Protein AF-0000000080333296 (afdb_homodimer)

Organism: NCBI:txid40318

Solvent-accessible surface area (backbone atoms only — not comparable to full-atom values): 20976 Å² total; per-residue (Å²): 129,82,73,73,76,64,63,46,43,32,32,24,45,81,50,64,58,40,50,48,50,44,43,46,34,33,36,76,62,42,75,43,69,43,80,66,66,68,87,78,61,82,52,96,41,38,51,52,32,13,28,52,49,1,42,52,20,20,52,54,39,46,71,35,78,88,34,60,62,19,39,25,37,5,50,29,61,24,24,28,49,95,73,38,63,33,44,53,35,90,44,64,67,51,38,50,53,46,50,67,68,40,45,65,36,68,35,31,32,19,20,7,36,17,43,35,36,44,72,81,69,48,69,39,70,53,63,47,68,22,40,38,33,33,25,73,65,49,74,66,52,48,52,52,48,48,70,68,50,57,26,55,78,24,47,58,38,53,42,74,70,25,66,42,21,45,39,38,62,24,34,46,31,34,67,40,29,67,62,49,47,40,44,33,57,48,38,52,41,34,46,77,73,74,39,62,63,76,61,49,45,55,81,75,81,126,130,81,73,72,75,64,64,47,42,31,32,23,46,82,51,63,59,40,51,49,52,44,42,46,36,34,36,77,62,42,73,43,70,43,81,67,67,69,86,78,61,83,52,96,41,37,51,52,32,13,28,53,50,0,41,51,20,19,51,55,38,46,71,35,78,89,33,60,61,20,39,25,37,5,53,30,60,24,23,28,52,93,75,38,62,34,45,52,36,90,44,65,68,51,40,51,53,47,50,68,67,41,46,64,36,68,34,32,32,20,21,7,35,17,43,35,34,43,72,82,68,49,68,39,70,54,62,47,69,23,40,38,34,33,25,72,66,48,72,68,52,48,51,55,47,48,71,68,50,60,26,56,76,25,47,57,38,51,42,74,70,25,67,42,20,46,40,38,61,24,33,47,29,33,68,40,29,68,61,48,48,41,43,33,56,48,38,51,41,34,46,78,72,72,38,63,63,76,61,47,47,53,80,75,82,126

Secondary structure (DSSP, 8-state):
----PPPPEEE----HHHHHHHHHTT--PEE------GGG---SSHHHHHHHHHHHHHHHHHTSGGGTTSEEEEEEEEEEETTEEE-S-SSHHHHHHHHHHHTT-EEEEEEEEEEEETTT--EEEEEEEEEEEE----HHHHHHHHHTSGGGGSGGG--SSSTTGGGEEEEEE-HHHHHT--HHHHHHHHHHTT--GGGGPPP---/----PPPPEEE----HHHHHHHHHTT--PEE------GGG---SSHHHHHHHHHHHHHHHHHTSGGGTTSEEEEEEEEEEETTEEE-S-SSHHHHHHHHHHHTT-EEEEEEEEEEEETTT--EEEEEEEEEEEE----HHHHHHHHHTSGGGGSGGG--SSSTTGGGEEEEEE-HHHHHT--HHHHHHHHHHTT--GGGGPPP---

Radius of gyration: 21.69 Å; Cα contacts (8 Å, |Δi|>4): 982; chains: 2; bounding box: 53×62×49 Å

Foldseek 3Di:
DPLPPQAAEAEQDPDPLLVVVCVVVQFDHHYDHQPDPLVVQDDQFLQVSFQRQQCSSQVSVLPDPVCARHKYKGKGKFKQDVRDTFFADPALVRLLVLCVVQAQHKIKMKMKMKIARSHVRDIDIGIFIKMWGFHHDDSVLSNVLSVVVQLRVGHSRDACPDDCVVGTPDMGGANSSRSIDGPVVVQVRCVVVVHHPVSRGDDDDD/DPLPPQAAEAEQDPDPLLVVVQVVVQFDHHYDHQPDPLVVQDDQFQQVSFQRQQCSSQVSVLPDPVCARHKYKGKGKFKQDVRDTFFADPALVRLLVLCVVQAQHKIKMKMKMKIARSHVRDIDIGIFIKIWGFHHDDSVLSNVLSVVVQLRVGHSRDACPDDCVVGTPDMGGANSSRSIDGPVVVQVRCVVVVHHPVSRGDDDDD

InterPro domains:
  IPR003697 Nucleoside triphosphate pyrophosphatase Maf-like protein [MF_00528] (8-195)
  IPR003697 Nucleoside triphosphate pyrophosphatase Maf-like protein [PF02545] (8-192)
  IPR003697 Nucleoside triphosphate pyrophosphatase Maf-like protein [PIRSF006305] (7-194)
  IPR003697 Nucleoside triphosphate pyrophosphatase Maf-like protein [PTHR43213] (6-193)
  IPR003697 Nucleoside triphosphate pyrophosphatase Maf-like protein [TIGR00172] (8-190)
  IPR003697 Nucleoside triphosphate pyrophosphatase Maf-like protein [cd00555] (9-190)
  IPR029001 Inosine triphosphate pyrophosphatase-like [G3DSA:3.90.950.10] (5-193)
  IPR029001 Inosine triphosphate pyrophosphatase-like [SSF52972] (7-192)

Nearest PDB structures (foldseek):
  4heb-assembly1_B  TM=9.257E-01  e=1.050E-19  Bacillus subtilis
  4jhc-assembly1_A  TM=8.898E-01  e=1.812E-18  Escherichia coli K-12
  4lu1-assembly1_A  TM=8.878E-01  e=1.612E-17  Escherichia coli K-12
  4oo0-assembly1_B  TM=8.633E-01  e=1.723E-17  Burkholderia cenocepacia J2315
  2amh-assembly1_A  TM=9.149E-01  e=2.604E-16  Trypanosoma brucei

Structure (mmCIF, N/CA/C/O backbone):
data_AF-0000000080333296-model_v1
#
loop_
_entity.id
_entity.type
_entity.pdbx_description
1 polymer 'Nucleoside triphosphate pyrophosphatase'
#
loop_
_atom_site.group_PDB
_atom_site.id
_atom_site.type_symbol
_atom_site.label_atom_id
_atom_site.label_alt_id
_atom_site.label_comp_id
_atom_site.label_asym_id
_atom_site.label_entity_id
_atom_site.label_seq_id
_atom_site.pdbx_PDB_ins_code
_atom_site.Cartn_x
_atom_site.Cartn_y
_atom_site.Cartn_z
_atom_site.occupancy
_atom_site.B_iso_or_equiv
_atom_site.auth_seq_id
_atom_site.auth_comp_id
_atom_site.auth_asym_id
_atom_site.auth_atom_id
_atom_site.pdbx_PDB_model_num
ATOM 1 N N . MET A 1 1 ? -21.422 -32.344 4.43 1 35.16 1 MET A N 1
ATOM 2 C CA . MET A 1 1 ? -20.578 -31.891 3.326 1 35.16 1 MET A CA 1
ATOM 3 C C . MET A 1 1 ? -19.141 -31.688 3.781 1 35.16 1 MET A C 1
ATOM 5 O O . MET A 1 1 ? -18.875 -30.922 4.699 1 35.16 1 MET A O 1
ATOM 9 N N . THR A 1 2 ? -18.25 -32.625 3.68 1 41.69 2 THR A N 1
ATOM 10 C CA . THR A 1 2 ? -16.891 -32.688 4.199 1 41.69 2 THR A CA 1
ATOM 11 C C . THR A 1 2 ? -16.109 -31.406 3.818 1 41.69 2 THR A C 1
ATOM 13 O O . THR A 1 2 ? -16.016 -31.078 2.637 1 41.69 2 THR A O 1
ATOM 16 N N . GLU A 1 3 ? -16.094 -30.469 4.543 1 49 3 GLU A N 1
ATOM 17 C CA . GLU A 1 3 ? -15.375 -29.219 4.324 1 49 3 GLU A CA 1
ATOM 18 C C . GLU A 1 3 ? -13.984 -29.469 3.76 1 49 3 GLU A C 1
ATOM 20 O O . GLU A 1 3 ? -13.219 -30.266 4.312 1 49 3 GLU A O 1
ATOM 25 N N . LYS A 1 4 ? -13.867 -29.594 2.445 1 60.56 4 LYS A N 1
ATOM 26 C CA . LYS A 1 4 ? -12.547 -29.781 1.838 1 60.56 4 LYS A CA 1
ATOM 27 C C . LYS A 1 4 ? -11.492 -28.953 2.555 1 60.56 4 LYS A C 1
ATOM 29 O O . LYS A 1 4 ? -11.68 -27.75 2.783 1 60.56 4 LYS A O 1
ATOM 34 N N . PRO A 1 5 ? -10.562 -29.734 3.143 1 77.5 5 PRO A N 1
ATOM 35 C CA . PRO A 1 5 ? -9.508 -29.016 3.867 1 77.5 5 PRO A CA 1
ATOM 36 C C . PRO A 1 5 ? -8.867 -27.906 3.031 1 77.5 5 PRO A C 1
ATOM 38 O O . PRO A 1 5 ? -8.789 -28.031 1.806 1 77.5 5 PRO A O 1
ATOM 41 N N . ARG A 1 6 ? -8.727 -26.812 3.6 1 85.31 6 ARG A N 1
ATOM 42 C CA . ARG A 1 6 ? -8.039 -25.672 2.98 1 85.31 6 ARG A CA 1
ATOM 43 C C . ARG A 1 6 ? -6.664 -26.078 2.473 1 85.31 6 ARG A C 1
ATOM 45 O O . ARG A 1 6 ? -5.891 -26.719 3.193 1 85.31 6 ARG A O 1
ATOM 52 N N . ARG A 1 7 ? -6.406 -25.812 1.186 1 94.44 7 ARG A N 1
ATOM 53 C CA . ARG A 1 7 ? -5.09 -26.078 0.616 1 94.44 7 ARG A CA 1
ATOM 54 C C . ARG A 1 7 ? -4.004 -25.297 1.362 1 94.44 7 ARG A C 1
ATOM 56 O O . ARG A 1 7 ? -4.207 -24.141 1.738 1 94.44 7 ARG A O 1
ATOM 63 N N . ARG A 1 8 ? -2.889 -26.016 1.538 1 96.94 8 ARG A N 1
ATOM 64 C CA . ARG A 1 8 ? -1.727 -25.328 2.104 1 96.94 8 ARG A CA 1
ATOM 65 C C . ARG A 1 8 ? -1.124 -24.344 1.104 1 96.94 8 ARG A C 1
ATOM 67 O O . ARG A 1 8 ? -1.107 -24.609 -0.1 1 96.94 8 ARG A O 1
ATOM 74 N N . LEU A 1 9 ? -0.675 -23.234 1.605 1 98.44 9 LEU A N 1
ATOM 75 C CA . LEU A 1 9 ? -0.031 -22.203 0.8 1 98.44 9 LEU A CA 1
ATOM 76 C C . LEU A 1 9 ? 1.434 -22.047 1.193 1 98.44 9 LEU A C 1
ATOM 78 O O . LEU A 1 9 ? 1.754 -21.938 2.379 1 98.44 9 LEU A O 1
ATOM 82 N N . VAL A 1 10 ? 2.336 -22.125 0.221 1 98.81 10 VAL A N 1
ATOM 83 C CA . VAL A 1 10 ? 3.768 -21.953 0.447 1 98.81 10 VAL A CA 1
ATOM 84 C C . VAL A 1 10 ? 4.277 -20.75 -0.326 1 98.81 10 VAL A C 1
ATOM 86 O O . VAL A 1 10 ? 4.016 -20.609 -1.523 1 98.81 10 VAL A O 1
ATOM 89 N N . LEU A 1 11 ? 4.91 -19.844 0.318 1 98.81 11 LEU A N 1
ATOM 90 C CA . LEU A 1 11 ? 5.582 -18.703 -0.294 1 98.81 11 LEU A CA 1
ATOM 91 C C . LEU A 1 11 ? 7.066 -19 -0.503 1 98.81 11 LEU A C 1
ATOM 93 O O . LEU A 1 11 ? 7.82 -19.125 0.464 1 98.81 11 LEU A O 1
ATOM 97 N N . ALA A 1 12 ? 7.492 -19.109 -1.753 1 98.56 12 ALA A N 1
ATOM 98 C CA . ALA A 1 12 ? 8.883 -19.406 -2.109 1 98.56 12 ALA A CA 1
ATOM 99 C C . ALA A 1 12 ? 9.727 -18.125 -2.088 1 98.56 12 ALA A C 1
ATOM 101 O O . ALA A 1 12 ? 10.422 -17.828 -3.061 1 98.56 12 ALA A O 1
ATOM 102 N N . SER A 1 13 ? 9.727 -17.406 -1.039 1 96.62 13 SER A N 1
ATOM 103 C CA . SER A 1 13 ? 10.398 -16.125 -0.878 1 96.62 13 SER A CA 1
ATOM 104 C C . SER A 1 13 ? 10.727 -15.852 0.586 1 96.62 13 SER A C 1
ATOM 106 O O . SER A 1 13 ? 9.961 -16.219 1.478 1 96.62 13 SER A O 1
ATOM 108 N N . GLN A 1 14 ? 11.828 -15.227 0.858 1 94.06 14 GLN A N 1
ATOM 109 C CA . GLN A 1 14 ? 12.172 -14.781 2.205 1 94.06 14 GLN A CA 1
ATOM 110 C C . GLN A 1 14 ? 11.75 -13.336 2.434 1 94.06 14 GLN A C 1
ATOM 112 O O . GLN A 1 14 ? 12.039 -12.758 3.48 1 94.06 14 GLN A O 1
ATOM 117 N N . SER A 1 15 ? 11.141 -12.711 1.449 1 94.44 15 SER A N 1
ATOM 118 C CA . SER A 1 15 ? 10.773 -11.305 1.511 1 94.44 15 SER A CA 1
ATOM 119 C C . SER A 1 15 ? 9.734 -11.047 2.598 1 94.44 15 SER A C 1
ATOM 121 O O . SER A 1 15 ? 8.609 -11.562 2.525 1 94.44 15 SER A O 1
ATOM 123 N N . PRO A 1 16 ? 10.031 -10.219 3.586 1 95.44 16 PRO A N 1
ATOM 124 C CA . PRO A 1 16 ? 9.023 -9.883 4.594 1 95.44 16 PRO A CA 1
ATOM 125 C C . PRO A 1 16 ? 7.836 -9.117 4.008 1 95.44 16 PRO A C 1
ATOM 127 O O . PRO A 1 16 ? 6.703 -9.273 4.48 1 95.44 16 PRO A O 1
ATOM 130 N N . ALA A 1 17 ? 8.086 -8.312 3.025 1 95.44 17 ALA A N 1
ATOM 131 C CA . ALA A 1 17 ? 7.023 -7.539 2.393 1 95.44 17 ALA A CA 1
ATOM 132 C C . ALA A 1 17 ? 6 -8.453 1.724 1 95.44 17 ALA A C 1
ATOM 134 O O . ALA A 1 17 ? 4.793 -8.266 1.877 1 95.44 17 ALA A O 1
ATOM 135 N N . ARG A 1 18 ? 6.457 -9.445 0.952 1 97.81 18 ARG A N 1
ATOM 136 C CA . ARG A 1 18 ? 5.574 -10.406 0.299 1 97.81 18 ARG A CA 1
ATOM 137 C C . ARG A 1 18 ? 4.758 -11.188 1.326 1 97.81 18 ARG A C 1
ATOM 139 O O . ARG A 1 18 ? 3.545 -11.336 1.181 1 97.81 18 ARG A O 1
ATOM 146 N N . LEU A 1 19 ? 5.434 -11.633 2.352 1 98.19 19 LEU A N 1
ATOM 147 C CA . LEU A 1 19 ? 4.77 -12.359 3.426 1 98.19 19 LEU A CA 1
ATOM 148 C C . LEU A 1 19 ? 3.713 -11.492 4.098 1 98.19 19 LEU A C 1
ATOM 150 O O . LEU A 1 19 ? 2.588 -11.945 4.328 1 98.19 19 LEU A O 1
ATOM 154 N N . GLY A 1 20 ? 4.062 -10.273 4.441 1 97.31 20 GLY A N 1
ATOM 155 C CA . GLY A 1 20 ? 3.146 -9.344 5.09 1 97.31 20 GLY A CA 1
ATOM 156 C C . GLY A 1 20 ? 1.88 -9.102 4.289 1 97.31 20 GLY A C 1
ATOM 157 O O . GLY A 1 20 ? 0.778 -9.117 4.844 1 97.31 20 GLY A O 1
ATOM 158 N N . LEU A 1 21 ? 2.004 -8.922 2.98 1 97.62 21 LEU A N 1
ATOM 159 C CA . LEU A 1 21 ? 0.848 -8.68 2.123 1 97.62 21 LEU A CA 1
ATOM 160 C C . LEU A 1 21 ? -0.086 -9.883 2.121 1 97.62 21 LEU A C 1
ATOM 162 O O . LEU A 1 21 ? -1.307 -9.734 2.201 1 97.62 21 LEU A O 1
ATOM 166 N N . LEU A 1 22 ? 0.485 -11.078 2 1 98.62 22 LEU A N 1
ATOM 167 C CA . LEU A 1 22 ? -0.328 -12.289 1.999 1 98.62 22 LEU A CA 1
ATOM 168 C C . LEU A 1 22 ? -1.062 -12.453 3.326 1 98.62 22 LEU A C 1
ATOM 170 O O . LEU A 1 22 ? -2.258 -12.758 3.344 1 98.62 22 LEU A O 1
ATOM 174 N N . ARG A 1 23 ? -0.372 -12.18 4.414 1 98.06 23 ARG A N 1
ATOM 175 C CA . ARG A 1 23 ? -0.992 -12.32 5.73 1 98.06 23 ARG A CA 1
ATOM 176 C C . ARG A 1 23 ? -2.1 -11.289 5.926 1 98.06 23 ARG A C 1
ATOM 178 O O . ARG A 1 23 ? -3.176 -11.609 6.43 1 98.06 23 ARG A O 1
ATOM 185 N N . GLN A 1 24 ? -1.859 -10.086 5.52 1 96.75 24 GLN A N 1
ATOM 186 C CA . GLN A 1 24 ? -2.861 -9.031 5.625 1 96.75 24 GLN A CA 1
ATOM 187 C C . GLN A 1 24 ? -4.102 -9.367 4.801 1 96.75 24 GLN A C 1
ATOM 189 O O . GLN A 1 24 ? -5.215 -8.977 5.16 1 96.75 24 GLN A O 1
ATOM 194 N N . ALA A 1 25 ? -3.875 -10.125 3.779 1 97.62 25 ALA A N 1
ATOM 195 C CA . ALA A 1 25 ? -4.977 -10.492 2.891 1 97.62 25 ALA A CA 1
ATOM 196 C C . ALA A 1 25 ? -5.727 -11.711 3.418 1 97.62 25 ALA A C 1
ATOM 198 O O . ALA A 1 25 ? -6.668 -12.188 2.779 1 97.62 25 ALA A O 1
ATOM 199 N N . GLY A 1 26 ? -5.301 -12.266 4.543 1 97.62 26 GLY A N 1
ATOM 200 C CA . GLY A 1 26 ? -6.074 -13.312 5.188 1 97.62 26 GLY A CA 1
ATOM 201 C C . GLY A 1 26 ? -5.488 -14.703 4.984 1 97.62 26 GLY A C 1
ATOM 202 O O . GLY A 1 26 ? -6.16 -15.703 5.219 1 97.62 26 GLY A O 1
ATOM 203 N N . PHE A 1 27 ? -4.258 -14.766 4.504 1 98.06 27 PHE A N 1
ATOM 204 C CA . PHE A 1 27 ? -3.617 -16.047 4.262 1 98.06 27 PHE A CA 1
ATOM 205 C C . PHE A 1 27 ? -2.641 -16.391 5.383 1 98.06 27 PHE A C 1
ATOM 207 O O . PHE A 1 27 ? -2.334 -15.539 6.223 1 98.06 27 PHE A O 1
ATOM 214 N N . ALA A 1 28 ? -2.232 -17.609 5.461 1 97.69 28 ALA A N 1
ATOM 215 C CA . ALA A 1 28 ? -1.201 -18.078 6.383 1 97.69 28 ALA A CA 1
ATOM 216 C C . ALA A 1 28 ? -0.161 -18.922 5.656 1 97.69 28 ALA A C 1
ATOM 218 O O . ALA A 1 28 ? -0.043 -20.125 5.91 1 97.69 28 ALA A O 1
ATOM 219 N N . PRO A 1 29 ? 0.625 -18.297 4.793 1 98.25 29 PRO A N 1
ATOM 220 C CA . PRO A 1 29 ? 1.578 -19.078 3.994 1 98.25 29 PRO A CA 1
ATOM 221 C C . PRO A 1 29 ? 2.752 -19.594 4.82 1 98.25 29 PRO A C 1
ATOM 223 O O . PRO A 1 29 ? 3.182 -18.938 5.773 1 98.25 29 PRO A O 1
ATOM 226 N N . GLU A 1 30 ? 3.234 -20.719 4.523 1 98.19 30 GLU A N 1
ATOM 227 C CA . GLU A 1 30 ? 4.539 -21.203 4.957 1 98.19 30 GLU A CA 1
ATOM 228 C C . GLU A 1 30 ? 5.66 -20.625 4.094 1 98.19 30 GLU A C 1
ATOM 230 O O . GLU A 1 30 ? 5.527 -20.547 2.869 1 98.19 30 GLU A O 1
ATOM 235 N N . VAL A 1 31 ? 6.703 -20.188 4.723 1 98.38 31 VAL A N 1
ATOM 236 C CA . VAL A 1 31 ? 7.816 -19.625 3.971 1 98.38 31 VAL A CA 1
ATOM 237 C C . VAL A 1 31 ? 8.875 -20.688 3.727 1 98.38 31 VAL A C 1
ATOM 239 O O . VAL A 1 31 ? 9.336 -21.344 4.664 1 98.38 31 VAL A O 1
ATOM 242 N N . VAL A 1 32 ? 9.195 -20.906 2.547 1 98.12 32 VAL A N 1
ATOM 243 C CA . VAL A 1 32 ? 10.289 -21.781 2.15 1 98.12 32 VAL A CA 1
ATOM 244 C C . VAL A 1 32 ? 11.211 -21.047 1.18 1 98.12 32 VAL A C 1
ATOM 246 O O . VAL A 1 32 ? 10.797 -20.672 0.081 1 98.12 32 VAL A O 1
ATOM 249 N N . VAL A 1 33 ? 12.422 -20.875 1.526 1 96.56 33 VAL A N 1
ATOM 250 C CA . VAL A 1 33 ? 13.375 -20.156 0.7 1 96.56 33 VAL A CA 1
ATOM 251 C C . VAL A 1 33 ? 13.914 -21.078 -0.396 1 96.56 33 VAL A C 1
ATOM 253 O O . VAL A 1 33 ? 14.352 -22.188 -0.118 1 96.56 33 VAL A O 1
ATOM 256 N N . SER A 1 34 ? 13.891 -20.672 -1.589 1 94.5 34 SER A N 1
ATOM 257 C CA . SER A 1 34 ? 14.203 -21.516 -2.742 1 94.5 34 SER A CA 1
ATOM 258 C C . SER A 1 34 ? 15.703 -21.766 -2.842 1 94.5 34 SER A C 1
ATOM 260 O O . SER A 1 34 ? 16.125 -22.875 -3.176 1 94.5 34 SER A O 1
ATOM 262 N N . GLY A 1 35 ? 16.531 -20.734 -2.615 1 93 35 GLY A N 1
ATOM 263 C CA . GLY A 1 35 ? 17.984 -20.844 -2.76 1 93 35 GLY A CA 1
ATOM 264 C C . GLY A 1 35 ? 18.453 -20.734 -4.199 1 93 35 GLY A C 1
ATOM 265 O O . GLY A 1 35 ? 19.578 -21.109 -4.523 1 93 35 GLY A O 1
ATOM 266 N N . VAL A 1 36 ? 17.594 -20.312 -5.035 1 94.38 36 VAL A N 1
ATOM 267 C CA . VAL A 1 36 ? 17.922 -20.141 -6.449 1 94.38 36 VAL A CA 1
ATOM 268 C C . VAL A 1 36 ? 19.062 -19.141 -6.598 1 94.38 36 VAL A C 1
ATOM 270 O O . VAL A 1 36 ? 19.109 -18.125 -5.914 1 94.38 36 VAL A O 1
ATOM 273 N N . ASP A 1 37 ? 20.062 -19.453 -7.449 1 94.38 37 ASP A N 1
ATOM 274 C CA . ASP A 1 37 ? 21.109 -18.516 -7.84 1 94.38 37 ASP A CA 1
ATOM 275 C C . ASP A 1 37 ? 20.562 -17.5 -8.859 1 94.38 37 ASP A C 1
ATOM 277 O O . ASP A 1 37 ? 20.547 -17.781 -10.062 1 94.38 37 ASP A O 1
ATOM 281 N N . GLU A 1 38 ? 20.234 -16.391 -8.391 1 91.44 38 GLU A N 1
ATOM 282 C CA . GLU A 1 38 ? 19.578 -15.391 -9.219 1 91.44 38 GLU A CA 1
ATOM 283 C C . GLU A 1 38 ? 20.5 -14.883 -10.32 1 91.44 38 GLU A C 1
ATOM 285 O O . GLU A 1 38 ? 20.047 -14.469 -11.383 1 91.44 38 GLU A O 1
ATOM 290 N N . ASP A 1 39 ? 21.812 -14.961 -10.156 1 90.94 39 ASP A N 1
ATOM 291 C CA . ASP A 1 39 ? 22.781 -14.461 -11.125 1 90.94 39 ASP A CA 1
ATOM 292 C C . ASP A 1 39 ? 22.859 -15.367 -12.352 1 90.94 39 ASP A C 1
ATOM 294 O O . ASP A 1 39 ? 23.359 -14.961 -13.398 1 90.94 39 ASP A O 1
ATOM 298 N N . ALA A 1 40 ? 22.359 -16.531 -12.227 1 92.88 40 ALA A N 1
ATOM 299 C CA . ALA A 1 40 ? 22.438 -17.516 -13.305 1 92.88 40 ALA A CA 1
ATOM 300 C C . ALA A 1 40 ? 21.266 -17.375 -14.258 1 92.88 40 ALA A C 1
ATOM 302 O O . ALA A 1 40 ? 21.203 -18.047 -15.289 1 92.88 40 ALA A O 1
ATOM 303 N N . VAL A 1 41 ? 20.328 -16.562 -13.953 1 94.25 41 VAL A N 1
ATOM 304 C CA . VAL A 1 41 ? 19.141 -16.375 -14.766 1 94.25 41 VAL A CA 1
ATOM 305 C C . VAL A 1 41 ? 19.234 -15.078 -15.555 1 94.25 41 VAL A C 1
ATOM 307 O O . VAL A 1 41 ? 19.547 -14.023 -14.984 1 94.25 41 VAL A O 1
ATOM 310 N N . SER A 1 42 ? 19.094 -15.125 -16.828 1 94.94 42 SER A N 1
ATOM 311 C CA . SER A 1 42 ? 19.094 -13.938 -17.688 1 94.94 42 SER A CA 1
ATOM 312 C C . SER A 1 42 ? 17.875 -13.922 -18.609 1 94.94 42 SER A C 1
ATOM 314 O O . SER A 1 42 ? 17.266 -14.961 -18.859 1 94.94 42 SER A O 1
ATOM 316 N N . ALA A 1 43 ? 17.469 -12.797 -18.938 1 96.88 43 ALA A N 1
ATOM 317 C CA . ALA A 1 43 ? 16.359 -12.594 -19.875 1 96.88 43 ALA A CA 1
ATOM 318 C C . ALA A 1 43 ? 16.516 -11.281 -20.641 1 96.88 43 ALA A C 1
ATOM 320 O O . ALA A 1 43 ? 17.219 -10.375 -20.188 1 96.88 43 ALA A O 1
ATOM 321 N N . PRO A 1 44 ? 15.93 -11.117 -21.812 1 96.44 44 PRO A N 1
ATOM 322 C CA . PRO A 1 44 ? 16.141 -9.961 -22.688 1 96.44 44 PRO A CA 1
ATOM 323 C C . PRO A 1 44 ? 15.531 -8.68 -22.125 1 96.44 44 PRO A C 1
ATOM 325 O O . PRO A 1 44 ? 15.977 -7.578 -22.469 1 96.44 44 PRO A O 1
ATOM 328 N N . THR A 1 45 ? 14.461 -8.719 -21.359 1 98.06 45 THR A N 1
ATOM 329 C CA . THR A 1 45 ? 13.812 -7.547 -20.781 1 98.06 45 THR A CA 1
ATOM 330 C C . THR A 1 45 ? 13.656 -7.699 -19.281 1 98.06 45 THR A C 1
ATOM 332 O O . THR A 1 45 ? 13.641 -8.82 -18.75 1 98.06 45 THR A O 1
ATOM 335 N N . PRO A 1 46 ? 13.516 -6.574 -18.547 1 98.38 46 PRO A N 1
ATOM 336 C CA . PRO A 1 46 ? 13.289 -6.637 -17.094 1 98.38 46 PRO A CA 1
ATOM 337 C C . PRO A 1 46 ? 12.047 -7.449 -16.734 1 98.38 46 PRO A C 1
ATOM 339 O O . PRO A 1 46 ? 12.078 -8.219 -15.766 1 98.38 46 PRO A O 1
ATOM 342 N N . ALA A 1 47 ? 10.969 -7.32 -17.453 1 98.69 47 ALA A N 1
ATOM 343 C CA . ALA A 1 47 ? 9.742 -8.062 -17.203 1 98.69 47 ALA A CA 1
ATOM 344 C C . ALA A 1 47 ? 9.977 -9.57 -17.328 1 98.69 47 ALA A C 1
ATOM 346 O O . ALA A 1 47 ? 9.539 -10.352 -16.484 1 98.69 47 ALA A O 1
ATOM 347 N N . GLU A 1 48 ? 10.656 -9.953 -18.391 1 98.62 48 GLU A N 1
ATOM 348 C CA . GLU A 1 48 ? 10.953 -11.367 -18.625 1 98.62 48 GLU A CA 1
ATOM 349 C C . GLU A 1 48 ? 11.898 -11.906 -17.547 1 98.62 48 GLU A C 1
ATOM 351 O O . GLU A 1 48 ? 11.797 -13.07 -17.156 1 98.62 48 GLU A O 1
ATOM 356 N N . LEU A 1 49 ? 12.859 -11.055 -17.172 1 98.38 49 LEU A N 1
ATOM 357 C CA . LEU A 1 49 ? 13.781 -11.453 -16.109 1 98.38 49 LEU A CA 1
ATOM 358 C C . LEU A 1 49 ? 13.039 -11.734 -14.812 1 98.38 49 LEU A C 1
ATOM 360 O O . LEU A 1 49 ? 13.234 -12.781 -14.195 1 98.38 49 LEU A O 1
ATOM 364 N N . ALA A 1 50 ? 12.148 -10.836 -14.406 1 98.44 50 ALA A N 1
ATOM 365 C CA . ALA A 1 50 ? 11.352 -11.016 -13.195 1 98.44 50 ALA A CA 1
ATOM 366 C C . ALA A 1 50 ? 10.531 -12.305 -13.258 1 98.44 50 ALA A C 1
ATOM 368 O O . ALA A 1 50 ? 10.469 -13.055 -12.281 1 98.44 50 ALA A O 1
ATOM 369 N N . LEU A 1 51 ? 9.938 -12.531 -14.422 1 98.81 51 LEU A N 1
ATOM 370 C CA . LEU A 1 51 ? 9.109 -13.719 -14.602 1 98.81 51 LEU A CA 1
ATOM 371 C C . LEU A 1 51 ? 9.945 -14.992 -14.508 1 98.81 51 LEU A C 1
ATOM 373 O O . LEU A 1 51 ? 9.57 -15.938 -13.82 1 98.81 51 LEU A O 1
ATOM 377 N N . ALA A 1 52 ? 11.086 -14.992 -15.219 1 98.69 52 ALA A N 1
ATOM 378 C CA . ALA A 1 52 ? 11.969 -16.172 -15.211 1 98.69 52 ALA A CA 1
ATOM 379 C C . ALA A 1 52 ? 12.422 -16.5 -13.797 1 98.69 52 ALA A C 1
ATOM 381 O O . ALA A 1 52 ? 12.453 -17.672 -13.406 1 98.69 52 ALA A O 1
ATOM 382 N N . LEU A 1 53 ? 12.773 -15.516 -13.062 1 98.31 53 LEU A N 1
ATOM 383 C CA . LEU A 1 53 ? 13.227 -15.711 -11.688 1 98.31 53 LEU A CA 1
ATOM 384 C C . LEU A 1 53 ? 12.094 -16.234 -10.812 1 98.31 53 LEU A C 1
ATOM 386 O O . LEU A 1 53 ? 12.305 -17.125 -9.984 1 98.31 53 LEU A O 1
ATOM 390 N N . ALA A 1 54 ? 10.883 -15.695 -10.922 1 98.62 54 ALA A N 1
ATOM 391 C CA . ALA A 1 54 ? 9.727 -16.156 -10.172 1 98.62 54 ALA A CA 1
ATOM 392 C C . ALA A 1 54 ? 9.453 -17.641 -10.445 1 98.62 54 ALA A C 1
ATOM 394 O O . ALA A 1 54 ? 9.219 -18.406 -9.508 1 98.62 54 ALA A O 1
ATOM 395 N N . GLU A 1 55 ? 9.477 -17.984 -11.711 1 98.69 55 GLU A N 1
ATOM 396 C CA . GLU A 1 55 ? 9.242 -19.359 -12.109 1 98.69 55 GLU A CA 1
ATOM 397 C C . GLU A 1 55 ? 10.32 -20.297 -11.555 1 98.69 55 GLU A C 1
ATOM 399 O O . GLU A 1 55 ? 10.023 -21.391 -11.078 1 98.69 55 GLU A O 1
ATOM 404 N N . ALA A 1 56 ? 11.578 -19.844 -11.641 1 98.38 56 ALA A N 1
ATOM 405 C CA . ALA A 1 56 ? 12.688 -20.641 -11.117 1 98.38 56 ALA A CA 1
ATOM 406 C C . ALA A 1 56 ? 12.516 -20.891 -9.617 1 98.38 56 ALA A C 1
ATOM 408 O O . ALA A 1 56 ? 12.641 -22.031 -9.156 1 98.38 56 ALA A O 1
ATOM 409 N N . LYS A 1 57 ? 12.188 -19.875 -8.898 1 98.44 57 LYS A N 1
ATOM 410 C CA . LYS A 1 57 ? 12.016 -19.984 -7.453 1 98.44 57 LYS A CA 1
ATOM 411 C C . LYS A 1 57 ? 10.852 -20.906 -7.117 1 98.44 57 LYS A C 1
ATOM 413 O O . LYS A 1 57 ? 10.977 -21.797 -6.258 1 98.44 57 LYS A O 1
ATOM 418 N N . ALA A 1 58 ? 9.734 -20.75 -7.75 1 98.62 58 ALA A N 1
ATOM 419 C CA . ALA A 1 58 ? 8.555 -21.578 -7.504 1 98.62 58 ALA A CA 1
ATOM 420 C C . ALA A 1 58 ? 8.836 -23.031 -7.832 1 98.62 58 ALA A C 1
ATOM 422 O O . ALA A 1 58 ? 8.453 -23.938 -7.078 1 98.62 58 ALA A O 1
ATOM 423 N N . SER A 1 59 ? 9.484 -23.25 -8.969 1 98.06 59 SER A N 1
ATOM 424 C CA . SER A 1 59 ? 9.727 -24.609 -9.438 1 98.06 59 SER A CA 1
ATOM 425 C C . SER A 1 59 ? 10.625 -25.375 -8.477 1 98.06 59 SER A C 1
ATOM 427 O O . SER A 1 59 ? 10.359 -26.547 -8.172 1 98.06 59 SER A O 1
ATOM 429 N N . VAL A 1 60 ? 11.68 -24.734 -7.984 1 98.19 60 VAL A N 1
ATOM 430 C CA . VAL A 1 60 ? 12.617 -25.359 -7.066 1 98.19 60 VAL A CA 1
ATOM 431 C C . VAL A 1 60 ? 11.898 -25.75 -5.777 1 98.19 60 VAL A C 1
ATOM 433 O O . VAL A 1 60 ? 12.039 -26.875 -5.297 1 98.19 60 VAL A O 1
ATOM 436 N N . VAL A 1 61 ? 11.117 -24.875 -5.219 1 98.62 61 VAL A N 1
ATOM 437 C CA . VAL A 1 61 ? 10.406 -25.125 -3.969 1 98.62 61 VAL A CA 1
ATOM 438 C C . VAL A 1 61 ? 9.328 -26.188 -4.191 1 98.62 61 VAL A C 1
ATOM 440 O O . VAL A 1 61 ? 9.141 -27.078 -3.365 1 98.62 61 VAL A O 1
ATOM 443 N N . ALA A 1 62 ? 8.594 -26.156 -5.316 1 98.44 62 ALA A N 1
ATOM 444 C CA . ALA A 1 62 ? 7.508 -27.078 -5.629 1 98.44 62 ALA A CA 1
ATOM 445 C C . ALA A 1 62 ? 8.023 -28.516 -5.73 1 98.44 62 ALA A C 1
ATOM 447 O O . ALA A 1 62 ? 7.285 -29.469 -5.477 1 98.44 62 ALA A O 1
ATOM 448 N N . ALA A 1 63 ? 9.289 -28.688 -6.094 1 97.88 63 ALA A N 1
ATOM 449 C CA . ALA A 1 63 ? 9.875 -30 -6.305 1 97.88 63 ALA A CA 1
ATOM 450 C C . ALA A 1 63 ? 10.258 -30.656 -4.98 1 97.88 63 ALA A C 1
ATOM 452 O O . ALA A 1 63 ? 10.562 -31.859 -4.93 1 97.88 63 ALA A O 1
ATOM 453 N N . ARG A 1 64 ? 10.234 -29.875 -3.916 1 97.5 64 ARG A N 1
ATOM 454 C CA . ARG A 1 64 ? 10.594 -30.406 -2.611 1 97.5 64 ARG A CA 1
ATOM 455 C C . ARG A 1 64 ? 9.469 -31.266 -2.045 1 97.5 64 ARG A C 1
ATOM 457 O O . ARG A 1 64 ? 8.297 -30.938 -2.186 1 97.5 64 ARG A O 1
ATOM 464 N N . PRO A 1 65 ? 9.844 -32.344 -1.277 1 96.25 65 PRO A N 1
ATOM 465 C CA . PRO A 1 65 ? 8.828 -33.219 -0.716 1 96.25 65 PRO A CA 1
ATOM 466 C C . PRO A 1 65 ? 7.906 -32.531 0.277 1 96.25 65 PRO A C 1
ATOM 468 O O . PRO A 1 65 ? 6.711 -32.812 0.335 1 96.25 65 PRO A O 1
ATOM 471 N N . GLU A 1 66 ? 8.406 -31.594 0.976 1 95.25 66 GLU A N 1
ATOM 472 C CA . GLU A 1 66 ? 7.621 -30.906 2 1 95.25 66 GLU A CA 1
ATOM 473 C C . GLU A 1 66 ? 6.562 -30 1.374 1 95.25 66 GLU A C 1
ATOM 475 O O . GLU A 1 66 ? 5.645 -29.547 2.059 1 95.25 66 GLU A O 1
ATOM 480 N N . SER A 1 67 ? 6.645 -29.703 0.052 1 96.94 67 SER A N 1
ATOM 481 C CA . SER A 1 67 ? 5.699 -28.828 -0.631 1 96.94 67 SER A CA 1
ATOM 482 C C . SER A 1 67 ? 4.562 -29.625 -1.262 1 96.94 67 SER A C 1
ATOM 484 O O . SER A 1 67 ? 3.611 -29.047 -1.793 1 96.94 67 SER A O 1
ATOM 486 N N . MET A 1 68 ? 4.633 -30.984 -1.203 1 95.75 68 MET A N 1
ATOM 487 C CA . MET A 1 68 ? 3.602 -31.812 -1.824 1 95.75 68 MET A CA 1
ATOM 488 C C . MET A 1 68 ? 2.227 -31.5 -1.241 1 95.75 68 MET A C 1
ATOM 490 O O . MET A 1 68 ? 2.07 -31.406 -0.022 1 95.75 68 MET A O 1
ATOM 494 N N . GLY A 1 69 ? 1.253 -31.266 -2.176 1 96.62 69 GLY A N 1
ATOM 495 C CA . GLY A 1 69 ? -0.112 -30.984 -1.765 1 96.62 69 GLY A CA 1
ATOM 496 C C . GLY A 1 69 ? -0.391 -29.5 -1.61 1 96.62 69 GLY A C 1
ATOM 497 O O . GLY A 1 69 ? -1.546 -29.094 -1.476 1 96.62 69 GLY A O 1
ATOM 498 N N . ALA A 1 70 ? 0.644 -28.703 -1.677 1 98.19 70 ALA A N 1
ATOM 499 C CA . ALA A 1 70 ? 0.501 -27.281 -1.425 1 98.19 70 ALA A CA 1
ATOM 500 C C . ALA A 1 70 ? 0.41 -26.5 -2.732 1 98.19 70 ALA A C 1
ATOM 502 O O . ALA A 1 70 ? 0.684 -27.047 -3.807 1 98.19 70 ALA A O 1
ATOM 503 N N . LEU A 1 71 ? -0.11 -25.328 -2.695 1 98.81 71 LEU A N 1
ATOM 504 C CA . LEU A 1 71 ? 0.1 -24.297 -3.697 1 98.81 71 LEU A CA 1
ATOM 505 C C . LEU A 1 71 ? 1.353 -23.484 -3.385 1 98.81 71 LEU A C 1
ATOM 507 O O . LEU A 1 71 ? 1.502 -22.969 -2.275 1 98.81 71 LEU A O 1
ATOM 511 N N . VAL A 1 72 ? 2.281 -23.406 -4.332 1 98.88 72 VAL A N 1
ATOM 512 C CA . VAL A 1 72 ? 3.543 -22.703 -4.137 1 98.88 72 VAL A CA 1
ATOM 513 C C . VAL A 1 72 ? 3.543 -21.406 -4.945 1 98.88 72 VAL A C 1
ATOM 515 O O . VAL A 1 72 ? 3.277 -21.422 -6.148 1 98.88 72 VAL A O 1
ATOM 518 N N . ILE A 1 73 ? 3.846 -20.312 -4.289 1 98.94 73 ILE A N 1
ATOM 519 C CA . ILE A 1 73 ? 3.92 -19.016 -4.949 1 98.94 73 ILE A CA 1
ATOM 520 C C . ILE A 1 73 ? 5.371 -18.547 -4.992 1 98.94 73 ILE A C 1
ATOM 522 O O . ILE A 1 73 ? 6.027 -18.438 -3.953 1 98.94 73 ILE A O 1
ATOM 526 N N . GLY A 1 74 ? 5.859 -18.312 -6.137 1 98.81 74 GLY A N 1
ATOM 527 C CA . GLY A 1 74 ? 7.137 -17.656 -6.348 1 98.81 74 GLY A CA 1
ATOM 528 C C . GLY A 1 74 ? 7 -16.297 -7.008 1 98.81 74 GLY A C 1
ATOM 529 O O . GLY A 1 74 ? 6.203 -16.125 -7.93 1 98.81 74 GLY A O 1
ATOM 530 N N . CYS A 1 75 ? 7.754 -15.328 -6.535 1 98.56 75 CYS A N 1
ATOM 531 C CA . CYS A 1 75 ? 7.762 -13.977 -7.086 1 98.56 75 CYS A CA 1
ATOM 532 C C . CYS A 1 75 ? 9.188 -13.438 -7.191 1 98.56 75 CYS A C 1
ATOM 534 O O . CYS A 1 75 ? 10.086 -13.914 -6.496 1 98.56 75 CYS A O 1
ATOM 536 N N . ASP A 1 76 ? 9.383 -12.477 -7.996 1 98.19 76 ASP A N 1
ATOM 537 C CA . ASP A 1 76 ? 10.609 -11.695 -8.094 1 98.19 76 ASP A CA 1
ATOM 538 C C . ASP A 1 76 ? 10.336 -10.32 -8.703 1 98.19 76 ASP A C 1
ATOM 540 O O . ASP A 1 76 ? 9.492 -10.188 -9.594 1 98.19 76 ASP A O 1
ATOM 544 N N . SER A 1 77 ? 11.055 -9.305 -8.219 1 98 77 SER A N 1
ATOM 545 C CA . SER A 1 77 ? 10.781 -7.938 -8.641 1 98 77 SER A CA 1
ATOM 546 C C . SER A 1 77 ? 12.055 -7.25 -9.133 1 98 77 SER A C 1
ATOM 548 O O . SER A 1 77 ? 13.141 -7.48 -8.586 1 98 77 SER A O 1
ATOM 550 N N . VAL A 1 78 ? 11.906 -6.41 -10.125 1 97.88 78 VAL A N 1
ATOM 551 C CA . VAL A 1 78 ? 12.961 -5.512 -10.586 1 97.88 78 VAL A CA 1
ATOM 552 C C . VAL A 1 78 ? 12.359 -4.176 -11.008 1 97.88 78 VAL A C 1
ATOM 554 O O . VAL A 1 78 ? 11.242 -4.129 -11.523 1 97.88 78 VAL A O 1
ATOM 557 N N . LEU A 1 79 ? 13.055 -3.107 -10.758 1 98.25 79 LEU A N 1
ATOM 558 C CA . LEU A 1 79 ? 12.672 -1.818 -11.32 1 98.25 79 LEU A CA 1
ATOM 559 C C . LEU A 1 79 ? 13.203 -1.676 -12.75 1 98.25 79 LEU A C 1
ATOM 561 O O . LEU A 1 79 ? 14.398 -1.845 -12.992 1 98.25 79 LEU A O 1
ATOM 565 N N . ASP A 1 80 ? 12.289 -1.521 -13.664 1 98.44 80 ASP A N 1
ATOM 566 C CA . ASP A 1 80 ? 12.617 -1.219 -15.055 1 98.44 80 ASP A CA 1
ATOM 567 C C . ASP A 1 80 ? 12.766 0.286 -15.266 1 98.44 80 ASP A C 1
ATOM 569 O O . ASP A 1 80 ? 11.773 1.019 -15.281 1 98.44 80 ASP A O 1
ATOM 573 N N . LEU A 1 81 ? 13.93 0.774 -15.344 1 96.69 81 LEU A N 1
ATOM 574 C CA . LEU A 1 81 ? 14.227 2.17 -15.648 1 96.69 81 LEU A CA 1
ATOM 575 C C . LEU A 1 81 ? 14.953 2.293 -16.984 1 96.69 81 LEU A C 1
ATOM 577 O O . LEU A 1 81 ? 16.125 1.95 -17.094 1 96.69 81 LEU A O 1
ATOM 581 N N . ASP A 1 82 ? 14.273 2.766 -18.031 1 94.62 82 ASP A N 1
ATOM 582 C CA . ASP A 1 82 ? 14.812 2.92 -19.375 1 94.62 82 ASP A CA 1
ATOM 583 C C . ASP A 1 82 ? 15.305 1.584 -19.922 1 94.62 82 ASP A C 1
ATOM 585 O O . ASP A 1 82 ? 16.391 1.512 -20.531 1 94.62 82 ASP A O 1
ATOM 589 N N . GLY A 1 83 ? 14.641 0.557 -19.594 1 95.88 83 GLY A N 1
ATOM 590 C CA . GLY A 1 83 ? 14.961 -0.752 -20.125 1 95.88 83 GLY A CA 1
ATOM 591 C C . GLY A 1 83 ? 15.992 -1.505 -19.312 1 95.88 83 GLY A C 1
ATOM 592 O O . GLY A 1 83 ? 16.328 -2.646 -19.625 1 95.88 83 GLY A O 1
ATOM 593 N N . GLU A 1 84 ? 16.469 -0.913 -18.312 1 95.38 84 GLU A N 1
ATOM 594 C CA . GLU A 1 84 ? 17.453 -1.551 -17.438 1 95.38 84 GLU A CA 1
ATOM 595 C C . GLU A 1 84 ? 16.781 -2.084 -16.172 1 95.38 84 GLU A C 1
ATOM 597 O O . GLU A 1 84 ? 15.945 -1.411 -15.57 1 95.38 84 GLU A O 1
ATOM 602 N N . ALA A 1 85 ? 17.188 -3.344 -15.812 1 96.44 85 ALA A N 1
ATOM 603 C CA . ALA A 1 85 ? 16.688 -3.947 -14.578 1 96.44 85 ALA A CA 1
ATOM 604 C C . ALA A 1 85 ? 17.516 -3.523 -13.375 1 96.44 85 ALA A C 1
ATOM 606 O O . ALA A 1 85 ? 18.719 -3.809 -13.312 1 96.44 85 ALA A O 1
ATOM 607 N N . LEU A 1 86 ? 16.906 -2.822 -12.5 1 95.75 86 LEU A N 1
ATOM 608 C CA . LEU A 1 86 ? 17.578 -2.377 -11.289 1 95.75 86 LEU A CA 1
ATOM 609 C C . LEU A 1 86 ? 17.078 -3.15 -10.07 1 95.75 86 LEU A C 1
ATOM 611 O O . LEU A 1 86 ? 15.945 -2.941 -9.625 1 95.75 86 LEU A O 1
ATOM 615 N N . GLY A 1 87 ? 17.906 -4.082 -9.578 1 94.56 87 GLY A N 1
ATOM 616 C CA . GLY A 1 87 ? 17.641 -4.773 -8.32 1 94.56 87 GLY A CA 1
ATOM 617 C C . GLY A 1 87 ? 18.062 -3.979 -7.102 1 94.56 87 GLY A C 1
ATOM 618 O O . GLY A 1 87 ? 17.875 -2.762 -7.051 1 94.56 87 GLY A O 1
ATOM 619 N N . LYS A 1 88 ? 18.562 -4.633 -6.172 1 94.69 88 LYS A N 1
ATOM 620 C CA . LYS A 1 88 ? 19.062 -3.994 -4.957 1 94.69 88 LYS A CA 1
ATOM 621 C C . LYS A 1 88 ? 20.422 -3.334 -5.207 1 94.69 88 LYS A C 1
ATOM 623 O O . LYS A 1 88 ? 21.266 -3.896 -5.895 1 94.69 88 LYS A O 1
ATOM 628 N N . PRO A 1 89 ? 20.547 -2.07 -4.723 1 97.44 89 PRO A N 1
ATOM 629 C CA . PRO A 1 89 ? 21.875 -1.469 -4.848 1 97.44 89 PRO A CA 1
ATOM 630 C C . PRO A 1 89 ? 22.938 -2.193 -4.02 1 97.44 89 PRO A C 1
ATOM 632 O O . PRO A 1 89 ? 22.625 -2.791 -2.988 1 97.44 89 PRO A O 1
ATOM 635 N N . ALA A 1 90 ? 24.172 -2.1 -4.449 1 96.38 90 ALA A N 1
ATOM 636 C CA . ALA A 1 90 ? 25.281 -2.805 -3.789 1 96.38 90 ALA A CA 1
ATOM 637 C C . ALA A 1 90 ? 25.703 -2.086 -2.514 1 96.38 90 ALA A C 1
ATOM 639 O O . ALA A 1 90 ? 26.188 -2.717 -1.574 1 96.38 90 ALA A O 1
ATOM 640 N N . ASP A 1 91 ? 25.578 -0.764 -2.494 1 97.88 91 ASP A N 1
ATOM 641 C CA . ASP A 1 91 ? 26.016 0.017 -1.346 1 97.88 91 ASP A CA 1
ATOM 642 C C . ASP A 1 91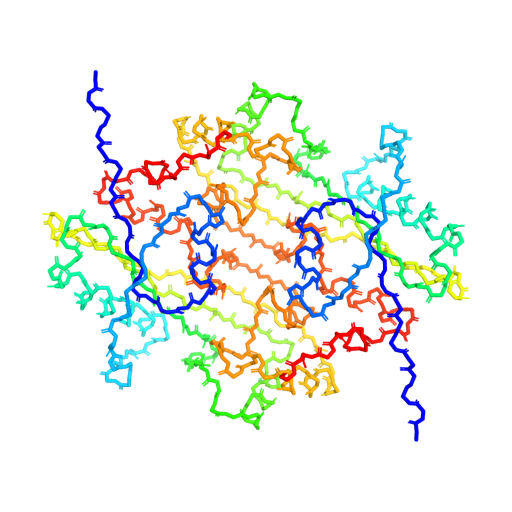 ? 25.359 1.391 -1.32 1 97.88 91 ASP A C 1
ATOM 644 O O . ASP A 1 91 ? 24.531 1.699 -2.178 1 97.88 91 ASP A O 1
ATOM 648 N N . ALA A 1 92 ? 25.719 2.127 -0.334 1 98.19 92 ALA A N 1
ATOM 649 C CA . ALA A 1 92 ? 25.109 3.434 -0.095 1 98.19 92 ALA A CA 1
ATOM 650 C C . ALA A 1 92 ? 25.391 4.387 -1.252 1 98.19 92 ALA A C 1
ATOM 652 O O . ALA A 1 92 ? 24.531 5.199 -1.617 1 98.19 92 ALA A O 1
ATOM 653 N N . GLU A 1 93 ? 26.562 4.312 -1.79 1 98.31 93 GLU A N 1
ATOM 654 C CA . GLU A 1 93 ? 26.938 5.184 -2.898 1 98.31 93 GLU A CA 1
ATOM 655 C C . GLU A 1 93 ? 26.062 4.926 -4.125 1 98.31 93 GLU A C 1
ATOM 657 O O . GLU A 1 93 ? 25.562 5.867 -4.746 1 98.31 93 GLU A O 1
ATOM 662 N N . GLU A 1 94 ? 25.922 3.693 -4.426 1 97.94 94 GLU A N 1
ATOM 663 C CA . GLU A 1 94 ? 25.062 3.334 -5.551 1 97.94 94 GLU A CA 1
ATOM 664 C C . GLU A 1 94 ? 23.609 3.748 -5.293 1 97.94 94 GLU A C 1
ATOM 666 O O . GLU A 1 94 ? 22.938 4.23 -6.199 1 97.94 94 GLU A O 1
ATOM 671 N N . ALA A 1 95 ? 23.125 3.533 -4.082 1 98.5 95 ALA A N 1
ATOM 672 C CA . ALA A 1 95 ? 21.766 3.93 -3.723 1 98.5 95 ALA A CA 1
ATOM 673 C C . ALA A 1 95 ? 21.562 5.43 -3.916 1 98.5 95 ALA A C 1
ATOM 675 O O . ALA A 1 95 ? 20.547 5.859 -4.453 1 98.5 95 ALA A O 1
ATOM 676 N N . THR A 1 96 ? 22.531 6.219 -3.473 1 98.62 96 THR A N 1
ATOM 677 C CA . THR A 1 96 ? 22.453 7.668 -3.611 1 98.62 96 THR A CA 1
ATOM 678 C C . THR A 1 96 ? 22.406 8.07 -5.082 1 98.62 96 THR A C 1
ATOM 680 O O . THR A 1 96 ? 21.578 8.883 -5.484 1 98.62 96 THR A O 1
ATOM 683 N N . ALA A 1 97 ? 23.281 7.469 -5.844 1 97.94 97 ALA A N 1
ATOM 684 C CA . ALA A 1 97 ? 23.328 7.773 -7.27 1 97.94 97 ALA A CA 1
ATOM 685 C C . ALA A 1 97 ? 22.016 7.406 -7.953 1 97.94 97 ALA A C 1
ATOM 687 O O . ALA A 1 97 ? 21.531 8.148 -8.805 1 97.94 97 ALA A O 1
ATOM 688 N N . ARG A 1 98 ? 21.5 6.332 -7.59 1 97.5 98 ARG A N 1
ATOM 689 C CA . ARG A 1 98 ? 20.234 5.879 -8.156 1 97.5 98 ARG A CA 1
ATOM 690 C C . ARG A 1 98 ? 19.109 6.867 -7.852 1 97.5 98 ARG A C 1
ATOM 692 O O . ARG A 1 98 ? 18.344 7.242 -8.742 1 97.5 98 ARG A O 1
ATOM 699 N N . TRP A 1 99 ? 18.984 7.262 -6.633 1 98.31 99 TRP A N 1
ATOM 700 C CA . TRP A 1 99 ? 17.922 8.18 -6.242 1 98.31 99 TRP A CA 1
ATOM 701 C C . TRP A 1 99 ? 18.062 9.516 -6.953 1 98.31 99 TRP A C 1
ATOM 703 O O . TRP A 1 99 ? 17.062 10.125 -7.359 1 98.31 99 TRP A O 1
ATOM 713 N N . LYS A 1 100 ? 19.25 9.969 -7.086 1 97.75 100 LYS A N 1
ATOM 714 C CA . LYS A 1 100 ? 19.469 11.219 -7.801 1 97.75 100 LYS A CA 1
ATOM 715 C C . LYS A 1 100 ? 19.078 11.094 -9.266 1 97.75 100 LYS A C 1
ATOM 717 O O . LYS A 1 100 ? 18.562 12.039 -9.867 1 97.75 100 LYS A O 1
ATOM 722 N N . SER A 1 101 ? 19.266 9.914 -9.773 1 96 101 SER A N 1
ATOM 723 C CA . SER A 1 101 ? 18.891 9.664 -11.164 1 96 101 SER A CA 1
ATOM 724 C C . SER A 1 101 ? 17.391 9.492 -11.32 1 96 101 SER A C 1
ATOM 726 O O . SER A 1 101 ? 16.812 9.883 -12.336 1 96 101 SER A O 1
ATOM 728 N N . MET A 1 102 ? 16.703 8.977 -10.32 1 96.88 102 MET A N 1
ATOM 729 C CA . MET A 1 102 ? 15.297 8.609 -10.375 1 96.88 102 MET A CA 1
ATOM 730 C C . MET A 1 102 ? 14.414 9.805 -10.062 1 96.88 102 MET A C 1
ATOM 732 O O . MET A 1 102 ? 13.273 9.875 -10.531 1 96.88 102 MET A O 1
ATOM 736 N N . ARG A 1 103 ? 14.93 10.75 -9.297 1 97.38 103 ARG A N 1
ATOM 737 C CA . ARG A 1 103 ? 14.094 11.844 -8.812 1 97.38 103 ARG A CA 1
ATOM 738 C C . ARG A 1 103 ? 13.43 12.578 -9.969 1 97.38 103 ARG A C 1
ATOM 740 O O . ARG A 1 103 ? 14.086 12.914 -10.961 1 97.38 103 ARG A O 1
ATOM 747 N N . GLY A 1 104 ? 12.109 12.773 -9.844 1 97.94 104 GLY A N 1
ATOM 748 C CA . GLY A 1 104 ? 11.352 13.516 -10.836 1 97.94 104 GLY A CA 1
ATOM 749 C C . GLY A 1 104 ? 11.016 12.688 -12.07 1 97.94 104 GLY A C 1
ATOM 750 O O . GLY A 1 104 ? 10.406 13.188 -13.016 1 97.94 104 GLY A O 1
ATOM 751 N N . ARG A 1 105 ? 11.359 11.445 -12.062 1 98.12 105 ARG A N 1
ATOM 752 C CA . ARG A 1 105 ? 11.125 10.57 -13.211 1 98.12 105 ARG A CA 1
ATOM 753 C C . ARG A 1 105 ? 10.125 9.477 -12.875 1 98.12 105 ARG A C 1
ATOM 755 O O . ARG A 1 105 ? 9.5 9.5 -11.812 1 98.12 105 ARG A O 1
ATOM 762 N N . ALA A 1 106 ? 9.867 8.641 -13.859 1 98.56 106 ALA A N 1
ATOM 763 C CA . ALA A 1 106 ? 9.008 7.473 -13.664 1 98.56 106 ALA A CA 1
ATOM 764 C C . ALA A 1 106 ? 9.727 6.188 -14.062 1 98.56 106 ALA A C 1
ATOM 766 O O . ALA A 1 106 ? 10.586 6.203 -14.945 1 98.56 106 ALA A O 1
ATOM 767 N N . GLY A 1 107 ? 9.484 5.172 -13.391 1 98.25 107 GLY A N 1
ATOM 768 C CA . GLY A 1 107 ? 9.906 3.822 -13.719 1 98.25 107 GLY A CA 1
ATOM 769 C C . GLY A 1 107 ? 8.789 2.801 -13.602 1 98.25 107 GLY A C 1
ATOM 770 O O . GLY A 1 107 ? 7.672 3.141 -13.211 1 98.25 107 GLY A O 1
ATOM 771 N N . THR A 1 108 ? 9.086 1.62 -14.023 1 98.81 108 THR A N 1
ATOM 772 C CA . THR A 1 108 ? 8.094 0.556 -13.938 1 98.81 108 THR A CA 1
ATOM 773 C C . THR A 1 108 ? 8.594 -0.586 -13.062 1 98.81 108 THR A C 1
ATOM 775 O O . THR A 1 108 ? 9.672 -1.138 -13.312 1 98.81 108 THR A O 1
ATOM 778 N N . LEU A 1 109 ? 7.922 -0.849 -12.023 1 98.75 109 LEU A N 1
ATOM 779 C CA . LEU A 1 109 ? 8.258 -2.037 -11.242 1 98.75 109 LEU A CA 1
ATOM 780 C C . LEU A 1 109 ? 7.648 -3.287 -11.875 1 98.75 109 LEU A C 1
ATOM 782 O O . LEU A 1 109 ? 6.43 -3.359 -12.07 1 98.75 109 LEU A O 1
ATOM 786 N N . GLN A 1 110 ? 8.5 -4.184 -12.281 1 98.81 110 GLN A N 1
ATOM 787 C CA . GLN A 1 110 ? 8.125 -5.484 -12.828 1 98.81 110 GLN A CA 1
ATOM 788 C C . GLN A 1 110 ? 8.219 -6.574 -11.766 1 98.81 110 GLN A C 1
ATOM 790 O O . GLN A 1 110 ? 9.281 -6.797 -11.188 1 98.81 110 GLN A O 1
ATOM 795 N N . THR A 1 111 ? 7.105 -7.203 -11.523 1 98.75 111 THR A N 1
ATOM 796 C CA . THR A 1 111 ? 7.133 -8.344 -10.617 1 98.75 111 THR A CA 1
ATOM 797 C C . THR A 1 111 ? 6.582 -9.594 -11.305 1 98.75 111 THR A C 1
ATOM 799 O O . THR A 1 111 ? 5.438 -9.602 -11.766 1 98.75 111 THR A O 1
ATOM 802 N N . GLY A 1 112 ? 7.449 -10.562 -11.422 1 98.81 112 GLY A N 1
ATOM 803 C CA . GLY A 1 112 ? 7 -11.859 -11.898 1 98.81 112 GLY A CA 1
ATOM 804 C C . GLY A 1 112 ? 6.281 -12.672 -10.828 1 98.81 112 GLY A C 1
ATOM 805 O O . GLY A 1 112 ? 6.625 -12.594 -9.648 1 98.81 112 GLY A O 1
ATOM 806 N N . HIS A 1 113 ? 5.285 -13.461 -11.234 1 98.94 113 HIS A N 1
ATOM 807 C CA . HIS A 1 113 ? 4.516 -14.344 -10.367 1 98.94 113 HIS A CA 1
ATOM 808 C C . HIS A 1 113 ? 4.387 -15.734 -10.977 1 98.94 113 HIS A C 1
ATOM 810 O O . HIS A 1 113 ? 4.145 -15.875 -12.18 1 98.94 113 HIS A O 1
ATOM 816 N N . CYS A 1 114 ? 4.531 -16.656 -10.148 1 98.94 114 CYS A N 1
ATOM 817 C CA . CYS A 1 114 ? 4.277 -18.047 -10.555 1 98.94 114 CYS A CA 1
ATOM 818 C C . CYS A 1 114 ? 3.562 -18.812 -9.445 1 98.94 114 CYS A C 1
ATOM 820 O O . CYS A 1 114 ? 4.012 -18.812 -8.297 1 98.94 114 CYS A O 1
ATOM 822 N N . VAL A 1 115 ? 2.432 -19.375 -9.719 1 98.94 115 VAL A N 1
ATOM 823 C CA . VAL A 1 115 ? 1.717 -20.266 -8.812 1 98.94 115 VAL A CA 1
ATOM 824 C C . VAL A 1 115 ? 1.812 -21.703 -9.312 1 98.94 115 VAL A C 1
ATOM 826 O O . VAL A 1 115 ? 1.422 -22 -10.445 1 98.94 115 VAL A O 1
ATOM 829 N N . TYR A 1 116 ? 2.346 -22.562 -8.5 1 98.75 116 TYR A N 1
ATOM 830 C CA . TYR A 1 116 ? 2.518 -23.969 -8.812 1 98.75 116 TYR A CA 1
ATOM 831 C C . TYR A 1 116 ? 1.588 -24.828 -7.965 1 98.75 116 TYR A C 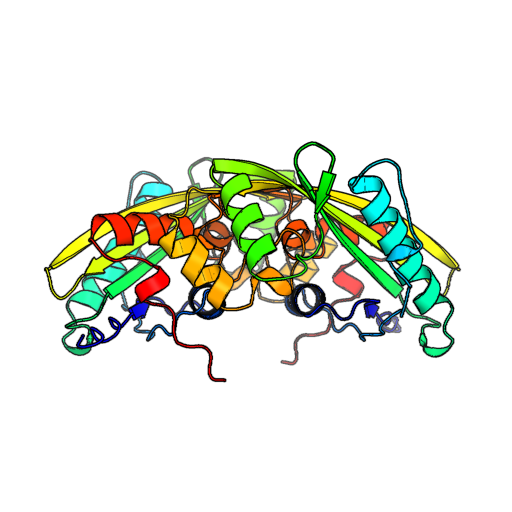1
ATOM 833 O O . TYR A 1 116 ? 1.599 -24.75 -6.734 1 98.75 116 TYR A O 1
ATOM 841 N N . ASP A 1 117 ? 0.728 -25.609 -8.609 1 98.5 117 ASP A N 1
ATOM 842 C CA . ASP A 1 117 ? -0.111 -26.594 -7.938 1 98.5 117 ASP A CA 1
ATOM 843 C C . ASP A 1 117 ? 0.582 -27.953 -7.875 1 98.5 117 ASP A C 1
ATOM 845 O O . ASP A 1 117 ? 0.611 -28.688 -8.867 1 98.5 117 ASP A O 1
ATOM 849 N N . THR A 1 118 ? 1.053 -28.344 -6.734 1 98.19 118 THR A N 1
ATOM 850 C CA . THR A 1 118 ? 1.904 -29.516 -6.625 1 98.19 118 THR A CA 1
ATOM 851 C C . THR A 1 118 ? 1.073 -30.797 -6.707 1 98.19 118 THR A C 1
ATOM 853 O O . THR A 1 118 ? 1.616 -31.891 -6.898 1 98.19 118 THR A O 1
ATOM 856 N N . LEU A 1 119 ? -0.235 -30.719 -6.512 1 96.5 119 LEU A N 1
ATOM 857 C CA . LEU A 1 119 ? -1.098 -31.891 -6.664 1 96.5 119 LEU A CA 1
ATOM 858 C C . LEU A 1 119 ? -1.271 -32.25 -8.133 1 96.5 119 LEU A C 1
ATOM 860 O O . LEU A 1 119 ? -1.125 -33.406 -8.516 1 96.5 119 LEU A O 1
ATOM 864 N N . SER A 1 120 ? -1.563 -31.297 -8.961 1 96.44 120 SER A N 1
ATOM 865 C CA . SER A 1 120 ? -1.837 -31.547 -10.367 1 96.44 120 SER A CA 1
ATOM 866 C C . SER A 1 120 ? -0.56 -31.484 -11.203 1 96.44 120 SER A C 1
ATOM 868 O O . SER A 1 120 ? -0.515 -31.984 -12.32 1 96.44 120 SER A O 1
ATOM 870 N N . GLY A 1 121 ? 0.469 -30.766 -10.68 1 96.75 121 GLY A N 1
ATOM 871 C CA . GLY A 1 121 ? 1.693 -30.547 -11.438 1 96.75 121 GLY A CA 1
ATOM 872 C C . GLY A 1 121 ? 1.592 -29.391 -12.406 1 96.75 121 GLY A C 1
ATOM 873 O O . GLY A 1 121 ? 2.557 -29.062 -13.109 1 96.75 121 GLY A O 1
ATOM 874 N N . ARG A 1 122 ? 0.447 -28.719 -12.422 1 98.25 122 ARG A N 1
ATOM 875 C CA . ARG A 1 122 ? 0.238 -27.578 -13.305 1 98.25 122 ARG A CA 1
ATOM 876 C C . ARG A 1 122 ? 0.727 -26.281 -12.656 1 98.25 122 ARG A C 1
ATOM 878 O O . ARG A 1 122 ? 0.845 -26.203 -11.43 1 98.25 122 ARG A O 1
ATOM 885 N N . TYR A 1 123 ? 1.078 -25.312 -13.461 1 98.75 123 TYR A N 1
ATOM 886 C CA . TYR A 1 123 ? 1.429 -24 -12.945 1 98.75 123 TYR A CA 1
ATOM 887 C C . TYR A 1 123 ? 0.936 -22.891 -13.875 1 98.75 123 TYR A C 1
ATOM 889 O O . TYR A 1 123 ? 0.595 -23.156 -15.031 1 98.75 123 TYR A O 1
ATOM 897 N N . ALA A 1 124 ? 0.754 -21.703 -13.375 1 98.94 124 ALA A N 1
ATOM 898 C CA . ALA A 1 124 ? 0.428 -20.469 -14.094 1 98.94 124 ALA A CA 1
ATOM 899 C C . ALA A 1 124 ? 1.348 -19.328 -13.672 1 98.94 124 ALA A C 1
ATOM 901 O O . ALA A 1 124 ? 1.745 -19.234 -12.508 1 98.94 124 ALA A O 1
ATOM 902 N N . SER A 1 125 ? 1.766 -18.516 -14.633 1 98.94 125 SER A N 1
ATOM 903 C CA . SER A 1 125 ? 2.684 -17.422 -14.32 1 98.94 125 SER A CA 1
ATOM 904 C C . SER A 1 125 ? 2.41 -16.203 -15.195 1 98.94 125 SER A C 1
ATOM 906 O O . SER A 1 125 ? 1.847 -16.328 -16.281 1 98.94 125 SER A O 1
ATOM 908 N N . ALA A 1 126 ? 2.664 -15.078 -14.711 1 98.94 126 ALA A N 1
ATOM 909 C CA . ALA A 1 126 ? 2.551 -13.805 -15.43 1 98.94 126 ALA A CA 1
ATOM 910 C C . ALA A 1 126 ? 3.311 -12.703 -14.703 1 98.94 126 ALA A C 1
ATOM 912 O O . ALA A 1 126 ? 3.719 -12.867 -13.547 1 98.94 126 ALA A O 1
ATOM 913 N N . THR A 1 127 ? 3.58 -11.656 -15.383 1 98.88 127 THR A N 1
ATOM 914 C CA . THR A 1 127 ? 4.223 -10.477 -14.812 1 98.88 127 THR A CA 1
ATOM 915 C C . THR A 1 127 ? 3.209 -9.359 -14.602 1 98.88 127 THR A C 1
ATOM 917 O O . THR A 1 127 ? 2.35 -9.117 -15.453 1 98.88 127 THR A O 1
ATOM 920 N N . ALA A 1 128 ? 3.209 -8.766 -13.43 1 98.81 128 ALA A N 1
ATOM 921 C CA . ALA A 1 128 ? 2.496 -7.508 -13.203 1 98.81 128 ALA A CA 1
ATOM 922 C C . ALA A 1 128 ? 3.426 -6.309 -13.367 1 98.81 128 ALA A C 1
ATOM 924 O O . ALA A 1 128 ? 4.609 -6.383 -13.023 1 98.81 128 ALA A O 1
ATOM 925 N N . SER A 1 129 ? 2.916 -5.277 -13.883 1 98.81 129 SER A N 1
ATOM 926 C CA . SER A 1 129 ? 3.664 -4.047 -14.125 1 98.81 129 SER A CA 1
ATOM 927 C C . SER A 1 129 ? 2.959 -2.844 -13.508 1 98.81 129 SER A C 1
ATOM 929 O O . SER A 1 129 ? 1.747 -2.68 -13.664 1 98.81 129 SER A O 1
ATOM 931 N N . THR A 1 130 ? 3.67 -2.061 -12.773 1 98.81 130 THR A N 1
ATOM 932 C CA . THR A 1 130 ? 3.129 -0.846 -12.18 1 98.81 130 THR A CA 1
ATOM 933 C C . THR A 1 130 ? 4.074 0.333 -12.391 1 98.81 130 THR A C 1
ATOM 935 O O . THR A 1 130 ? 5.262 0.246 -12.086 1 98.81 130 THR A O 1
ATOM 938 N N . VAL A 1 131 ? 3.598 1.405 -12.938 1 98.88 131 VAL A N 1
ATOM 939 C CA . VAL A 1 131 ? 4.391 2.619 -13.109 1 98.88 131 VAL A CA 1
ATOM 940 C C . VAL A 1 131 ? 4.504 3.352 -11.773 1 98.88 131 VAL A C 1
ATOM 942 O O . VAL A 1 131 ? 3.512 3.516 -11.062 1 98.88 131 VAL A O 1
ATOM 945 N N . VAL A 1 132 ? 5.668 3.725 -11.422 1 98.75 132 VAL A N 1
ATOM 946 C CA . VAL A 1 132 ? 5.961 4.48 -10.211 1 98.75 132 VAL A CA 1
ATOM 947 C C . VAL A 1 132 ? 6.461 5.875 -10.57 1 98.75 132 VAL A C 1
ATOM 949 O O . VAL A 1 132 ? 7.418 6.02 -11.336 1 98.75 132 VAL A O 1
ATOM 952 N N . ARG A 1 133 ? 5.809 6.848 -10.117 1 98.81 133 ARG A N 1
ATOM 953 C CA . ARG A 1 133 ? 6.254 8.227 -10.289 1 98.81 133 ARG A CA 1
ATOM 954 C C . ARG A 1 133 ? 7 8.719 -9.055 1 98.81 133 ARG A C 1
ATOM 956 O O . ARG A 1 133 ? 6.406 8.875 -7.984 1 98.81 133 ARG A O 1
ATOM 963 N N . PHE A 1 134 ? 8.273 8.977 -9.281 1 98.69 134 PHE A N 1
ATOM 964 C CA . PHE A 1 134 ? 9.125 9.43 -8.18 1 98.69 134 PHE A CA 1
ATOM 965 C C . PHE A 1 134 ? 9.016 10.938 -8 1 98.69 134 PHE A C 1
ATOM 967 O O . PHE A 1 134 ? 8.961 11.68 -8.984 1 98.69 134 PHE A O 1
ATOM 974 N N . GLY A 1 135 ? 8.961 11.328 -6.754 1 98.56 135 GLY A N 1
ATOM 975 C CA . GLY A 1 135 ? 8.984 12.75 -6.457 1 98.56 135 GLY A CA 1
ATOM 976 C C . GLY A 1 135 ? 10.367 13.359 -6.582 1 98.56 135 GLY A C 1
ATOM 977 O O . GLY A 1 135 ? 11.227 12.828 -7.285 1 98.56 135 GLY A O 1
ATOM 978 N N . GLU A 1 136 ? 10.469 14.562 -5.996 1 98.25 136 GLU A N 1
ATOM 979 C CA . GLU A 1 136 ? 11.727 15.297 -6.082 1 98.25 136 GLU A CA 1
ATOM 980 C C . GLU A 1 136 ? 12.312 15.547 -4.699 1 98.25 136 GLU A C 1
ATOM 982 O O . GLU A 1 136 ? 12.484 16.703 -4.289 1 98.25 136 GLU A O 1
ATOM 987 N N . PRO A 1 137 ? 12.664 14.445 -4.008 1 98.62 137 PRO A N 1
ATOM 988 C CA . PRO A 1 137 ? 13.352 14.68 -2.734 1 98.62 137 PRO A CA 1
ATOM 989 C C . PRO A 1 137 ? 14.648 15.469 -2.896 1 98.62 137 PRO A C 1
ATOM 991 O O . PRO A 1 137 ? 15.328 15.336 -3.912 1 98.62 137 PRO A O 1
ATOM 994 N N . THR A 1 138 ? 14.969 16.266 -1.896 1 98.25 138 THR A N 1
ATOM 995 C CA . THR A 1 138 ? 16.219 17.031 -1.897 1 98.25 138 THR A CA 1
ATOM 996 C C . THR A 1 138 ? 17.406 16.109 -1.677 1 98.25 138 THR A C 1
ATOM 998 O O . THR A 1 138 ? 17.25 14.945 -1.301 1 98.25 138 THR A O 1
ATOM 1001 N N . ASP A 1 139 ? 18.609 16.641 -1.924 1 98.19 139 ASP A N 1
ATOM 1002 C CA . ASP A 1 139 ? 19.812 15.875 -1.636 1 98.19 139 ASP A CA 1
ATOM 1003 C C . ASP A 1 139 ? 19.875 15.469 -0.165 1 98.19 139 ASP A C 1
ATOM 1005 O O . ASP A 1 139 ? 20.312 14.375 0.165 1 98.19 139 ASP A O 1
ATOM 1009 N N . GLU A 1 140 ? 19.438 16.328 0.693 1 98.06 140 GLU A N 1
ATOM 1010 C CA . GLU A 1 140 ? 19.422 16.047 2.127 1 98.06 140 GLU A CA 1
ATOM 1011 C C . GLU A 1 140 ? 18.453 14.914 2.459 1 98.06 140 GLU A C 1
ATOM 1013 O O . GLU A 1 140 ? 18.766 14.055 3.285 1 98.06 140 GLU A O 1
ATOM 1018 N N . GLU A 1 141 ? 17.297 14.93 1.867 1 98.38 141 GLU A N 1
ATOM 1019 C CA . GLU A 1 141 ? 16.312 13.875 2.072 1 98.38 141 GLU A CA 1
ATOM 1020 C C . GLU A 1 141 ? 16.828 12.531 1.553 1 98.38 141 GLU A C 1
ATOM 1022 O O . GLU A 1 141 ? 16.641 11.5 2.199 1 98.38 141 GLU A O 1
ATOM 1027 N N . ILE A 1 142 ? 17.453 12.586 0.372 1 98.5 142 ILE A N 1
ATOM 1028 C CA . ILE A 1 142 ? 18.047 11.375 -0.197 1 98.5 142 ILE A CA 1
ATOM 1029 C C . ILE A 1 142 ? 19.109 10.82 0.744 1 98.5 142 ILE A C 1
ATOM 1031 O O . ILE A 1 142 ? 19.141 9.625 1.026 1 98.5 142 ILE A O 1
ATOM 1035 N N . ALA A 1 143 ? 19.969 11.719 1.234 1 98.38 143 ALA A N 1
ATOM 1036 C CA . ALA A 1 143 ? 21.031 11.305 2.148 1 98.38 143 ALA A CA 1
ATOM 1037 C C . ALA A 1 143 ? 20.453 10.68 3.412 1 98.38 143 ALA A C 1
ATOM 1039 O O . ALA A 1 143 ? 20.938 9.648 3.887 1 98.38 143 ALA A O 1
ATOM 1040 N N . ALA A 1 144 ? 19.422 11.281 3.984 1 97.88 144 ALA A N 1
ATOM 1041 C CA . ALA A 1 144 ? 18.766 10.742 5.176 1 97.88 144 ALA A CA 1
ATOM 1042 C C . ALA A 1 144 ? 18.188 9.359 4.91 1 97.88 144 ALA A C 1
ATOM 1044 O O . ALA A 1 144 ? 18.328 8.445 5.727 1 97.88 144 ALA A O 1
ATOM 1045 N N . TYR A 1 145 ? 17.547 9.242 3.77 1 98.38 145 TYR A N 1
ATOM 1046 C CA . TYR A 1 145 ? 16.938 7.965 3.412 1 98.38 145 TYR A CA 1
ATOM 1047 C C . TYR A 1 145 ? 18 6.883 3.25 1 98.38 145 TYR A C 1
ATOM 1049 O O . TYR A 1 145 ? 17.859 5.789 3.807 1 98.38 145 TYR A O 1
ATOM 1057 N N . VAL A 1 146 ? 19.031 7.137 2.508 1 98.31 146 VAL A N 1
ATOM 1058 C CA . VAL A 1 146 ? 20.094 6.172 2.279 1 98.31 146 VAL A CA 1
ATOM 1059 C C . VAL A 1 146 ? 20.75 5.793 3.611 1 98.31 146 VAL A C 1
ATOM 1061 O O . VAL A 1 146 ? 21.078 4.625 3.838 1 98.31 146 VAL A O 1
ATOM 1064 N N . ALA A 1 147 ? 20.859 6.75 4.516 1 97.38 147 ALA A N 1
ATOM 1065 C CA . ALA A 1 147 ? 21.469 6.523 5.824 1 97.38 147 ALA A CA 1
ATOM 1066 C C . ALA A 1 147 ? 20.625 5.562 6.66 1 97.38 147 ALA A C 1
ATOM 1068 O O . ALA A 1 147 ? 21.141 4.91 7.57 1 97.38 147 ALA A O 1
ATOM 1069 N N . SER A 1 148 ? 19.344 5.484 6.395 1 96.81 148 SER A N 1
ATOM 1070 C CA . SER A 1 148 ? 18.469 4.586 7.137 1 96.81 148 SER A CA 1
ATOM 1071 C C . SER A 1 148 ? 18.797 3.125 6.852 1 96.81 148 SER A C 1
ATOM 1073 O O . SER A 1 148 ? 18.391 2.232 7.594 1 96.81 148 SER A O 1
ATOM 1075 N N . GLY A 1 149 ? 19.469 2.848 5.672 1 97.12 149 GLY A N 1
ATOM 1076 C CA . GLY A 1 149 ? 19.797 1.488 5.273 1 97.12 149 GLY A CA 1
ATOM 1077 C C . GLY A 1 149 ? 18.688 0.811 4.488 1 97.12 149 GLY A C 1
ATOM 1078 O O . GLY A 1 149 ? 18.922 -0.197 3.818 1 97.12 149 GLY A O 1
ATOM 1079 N N . GLU A 1 150 ? 17.516 1.326 4.453 1 96.56 150 GLU A N 1
ATOM 1080 C CA . GLU A 1 150 ? 16.359 0.705 3.83 1 96.56 150 GLU A CA 1
ATOM 1081 C C . GLU A 1 150 ? 16.578 0.491 2.336 1 96.56 150 GLU A C 1
ATOM 1083 O O . GLU A 1 150 ? 16.219 -0.56 1.796 1 96.56 150 GLU A O 1
ATOM 1088 N N . PRO A 1 151 ? 17.172 1.396 1.599 1 97.38 151 PRO A N 1
ATOM 1089 C CA . PRO A 1 151 ? 17.312 1.233 0.15 1 97.38 151 PRO A CA 1
ATOM 1090 C C . PRO A 1 151 ? 18.125 -0 -0.228 1 97.38 151 PRO A C 1
ATOM 1092 O O . PRO A 1 151 ? 17.953 -0.552 -1.316 1 97.38 151 PRO A O 1
ATOM 1095 N N . LEU A 1 152 ? 18.984 -0.459 0.642 1 96.62 152 LEU A N 1
ATOM 1096 C CA . LEU A 1 152 ? 19.922 -1.532 0.315 1 96.62 152 LEU A CA 1
ATOM 1097 C C . LEU A 1 152 ? 19.219 -2.887 0.336 1 96.62 152 LEU A C 1
ATOM 1099 O O . LEU A 1 152 ? 19.75 -3.875 -0.175 1 96.62 152 LEU A O 1
ATOM 1103 N N . SER A 1 153 ? 18.016 -2.932 0.847 1 94.69 153 SER A N 1
ATOM 1104 C CA . SER A 1 153 ? 17.344 -4.211 1.057 1 94.69 153 SER A CA 1
ATOM 1105 C C . SER A 1 153 ? 16.172 -4.391 0.099 1 94.69 153 SER A C 1
ATOM 1107 O O . SER A 1 153 ? 15.438 -5.371 0.191 1 94.69 153 SER A O 1
ATOM 1109 N N . VAL A 1 154 ? 16.016 -3.453 -0.827 1 94.81 154 VAL A N 1
ATOM 1110 C CA . VAL A 1 154 ? 14.82 -3.504 -1.646 1 94.81 154 VAL A CA 1
ATOM 1111 C C . VAL A 1 154 ? 15.172 -3.242 -3.107 1 94.81 154 VAL A C 1
ATOM 1113 O O . VAL A 1 154 ? 16.094 -2.465 -3.4 1 94.81 154 VAL A O 1
ATOM 1116 N N . ALA A 1 155 ? 14.375 -3.893 -4 1 92.62 155 ALA A N 1
ATOM 1117 C CA . ALA A 1 155 ? 14.523 -3.66 -5.434 1 92.62 155 ALA A CA 1
ATOM 1118 C C . ALA A 1 155 ? 14.273 -2.197 -5.781 1 92.62 155 ALA A C 1
ATOM 1120 O O . ALA A 1 155 ? 13.344 -1.578 -5.254 1 92.62 155 ALA A O 1
ATOM 1121 N N . GLY A 1 156 ? 15.117 -1.611 -6.645 1 95.31 156 GLY A N 1
ATOM 1122 C CA . GLY A 1 156 ? 14.945 -0.24 -7.094 1 95.31 156 GLY A CA 1
ATOM 1123 C C . GLY A 1 156 ? 15.375 0.786 -6.066 1 95.31 156 GLY A C 1
ATOM 1124 O O . GLY A 1 156 ? 15.359 1.989 -6.336 1 95.31 156 GLY A O 1
ATOM 1125 N N . ALA A 1 157 ? 15.695 0.349 -4.812 1 97.56 157 ALA A N 1
ATOM 1126 C CA . ALA A 1 157 ? 16.219 1.185 -3.736 1 97.56 157 ALA A CA 1
ATOM 1127 C C . ALA A 1 157 ? 15.125 2.041 -3.119 1 97.56 157 ALA A C 1
ATOM 1129 O O . ALA A 1 157 ? 15.391 3.129 -2.604 1 97.56 157 ALA A O 1
ATOM 1130 N N . PHE A 1 158 ? 13.922 1.63 -3.207 1 98.06 158 PHE A N 1
ATOM 1131 C CA . PHE A 1 158 ? 12.852 2.404 -2.584 1 98.06 158 PHE A CA 1
ATOM 1132 C C . PHE A 1 158 ? 11.758 1.486 -2.049 1 98.06 158 PHE A C 1
ATOM 1134 O O . PHE A 1 158 ? 11.656 0.327 -2.455 1 98.06 158 PHE A O 1
ATOM 1141 N N . THR A 1 159 ? 10.992 1.993 -1.151 1 97.25 159 THR A N 1
ATOM 1142 C CA . THR A 1 159 ? 9.781 1.364 -0.649 1 97.25 159 THR A CA 1
ATOM 1143 C C . THR A 1 159 ? 8.562 2.25 -0.915 1 97.25 159 THR A C 1
ATOM 1145 O O . THR A 1 159 ? 8.672 3.477 -0.913 1 97.25 159 THR A O 1
ATOM 1148 N N . LEU A 1 160 ? 7.504 1.591 -1.174 1 96.75 160 LEU A N 1
ATOM 1149 C CA . LEU A 1 160 ? 6.238 2.305 -1.322 1 96.75 160 LEU A CA 1
ATOM 1150 C C . LEU A 1 160 ? 5.59 2.547 0.036 1 96.75 160 LEU A C 1
ATOM 1152 O O . LEU A 1 160 ? 4.863 3.527 0.214 1 96.75 160 LEU A O 1
ATOM 1156 N N . ASP A 1 161 ? 5.883 1.666 0.99 1 94.19 161 ASP A N 1
ATOM 1157 C CA . ASP A 1 161 ? 5.207 1.665 2.285 1 94.19 161 ASP A CA 1
ATOM 1158 C C . ASP A 1 161 ? 6.207 1.849 3.426 1 94.19 161 ASP A C 1
ATOM 1160 O O . ASP A 1 161 ? 5.945 1.436 4.559 1 94.19 161 ASP A O 1
ATOM 1164 N N . GLY A 1 162 ? 7.355 2.299 3.178 1 97 162 GLY A N 1
ATOM 1165 C CA . GLY A 1 162 ? 8.383 2.564 4.176 1 97 162 GLY A CA 1
ATOM 1166 C C . GLY A 1 162 ? 8.836 4.012 4.188 1 97 162 GLY A C 1
ATOM 1167 O O . GLY A 1 162 ? 8.039 4.926 3.986 1 97 162 GLY A O 1
ATOM 1168 N N . ARG A 1 163 ? 10.133 4.211 4.465 1 97.81 163 ARG A N 1
ATOM 1169 C CA . ARG A 1 163 ? 10.664 5.543 4.715 1 97.81 163 ARG A CA 1
ATOM 1170 C C . ARG A 1 163 ? 10.68 6.375 3.436 1 97.81 163 ARG A C 1
ATOM 1172 O O . ARG A 1 16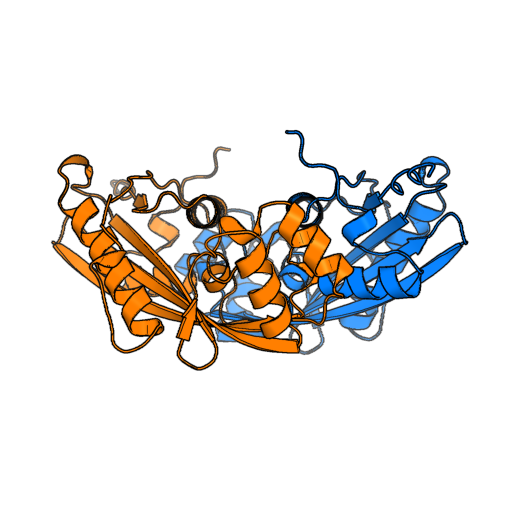3 ? 10.672 7.609 3.492 1 97.81 163 ARG A O 1
ATOM 1179 N N . SER A 1 164 ? 10.703 5.738 2.303 1 98.31 164 SER A N 1
ATOM 1180 C CA . SER A 1 164 ? 10.742 6.527 1.076 1 98.31 164 SER A CA 1
ATOM 1181 C C . SER A 1 164 ? 9.336 6.836 0.576 1 98.31 164 SER A C 1
ATOM 1183 O O . SER A 1 164 ? 9.164 7.512 -0.441 1 98.31 164 SER A O 1
ATOM 1185 N N . ALA A 1 165 ? 8.266 6.363 1.285 1 98.44 165 ALA A N 1
ATOM 1186 C CA . ALA A 1 165 ? 6.879 6.582 0.888 1 98.44 165 ALA A CA 1
ATOM 1187 C C . ALA A 1 165 ? 6.617 8.055 0.601 1 98.44 165 ALA A C 1
ATOM 1189 O O . ALA A 1 165 ? 5.973 8.398 -0.394 1 98.44 165 ALA A O 1
ATOM 1190 N N . PRO A 1 166 ? 7.16 9.031 1.398 1 98.69 166 PRO A N 1
ATOM 1191 C CA . PRO A 1 166 ? 6.91 10.445 1.128 1 98.69 166 PRO A CA 1
ATOM 1192 C C . PRO A 1 166 ? 7.523 10.914 -0.19 1 98.69 166 PRO A C 1
ATOM 1194 O O . PRO A 1 166 ? 7.207 12.008 -0.67 1 98.69 166 PRO A O 1
ATOM 1197 N N . PHE A 1 167 ? 8.414 10.117 -0.755 1 98.81 167 PHE A N 1
ATOM 1198 C CA . PHE A 1 167 ? 9.156 10.562 -1.929 1 98.81 167 PHE A CA 1
ATOM 1199 C C . PHE A 1 167 ? 8.586 9.938 -3.197 1 98.81 167 PHE A C 1
ATOM 1201 O O . PHE A 1 167 ? 9.164 10.07 -4.277 1 98.81 167 PHE A O 1
ATOM 1208 N N . ILE A 1 168 ? 7.473 9.234 -3.086 1 98.69 168 ILE A N 1
ATOM 1209 C CA . ILE A 1 168 ? 6.762 8.633 -4.211 1 98.69 168 ILE A CA 1
ATOM 1210 C C . ILE A 1 168 ? 5.469 9.406 -4.473 1 98.69 168 ILE A C 1
ATOM 1212 O O . ILE A 1 168 ? 4.559 9.406 -3.637 1 98.69 168 ILE A O 1
ATOM 1216 N N . ASP A 1 169 ? 5.32 10.016 -5.594 1 98.44 169 ASP A N 1
ATOM 1217 C CA . ASP A 1 169 ? 4.18 10.875 -5.887 1 98.44 169 ASP A CA 1
ATOM 1218 C C . ASP A 1 169 ? 2.926 10.047 -6.168 1 98.44 169 ASP A C 1
ATOM 1220 O O . ASP A 1 169 ? 1.806 10.508 -5.938 1 98.44 169 ASP A O 1
ATOM 1224 N N . GLY A 1 170 ? 3.154 8.867 -6.691 1 98.56 170 GLY A N 1
ATOM 1225 C CA . GLY A 1 170 ? 2.021 8 -6.977 1 98.56 170 GLY A CA 1
ATOM 1226 C C . GLY A 1 170 ? 2.369 6.844 -7.895 1 98.56 170 GLY A C 1
ATOM 1227 O O . GLY A 1 170 ? 3.502 6.738 -8.367 1 98.56 170 GLY A O 1
ATOM 1228 N N . ILE A 1 171 ? 1.421 6.012 -8.055 1 98.81 171 ILE A N 1
ATOM 1229 C CA . ILE A 1 171 ? 1.611 4.867 -8.945 1 98.81 171 ILE A CA 1
ATOM 1230 C C . ILE A 1 171 ? 0.421 4.746 -9.891 1 98.81 171 ILE A C 1
ATOM 1232 O O . ILE A 1 171 ? -0.633 5.344 -9.656 1 98.81 171 ILE A O 1
ATOM 1236 N N . ASP A 1 172 ? 0.61 4.09 -10.984 1 98.81 172 ASP A N 1
ATOM 1237 C CA . ASP A 1 172 ? -0.429 3.615 -11.891 1 98.81 172 ASP A CA 1
ATOM 1238 C C . ASP A 1 172 ? -0.357 2.1 -12.062 1 98.81 172 ASP A C 1
ATOM 1240 O O . ASP A 1 172 ? 0.502 1.593 -12.789 1 98.81 172 ASP A O 1
ATOM 1244 N N . GLY A 1 173 ? -1.233 1.404 -11.445 1 98.75 173 GLY A N 1
ATOM 1245 C CA . GLY A 1 173 ? -1.241 -0.049 -11.391 1 98.75 173 GLY A CA 1
ATOM 1246 C C . GLY A 1 173 ? -1.551 -0.586 -10 1 98.75 173 GLY A C 1
ATOM 1247 O O . GLY A 1 173 ? -2.297 0.034 -9.242 1 98.75 173 GLY A O 1
ATOM 1248 N N . ASP A 1 174 ? -1.06 -1.712 -9.75 1 98.25 174 ASP A N 1
ATOM 1249 C CA . ASP A 1 174 ? -1.351 -2.441 -8.523 1 98.25 174 ASP A CA 1
ATOM 1250 C C . ASP A 1 174 ? -0.297 -2.16 -7.453 1 98.25 174 ASP A C 1
ATOM 1252 O O . ASP A 1 174 ? 0.883 -2.459 -7.645 1 98.25 174 ASP A O 1
ATOM 1256 N N . HIS A 1 175 ? -0.694 -1.663 -6.312 1 98.12 175 HIS A N 1
ATOM 1257 C CA . HIS A 1 175 ? 0.25 -1.286 -5.266 1 98.12 175 HIS A CA 1
ATOM 1258 C C . HIS A 1 175 ? 1.011 -2.502 -4.746 1 98.12 175 HIS A C 1
ATOM 1260 O O . HIS A 1 175 ? 2.203 -2.412 -4.449 1 98.12 175 HIS A O 1
ATOM 1266 N N . GLY A 1 176 ? 0.284 -3.666 -4.57 1 98.44 176 GLY A N 1
ATOM 1267 C CA . GLY A 1 176 ? 0.955 -4.875 -4.117 1 98.44 176 GLY A CA 1
ATOM 1268 C C . GLY A 1 176 ? 2.09 -5.301 -5.027 1 98.44 176 GLY A C 1
ATOM 1269 O O . GLY A 1 176 ? 3.104 -5.828 -4.562 1 98.44 176 GLY A O 1
ATOM 1270 N N . ASN A 1 177 ? 1.927 -5.059 -6.309 1 98.56 177 ASN A N 1
ATOM 1271 C CA . ASN A 1 177 ? 2.98 -5.34 -7.277 1 98.56 177 ASN A CA 1
ATOM 1272 C C . ASN A 1 177 ? 4.262 -4.582 -6.949 1 98.56 177 ASN A C 1
ATOM 1274 O O . ASN A 1 177 ? 5.363 -5.113 -7.109 1 98.56 177 ASN A O 1
ATOM 1278 N N . VAL A 1 178 ? 4.145 -3.352 -6.512 1 98.44 178 VAL A N 1
ATOM 1279 C CA . VAL A 1 178 ? 5.293 -2.516 -6.18 1 98.44 178 VAL A CA 1
ATOM 1280 C C . VAL A 1 178 ? 5.926 -2.998 -4.879 1 98.44 178 VAL A C 1
ATOM 1282 O O . VAL A 1 178 ? 7.152 -3.053 -4.758 1 98.44 178 VAL A O 1
ATOM 1285 N N . ILE A 1 179 ? 5.066 -3.381 -3.951 1 97.38 179 ILE A N 1
ATOM 1286 C CA . ILE A 1 179 ? 5.555 -3.824 -2.65 1 97.38 179 ILE A CA 1
ATOM 1287 C C . ILE A 1 179 ? 6.199 -5.203 -2.783 1 97.38 179 ILE A C 1
ATOM 1289 O O . ILE A 1 179 ? 7.234 -5.473 -2.17 1 97.38 179 ILE A O 1
ATOM 1293 N N . GLY A 1 180 ? 5.527 -6.078 -3.652 1 97.12 180 GLY A N 1
ATOM 1294 C CA . GLY A 1 180 ? 6.262 -7.316 -3.859 1 97.12 180 GLY A CA 1
ATOM 1295 C C . GLY A 1 180 ? 5.395 -8.438 -4.398 1 97.12 180 GLY A C 1
ATOM 1296 O O . GLY A 1 180 ? 5.91 -9.461 -4.855 1 97.12 180 GLY A O 1
ATOM 1297 N N . ILE A 1 181 ? 4.125 -8.336 -4.289 1 98.69 181 ILE A N 1
ATOM 1298 C CA . ILE A 1 181 ? 3.242 -9.383 -4.781 1 98.69 181 ILE A CA 1
ATOM 1299 C C . ILE A 1 181 ? 1.884 -8.789 -5.148 1 98.69 181 ILE A C 1
ATOM 1301 O O . ILE A 1 181 ? 1.279 -8.07 -4.352 1 98.69 181 ILE A O 1
ATOM 1305 N N . SER A 1 182 ? 1.43 -9.008 -6.367 1 98.81 182 SER A N 1
ATOM 1306 C CA . SER A 1 182 ? 0.127 -8.555 -6.844 1 98.81 182 SER A CA 1
ATOM 1307 C C . SER A 1 182 ? -0.974 -9.547 -6.473 1 98.81 182 SER A C 1
ATOM 1309 O O . SER A 1 182 ? -1.058 -10.633 -7.043 1 98.81 182 SER A O 1
ATOM 1311 N N . LEU A 1 183 ? -1.858 -9.18 -5.637 1 98.81 183 LEU A N 1
ATOM 1312 C CA . LEU A 1 183 ? -2.908 -10.078 -5.176 1 98.81 183 LEU A CA 1
ATOM 1313 C C . LEU A 1 183 ? -3.984 -10.25 -6.242 1 98.81 183 LEU A C 1
ATOM 1315 O O . LEU A 1 183 ? -4.527 -11.344 -6.406 1 98.81 183 LEU A O 1
ATOM 1319 N N . PRO A 1 184 ? -4.344 -9.172 -7.012 1 98.8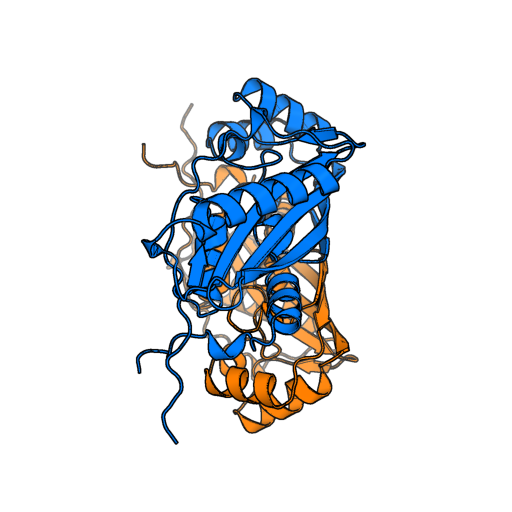1 184 PRO A N 1
ATOM 1320 C CA . PRO A 1 184 ? -5.27 -9.422 -8.125 1 98.81 184 PRO A CA 1
ATOM 1321 C C . PRO A 1 184 ? -4.691 -10.375 -9.164 1 98.81 184 PRO A C 1
ATOM 1323 O O . PRO A 1 184 ? -5.434 -11.164 -9.766 1 98.81 184 PRO A O 1
ATOM 1326 N N . LEU A 1 185 ? -3.381 -10.305 -9.43 1 98.88 185 LEU A N 1
ATOM 1327 C CA . LEU A 1 185 ? -2.777 -11.25 -10.367 1 98.88 185 LEU A CA 1
ATOM 1328 C C . LEU A 1 185 ? -2.758 -12.656 -9.781 1 98.88 185 LEU A C 1
ATOM 1330 O O . LEU A 1 185 ? -3.051 -13.625 -10.484 1 98.88 185 LEU A O 1
ATOM 1334 N N . ILE A 1 186 ? -2.418 -12.812 -8.5 1 98.88 186 ILE A N 1
ATOM 1335 C CA . ILE A 1 186 ? -2.461 -14.109 -7.836 1 98.88 186 ILE A CA 1
ATOM 1336 C C . ILE A 1 186 ? -3.863 -14.703 -7.949 1 98.88 186 ILE A C 1
ATOM 1338 O O . ILE A 1 186 ? -4.023 -15.891 -8.227 1 98.88 186 ILE A O 1
ATOM 1342 N N . ARG A 1 187 ? -4.914 -13.859 -7.734 1 98.81 187 ARG A N 1
ATOM 1343 C CA . ARG A 1 187 ? -6.297 -14.312 -7.867 1 98.81 187 ARG A CA 1
ATOM 1344 C C . ARG A 1 187 ? -6.555 -14.883 -9.258 1 98.81 187 ARG A C 1
ATOM 1346 O O . ARG A 1 187 ? -7.148 -15.953 -9.391 1 98.81 187 ARG A O 1
ATOM 1353 N N . ARG A 1 188 ? -6.086 -14.18 -10.273 1 98.81 188 ARG A N 1
ATOM 1354 C CA . ARG A 1 188 ? -6.273 -14.633 -11.648 1 98.81 188 ARG A CA 1
ATOM 1355 C C . ARG A 1 188 ? -5.543 -15.953 -11.891 1 98.81 188 ARG A C 1
ATOM 1357 O O . ARG A 1 188 ? -6.102 -16.875 -12.477 1 98.81 188 ARG A O 1
ATOM 1364 N N . LEU A 1 189 ? -4.266 -16.031 -11.5 1 98.88 189 LEU A N 1
ATOM 1365 C CA . LEU A 1 189 ? -3.455 -17.234 -11.703 1 98.88 189 LEU A CA 1
ATOM 1366 C C . LEU A 1 189 ? -4.047 -18.422 -10.969 1 98.88 189 LEU A C 1
ATOM 1368 O O . LEU A 1 189 ? -4.078 -19.531 -11.508 1 98.88 189 LEU A O 1
ATOM 1372 N N . LEU A 1 190 ? -4.5 -18.219 -9.711 1 98.62 190 LEU A N 1
ATOM 1373 C CA . LEU A 1 190 ? -5.188 -19.281 -8.977 1 98.62 190 LEU A CA 1
ATOM 1374 C C . LEU A 1 190 ? -6.434 -19.734 -9.727 1 98.62 190 LEU A C 1
ATOM 1376 O O . LEU A 1 190 ? -6.703 -20.938 -9.812 1 98.62 190 LEU A O 1
ATOM 1380 N N . GLY A 1 191 ? -7.195 -18.75 -10.242 1 98.25 191 GLY A N 1
ATOM 1381 C CA . GLY A 1 191 ? -8.367 -19.078 -11.039 1 98.25 191 GLY A CA 1
ATOM 1382 C C . GLY A 1 191 ? -8.055 -19.969 -12.227 1 98.25 191 GLY A C 1
ATOM 1383 O O . GLY A 1 191 ? -8.805 -20.906 -12.523 1 98.25 191 GLY A O 1
ATOM 1384 N N . GLU A 1 192 ? -6.965 -19.734 -12.922 1 98.56 192 GLU A N 1
ATOM 1385 C CA . GLU A 1 192 ? -6.523 -20.547 -14.047 1 98.56 192 GLU A CA 1
ATOM 1386 C C . GLU A 1 192 ? -6.242 -21.984 -13.609 1 98.56 192 GLU A C 1
ATOM 1388 O O . GLU A 1 192 ? -6.32 -22.922 -14.422 1 98.56 192 GLU A O 1
ATOM 1393 N N . LEU A 1 193 ? -5.922 -22.188 -12.352 1 98.25 193 LEU A N 1
ATOM 1394 C CA . LEU A 1 193 ? -5.602 -23.5 -11.805 1 98.25 193 LEU A CA 1
ATOM 1395 C C . LEU A 1 193 ? -6.812 -24.109 -11.109 1 98.25 193 LEU A C 1
ATOM 1397 O O . LEU A 1 193 ? -6.711 -25.172 -10.492 1 98.25 193 LEU A O 1
ATOM 1401 N N . GLY A 1 194 ? -7.918 -23.344 -11.117 1 97.5 194 GLY A N 1
ATOM 1402 C CA . GLY A 1 194 ? -9.164 -23.875 -10.586 1 97.5 194 GLY A CA 1
ATOM 1403 C C . GLY A 1 194 ? -9.305 -23.672 -9.086 1 97.5 194 GLY A C 1
ATOM 1404 O O . GLY A 1 194 ? -10.031 -24.406 -8.422 1 97.5 194 GLY A O 1
ATOM 1405 N N . VAL A 1 195 ? -8.578 -22.781 -8.523 1 97.69 195 VAL A N 1
ATOM 1406 C CA . VAL A 1 195 ? -8.625 -22.5 -7.09 1 97.69 195 VAL A CA 1
ATOM 1407 C C . VAL A 1 195 ? -9.203 -21.109 -6.844 1 97.69 195 VAL A C 1
ATOM 1409 O O . VAL A 1 195 ? -8.727 -20.125 -7.402 1 97.69 195 VAL A O 1
ATOM 1412 N N . GLY A 1 196 ? -10.305 -21.016 -6.094 1 97.69 196 GLY A N 1
ATOM 1413 C CA . GLY A 1 196 ? -10.812 -19.734 -5.656 1 97.69 196 GLY A CA 1
ATOM 1414 C C . GLY A 1 196 ? -10.008 -19.125 -4.523 1 97.69 196 GLY A C 1
ATOM 1415 O O . GLY A 1 196 ? -9.68 -19.797 -3.551 1 97.69 196 GLY A O 1
ATOM 1416 N N . ILE A 1 197 ? -9.703 -17.891 -4.652 1 97.94 197 ILE A N 1
ATOM 1417 C CA . ILE A 1 197 ? -8.75 -17.266 -3.738 1 97.94 197 ILE A CA 1
ATOM 1418 C C . ILE A 1 197 ? -9.328 -17.25 -2.326 1 97.94 197 ILE A C 1
ATOM 1420 O O . ILE A 1 197 ? -8.594 -17.391 -1.346 1 97.94 197 ILE A O 1
ATOM 1424 N N . THR A 1 198 ? -10.633 -17.047 -2.143 1 97.69 198 THR A N 1
ATOM 1425 C CA . THR A 1 198 ? -11.242 -16.953 -0.819 1 97.69 198 THR A CA 1
ATOM 1426 C C . THR A 1 198 ? -11.211 -18.312 -0.113 1 97.69 198 THR A C 1
ATOM 1428 O O . THR A 1 198 ? -11.352 -18.375 1.109 1 97.69 198 THR A O 1
ATOM 1431 N N . GLN A 1 199 ? -11.023 -19.391 -0.864 1 96.19 199 GLN A N 1
ATOM 1432 C CA . GLN A 1 199 ? -10.898 -20.734 -0.289 1 96.19 199 GLN A CA 1
ATOM 1433 C C . GLN A 1 199 ? -9.617 -20.859 0.534 1 96.19 199 GLN A C 1
ATOM 1435 O O . GLN A 1 199 ? -9.477 -21.781 1.333 1 96.19 199 GLN A O 1
ATOM 1440 N N . LEU A 1 200 ? -8.727 -19.938 0.304 1 97.56 200 LEU A N 1
ATOM 1441 C CA . LEU A 1 200 ? -7.418 -20.016 0.946 1 97.56 200 LEU A CA 1
ATOM 1442 C C . LEU A 1 200 ? -7.363 -19.141 2.188 1 97.56 200 LEU A C 1
ATOM 1444 O O . LEU A 1 200 ? -6.355 -19.125 2.898 1 97.56 200 LEU A O 1
ATOM 1448 N N . TRP A 1 201 ? -8.422 -18.344 2.482 1 97.25 201 TRP A N 1
ATOM 1449 C CA . TRP A 1 201 ? -8.453 -17.484 3.66 1 97.25 201 TRP A CA 1
ATOM 1450 C C . TRP A 1 201 ? -8.484 -18.312 4.938 1 97.25 201 TRP A C 1
ATOM 1452 O O . TRP A 1 201 ? -9.164 -19.344 5.004 1 97.25 201 TRP A O 1
ATOM 1462 N N . VAL A 1 202 ? -7.746 -17.859 5.922 1 94.56 202 VAL A N 1
ATOM 1463 C CA . VAL A 1 202 ? -7.801 -18.5 7.23 1 94.56 202 VAL A CA 1
ATOM 1464 C C . VAL A 1 202 ? -8.953 -17.922 8.047 1 94.56 202 VAL A C 1
ATOM 1466 O O . VAL A 1 202 ? -9.203 -16.719 7.996 1 94.56 202 VAL A O 1
ATOM 1469 N N . PRO A 1 203 ? -9.672 -18.812 8.68 1 84.56 203 PRO A N 1
ATOM 1470 C CA . PRO A 1 203 ? -10.766 -18.297 9.516 1 84.56 203 PRO A CA 1
ATOM 1471 C C . PRO A 1 203 ? -10.289 -17.328 10.586 1 84.56 203 PRO A C 1
ATOM 1473 O O . PRO A 1 203 ? -9.18 -17.469 11.109 1 84.56 203 PRO A O 1
ATOM 1476 N N . GLN A 1 204 ? -10.953 -16.188 10.656 1 74.31 204 GLN A N 1
ATOM 1477 C CA . GLN A 1 204 ? -10.633 -15.211 11.695 1 74.31 204 GLN A CA 1
ATOM 1478 C C . GLN A 1 204 ? -10.961 -15.758 13.078 1 74.31 204 GLN A C 1
ATOM 1480 O O . GLN A 1 204 ? -11.969 -16.453 13.258 1 74.31 204 GLN A O 1
ATOM 1485 N N . GLU A 1 205 ? -9.977 -16.047 13.875 1 53.84 205 GLU A N 1
ATOM 1486 C CA . GLU A 1 205 ? -10.305 -16.484 15.227 1 53.84 205 GLU A CA 1
ATOM 1487 C C . GLU A 1 205 ? -11.297 -15.523 15.883 1 53.84 205 GLU A C 1
ATOM 1489 O O . GLU A 1 205 ? -11.172 -14.305 15.758 1 53.84 205 GLU A O 1
ATOM 1494 N N . ARG A 1 206 ? -12.492 -15.977 16.125 1 44.25 206 ARG A N 1
ATOM 1495 C CA . ARG A 1 206 ? -13.438 -15.242 16.953 1 44.25 206 ARG A CA 1
ATOM 1496 C C . ARG A 1 206 ? -12.805 -14.867 18.297 1 44.25 206 ARG A C 1
ATOM 1498 O O . ARG A 1 206 ? -12 -15.617 18.844 1 44.25 206 ARG A O 1
ATOM 1505 N N . MET B 1 1 ? 26.641 21.75 18.297 1 35.03 1 MET B N 1
ATOM 1506 C CA . MET B 1 1 ? 25.422 22.109 17.578 1 35.03 1 MET B CA 1
ATOM 1507 C C . MET B 1 1 ? 24.203 21.453 18.219 1 35.03 1 MET B C 1
ATOM 1509 O O . MET B 1 1 ? 24.141 20.234 18.344 1 35.03 1 MET B O 1
ATOM 1513 N N . THR B 1 2 ? 23.453 22.031 19.094 1 41.59 2 THR B N 1
ATOM 1514 C CA . THR B 1 2 ? 22.375 21.516 19.922 1 41.59 2 THR B CA 1
ATOM 1515 C C . THR B 1 2 ? 21.328 20.797 19.062 1 41.59 2 THR B C 1
ATOM 1517 O O . THR B 1 2 ? 20.797 21.375 18.125 1 41.59 2 THR B O 1
ATOM 1520 N N . GLU B 1 3 ? 21.422 19.625 18.859 1 49.03 3 GLU B N 1
ATOM 1521 C CA . GLU B 1 3 ? 20.484 18.812 18.078 1 49.03 3 GLU B CA 1
ATOM 1522 C C . GLU B 1 3 ? 19.047 19.156 18.406 1 49.03 3 GLU B C 1
ATOM 1524 O O . GLU B 1 3 ? 18.641 19.188 19.578 1 49.03 3 GLU B O 1
ATOM 1529 N N . LYS B 1 4 ? 18.469 20.156 17.75 1 60.78 4 LYS B N 1
ATOM 1530 C CA . LYS B 1 4 ? 17.078 20.516 17.969 1 60.78 4 LYS B CA 1
ATOM 1531 C C . LYS B 1 4 ? 16.219 19.266 18.172 1 60.78 4 LYS B C 1
ATOM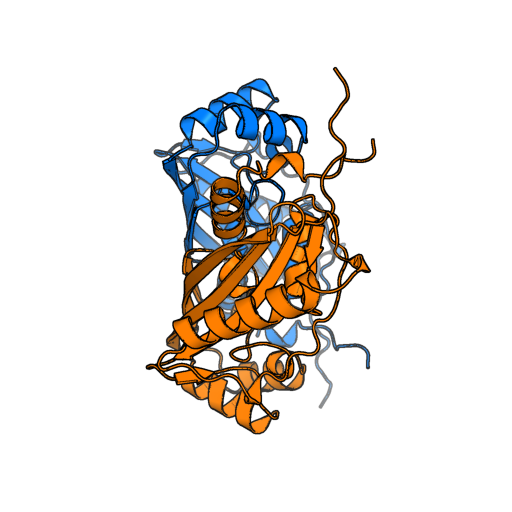 1533 O O . LYS B 1 4 ? 16.297 18.312 17.391 1 60.78 4 LYS B O 1
ATOM 1538 N N . PRO B 1 5 ? 15.672 19.234 19.406 1 77.94 5 PRO B N 1
ATOM 1539 C CA . PRO B 1 5 ? 14.844 18.062 19.703 1 77.94 5 PRO B CA 1
ATOM 1540 C C . PRO B 1 5 ? 13.789 17.812 18.625 1 77.94 5 PRO B C 1
ATOM 1542 O O . PRO B 1 5 ? 13.297 18.75 18 1 77.94 5 PRO B O 1
ATOM 1545 N N . ARG B 1 6 ? 13.695 16.625 18.219 1 85.44 6 ARG B N 1
ATOM 1546 C CA . ARG B 1 6 ? 12.68 16.188 17.281 1 85.44 6 ARG B CA 1
ATOM 1547 C C . ARG B 1 6 ? 11.289 16.625 17.734 1 85.44 6 ARG B C 1
ATOM 1549 O O . ARG B 1 6 ? 10.922 16.422 18.891 1 85.44 6 ARG B O 1
ATOM 1556 N N . ARG B 1 7 ? 10.562 17.312 16.844 1 94.38 7 ARG B N 1
ATOM 1557 C CA . ARG B 1 7 ? 9.188 17.703 17.141 1 94.38 7 ARG B CA 1
ATOM 1558 C C . ARG B 1 7 ? 8.32 16.469 17.406 1 94.38 7 ARG B C 1
ATOM 1560 O O . ARG B 1 7 ? 8.461 15.453 16.734 1 94.38 7 ARG B O 1
ATOM 1567 N N . ARG B 1 8 ? 7.453 16.656 18.391 1 96.94 8 ARG B N 1
ATOM 1568 C CA . ARG B 1 8 ? 6.465 15.617 18.656 1 96.94 8 ARG B CA 1
ATOM 1569 C C . ARG B 1 8 ? 5.414 15.57 17.547 1 96.94 8 ARG B C 1
ATOM 1571 O O . ARG B 1 8 ? 5.023 16.609 17.016 1 96.94 8 ARG B O 1
ATOM 1578 N N . LEU B 1 9 ? 5.004 14.391 17.203 1 98.44 9 LEU B N 1
ATOM 1579 C CA . LEU B 1 9 ? 3.971 14.172 16.188 1 98.44 9 LEU B CA 1
ATOM 1580 C C . LEU B 1 9 ? 2.725 13.555 16.812 1 98.44 9 LEU B C 1
ATOM 1582 O O . LEU B 1 9 ? 2.82 12.578 17.562 1 98.44 9 LEU B O 1
ATOM 1586 N N . VAL B 1 10 ? 1.567 14.164 16.594 1 98.75 10 VAL B N 1
ATOM 1587 C CA . VAL B 1 10 ? 0.294 13.672 17.109 1 98.75 10 VAL B CA 1
ATOM 1588 C C . VAL B 1 10 ? -0.63 13.32 15.945 1 98.75 10 VAL B C 1
ATOM 1590 O O . VAL B 1 10 ? -0.824 14.125 15.031 1 98.75 10 VAL B O 1
ATOM 1593 N N . LEU B 1 11 ? -1.134 12.148 15.906 1 98.75 11 LEU B N 1
ATOM 1594 C CA . LEU B 1 11 ? -2.145 11.711 14.953 1 98.75 11 LEU B CA 1
ATOM 1595 C C . LEU B 1 11 ? -3.543 11.836 15.539 1 98.75 11 LEU B C 1
ATOM 1597 O O . LEU B 1 11 ? -3.893 11.109 16.469 1 98.75 11 LEU B O 1
ATOM 1601 N N . ALA B 1 12 ? -4.352 12.734 15 1 98.5 12 ALA B N 1
ATOM 1602 C CA . ALA B 1 12 ? -5.715 12.977 15.469 1 98.5 12 ALA B CA 1
ATOM 1603 C C . ALA B 1 12 ? -6.688 11.969 14.867 1 98.5 12 ALA B C 1
ATOM 1605 O O . ALA B 1 12 ? -7.711 12.352 14.297 1 98.5 12 ALA B O 1
ATOM 1606 N N . SER B 1 13 ? -6.441 10.719 14.984 1 96.5 13 SER B N 1
ATOM 1607 C CA . SER B 1 13 ? -7.207 9.625 14.398 1 96.5 13 SER B CA 1
ATOM 1608 C C . SER B 1 13 ? -7.043 8.344 15.203 1 96.5 13 SER B C 1
ATOM 1610 O O . SER B 1 13 ? -5.965 8.078 15.742 1 96.5 13 SER B O 1
ATOM 1612 N N . GLN B 1 14 ? -8.062 7.551 15.289 1 94.06 14 GLN B N 1
ATOM 1613 C CA . GLN B 1 14 ? -7.98 6.23 15.898 1 94.06 14 GLN B CA 1
ATOM 1614 C C . GLN B 1 14 ? -7.73 5.152 14.852 1 94.06 14 GLN B C 1
ATOM 1616 O O . GLN B 1 14 ? -7.73 3.959 15.164 1 94.06 14 GLN B O 1
ATOM 1621 N N . SER B 1 15 ? -7.598 5.531 13.602 1 94.5 15 SER B N 1
ATOM 1622 C CA . SER B 1 15 ? -7.453 4.586 12.5 1 94.5 15 SER B CA 1
ATOM 1623 C C . SER B 1 15 ? -6.152 3.797 12.617 1 94.5 15 SER B C 1
ATOM 1625 O O . SER B 1 15 ? -5.062 4.371 12.555 1 94.5 15 SER B O 1
ATOM 1627 N N . PRO B 1 16 ? -6.223 2.482 12.719 1 95.5 16 PRO B N 1
ATOM 1628 C CA . PRO B 1 16 ? -4.996 1.68 12.742 1 95.5 16 PRO B CA 1
ATOM 1629 C C . PRO B 1 16 ? -4.215 1.764 11.43 1 95.5 16 PRO B C 1
ATOM 1631 O O . PRO B 1 16 ? -2.982 1.703 11.438 1 95.5 16 PRO B O 1
ATOM 1634 N N . ALA B 1 17 ? -4.906 1.89 10.352 1 95.56 17 ALA B N 1
ATOM 1635 C CA . ALA B 1 17 ? -4.258 1.982 9.047 1 95.56 17 ALA B CA 1
ATOM 1636 C C . ALA B 1 17 ? -3.402 3.24 8.945 1 95.56 17 ALA B C 1
ATOM 1638 O O . ALA B 1 17 ? -2.26 3.188 8.484 1 95.56 17 ALA B O 1
ATOM 1639 N N . ARG B 1 18 ? -3.939 4.402 9.352 1 97.81 18 ARG B N 1
ATOM 1640 C CA . ARG B 1 18 ? -3.199 5.66 9.344 1 97.81 18 ARG B CA 1
ATOM 1641 C C . ARG B 1 18 ? -1.973 5.574 10.25 1 97.81 18 ARG B C 1
ATOM 1643 O O . ARG B 1 18 ? -0.874 5.965 9.852 1 97.81 18 ARG B O 1
ATOM 1650 N N . LEU B 1 19 ? -2.18 5.039 11.422 1 98.25 19 LEU B N 1
ATOM 1651 C CA . LEU B 1 19 ? -1.085 4.863 12.367 1 98.25 19 LEU B CA 1
ATOM 1652 C C . LEU B 1 19 ? -0.005 3.953 11.789 1 98.25 19 LEU B C 1
ATOM 1654 O O . LEU B 1 19 ? 1.185 4.27 11.867 1 98.25 19 LEU B O 1
ATOM 1658 N N . GLY B 1 20 ? -0.404 2.826 11.234 1 97.38 20 GLY B N 1
ATOM 1659 C CA . GLY B 1 20 ? 0.525 1.872 10.648 1 97.38 20 GLY B CA 1
ATOM 1660 C C . GLY B 1 20 ? 1.388 2.475 9.555 1 97.38 20 GLY B C 1
ATOM 1661 O O . GLY B 1 20 ? 2.6 2.254 9.523 1 97.38 20 GLY B O 1
ATOM 1662 N N . LEU B 1 21 ? 0.796 3.27 8.672 1 97.69 21 LEU B N 1
ATOM 1663 C CA . LEU B 1 21 ? 1.537 3.9 7.59 1 97.69 21 LEU B CA 1
ATOM 1664 C C . LEU B 1 21 ? 2.586 4.863 8.133 1 97.69 21 LEU B C 1
ATOM 1666 O O . LEU B 1 21 ? 3.721 4.891 7.652 1 97.69 21 LEU B O 1
ATOM 1670 N N . LEU B 1 22 ? 2.201 5.668 9.117 1 98.62 22 LEU B N 1
ATOM 1671 C CA . LEU B 1 22 ? 3.137 6.613 9.711 1 98.62 22 LEU B CA 1
ATOM 1672 C C . LEU B 1 22 ? 4.297 5.887 10.383 1 98.62 22 LEU B C 1
ATOM 1674 O O . LEU B 1 22 ? 5.457 6.262 10.195 1 98.62 22 LEU B O 1
ATOM 1678 N N . ARG B 1 23 ? 3.996 4.816 11.078 1 98.06 23 ARG B N 1
ATOM 1679 C CA . ARG B 1 23 ? 5.039 4.066 11.766 1 98.06 23 ARG B CA 1
ATOM 1680 C C . ARG B 1 23 ? 5.98 3.396 10.766 1 98.06 23 ARG B C 1
ATOM 1682 O O . ARG B 1 23 ? 7.199 3.422 10.938 1 98.06 23 ARG B O 1
ATOM 1689 N N . GLN B 1 24 ? 5.434 2.834 9.742 1 96.75 24 GLN B N 1
ATOM 1690 C CA . GLN B 1 24 ? 6.242 2.195 8.703 1 96.75 24 GLN B CA 1
ATOM 1691 C C . GLN B 1 24 ? 7.16 3.203 8.023 1 96.75 24 GLN B C 1
ATOM 1693 O O . GLN B 1 24 ? 8.25 2.85 7.574 1 96.75 24 GLN B O 1
ATOM 1698 N N . ALA B 1 25 ? 6.719 4.422 8.023 1 97.56 25 ALA B N 1
ATOM 1699 C CA . ALA B 1 25 ? 7.492 5.477 7.367 1 97.56 25 ALA B CA 1
ATOM 1700 C C . ALA B 1 25 ? 8.555 6.039 8.305 1 97.56 25 ALA B C 1
ATOM 1702 O O . ALA B 1 25 ? 9.273 6.973 7.945 1 97.56 25 ALA B O 1
ATOM 1703 N N . GLY B 1 26 ? 8.641 5.535 9.531 1 97.56 26 GLY B N 1
ATOM 1704 C CA . GLY B 1 26 ? 9.734 5.902 10.414 1 97.56 26 GLY B CA 1
ATOM 1705 C C . GLY B 1 26 ? 9.328 6.902 11.484 1 97.56 26 GLY B C 1
ATOM 1706 O O . GLY B 1 26 ? 10.188 7.52 12.117 1 97.56 26 GLY B O 1
ATOM 1707 N N . PHE B 1 27 ? 8.031 7.113 11.656 1 98.06 27 PHE B N 1
ATOM 1708 C CA . PHE B 1 27 ? 7.551 8.062 12.656 1 98.06 27 PHE B CA 1
ATOM 1709 C C . PHE B 1 27 ? 7.078 7.336 13.906 1 98.06 27 PHE B C 1
ATOM 1711 O O . PHE B 1 27 ? 6.945 6.113 13.906 1 98.06 27 PHE B O 1
ATOM 1718 N N . ALA B 1 28 ? 6.922 8.055 14.977 1 97.69 28 ALA B N 1
ATOM 1719 C CA . ALA B 1 28 ? 6.355 7.551 16.219 1 97.69 28 ALA B CA 1
ATOM 1720 C C . ALA B 1 28 ? 5.266 8.484 16.75 1 97.69 28 ALA B C 1
ATOM 1722 O O . ALA B 1 28 ? 5.422 9.102 17.797 1 97.69 28 ALA B O 1
ATOM 1723 N N . PRO B 1 29 ? 4.141 8.547 16.047 1 98.25 29 PRO B N 1
ATOM 1724 C CA . PRO B 1 29 ? 3.098 9.492 16.438 1 98.25 29 PRO B CA 1
ATOM 1725 C C . PRO B 1 29 ? 2.373 9.078 17.703 1 98.25 29 PRO B C 1
ATOM 1727 O O . PRO B 1 29 ? 2.201 7.883 17.969 1 98.25 29 PRO B O 1
ATOM 1730 N N . GLU B 1 30 ? 1.992 9.984 18.5 1 98.19 30 GLU B N 1
ATOM 1731 C CA . GLU B 1 30 ? 1.006 9.797 19.562 1 98.19 30 GLU B CA 1
ATOM 1732 C C . GLU B 1 30 ? -0.415 9.859 19 1 98.19 30 GLU B C 1
ATOM 1734 O O . GLU B 1 30 ? -0.726 10.703 18.156 1 98.19 30 GLU B O 1
ATOM 1739 N N . VAL B 1 31 ? -1.232 8.945 19.438 1 98.31 31 VAL B N 1
ATOM 1740 C CA . VAL B 1 31 ? -2.609 8.922 18.953 1 98.31 31 VAL B CA 1
ATOM 1741 C C . VAL B 1 31 ? -3.512 9.664 19.938 1 98.31 31 VAL B C 1
ATOM 1743 O O . VAL B 1 31 ? -3.516 9.367 21.141 1 98.31 31 VAL B O 1
ATOM 1746 N N . VAL B 1 32 ? -4.176 10.609 19.484 1 98.06 32 VAL B N 1
ATOM 1747 C CA . VAL B 1 32 ? -5.191 11.328 20.25 1 98.06 32 VAL B CA 1
ATOM 1748 C C . VAL B 1 32 ? -6.496 11.375 19.453 1 98.06 32 VAL B C 1
ATOM 1750 O O . VAL B 1 32 ? -6.543 11.969 18.375 1 98.06 32 VAL B O 1
ATOM 1753 N N . VAL B 1 33 ? -7.523 10.828 19.953 1 96.44 33 VAL B N 1
ATOM 1754 C CA . VAL B 1 33 ? -8.805 10.781 19.266 1 96.44 33 VAL B CA 1
ATOM 1755 C C . VAL B 1 33 ? -9.539 12.109 19.438 1 96.44 33 VAL B C 1
ATOM 1757 O O . VAL B 1 33 ? -9.688 12.602 20.562 1 96.44 33 VAL B O 1
ATOM 1760 N N . SER B 1 34 ? -9.977 12.703 18.422 1 94.31 34 SER B N 1
ATOM 1761 C CA . SER B 1 34 ? -10.539 14.047 18.438 1 94.31 34 SER B CA 1
ATOM 1762 C C . SER B 1 34 ? -11.922 14.07 19.062 1 94.31 34 SER B C 1
ATOM 1764 O O . SER B 1 34 ? -12.266 15 19.797 1 94.31 34 SER B O 1
ATOM 1766 N N . GLY B 1 35 ? -12.773 13.07 18.75 1 92.81 35 GLY B N 1
ATOM 1767 C CA . GLY B 1 35 ? -14.141 13.031 19.234 1 92.81 35 GLY B CA 1
ATOM 1768 C C . GLY B 1 35 ? -15.086 13.914 18.438 1 92.81 35 GLY B C 1
ATOM 1769 O O . GLY B 1 35 ? -16.188 14.234 18.906 1 92.81 35 GLY B O 1
ATOM 1770 N N . VAL B 1 36 ? -14.656 14.359 17.344 1 94.25 36 VAL B N 1
ATOM 1771 C CA . VAL B 1 36 ? -15.469 15.203 16.469 1 94.25 36 VAL B CA 1
ATOM 1772 C C . VAL B 1 36 ? -16.734 14.453 16.062 1 94.25 36 VAL B C 1
ATOM 1774 O O . VAL B 1 36 ? -16.688 13.266 15.75 1 94.25 36 VAL B O 1
ATOM 1777 N N . ASP B 1 37 ? -17.906 15.133 16.109 1 94.25 37 ASP B N 1
ATOM 1778 C CA . ASP B 1 37 ? -19.141 14.602 15.539 1 94.25 37 ASP B CA 1
ATOM 1779 C C . ASP B 1 37 ? -19.141 14.734 14.023 1 94.25 37 ASP B C 1
ATOM 1781 O O . ASP B 1 37 ? -19.516 15.781 13.484 1 94.25 37 ASP B O 1
ATOM 1785 N N . GLU B 1 38 ? -18.844 13.68 13.398 1 91.44 38 GLU B N 1
ATOM 1786 C CA . GLU B 1 38 ? -18.672 13.703 11.945 1 91.44 38 GLU B CA 1
ATOM 1787 C C . GLU B 1 38 ? -19.984 14 11.227 1 91.44 38 GLU B C 1
ATOM 1789 O O . GLU B 1 38 ? -19.984 14.562 10.133 1 91.44 38 GLU B O 1
ATOM 1794 N N . ASP B 1 39 ? -21.109 13.742 11.82 1 90.81 39 ASP B N 1
ATOM 1795 C CA . ASP B 1 39 ? -22.422 13.945 11.203 1 90.81 39 ASP B CA 1
ATOM 1796 C C . ASP B 1 39 ? -22.781 15.43 11.133 1 90.81 39 ASP B C 1
ATOM 1798 O O . ASP B 1 39 ? -23.672 15.82 10.383 1 90.81 39 ASP B O 1
ATOM 1802 N N . ALA B 1 40 ? -22.109 16.203 11.883 1 92.75 40 ALA B N 1
ATOM 1803 C CA . ALA B 1 40 ? -22.406 17.641 11.961 1 92.75 40 ALA B CA 1
ATOM 1804 C C . ALA B 1 40 ? -21.656 18.406 10.867 1 92.75 40 ALA B C 1
ATOM 1806 O O . ALA B 1 40 ? -21.844 19.609 10.719 1 92.75 40 ALA B O 1
ATOM 1807 N N . VAL B 1 41 ? -20.812 17.781 10.18 1 94.19 41 VAL B N 1
ATOM 1808 C CA . VAL B 1 41 ? -20.016 18.422 9.148 1 94.19 41 VAL B CA 1
ATOM 1809 C C . VAL B 1 41 ? -20.578 18.078 7.77 1 94.19 41 VAL B C 1
ATOM 1811 O O . VAL B 1 41 ? -20.828 16.906 7.465 1 94.19 41 VAL B O 1
ATOM 1814 N N . SER B 1 42 ? -20.875 19.062 6.969 1 94.88 42 SER B N 1
ATOM 1815 C CA . SER B 1 42 ? -21.344 18.859 5.598 1 94.88 42 SER B CA 1
ATOM 1816 C C . SER B 1 42 ? -20.531 19.703 4.613 1 94.88 42 SER B C 1
ATOM 1818 O O . SER B 1 42 ? -19.891 20.688 5 1 94.88 42 SER B O 1
ATOM 1820 N N . ALA B 1 43 ? -20.438 19.234 3.461 1 96.88 43 ALA B N 1
ATOM 1821 C CA . ALA B 1 43 ? -19.766 19.938 2.371 1 96.88 43 ALA B CA 1
ATOM 1822 C C . ALA B 1 43 ? -20.375 19.578 1.021 1 96.88 43 ALA B C 1
ATOM 1824 O O . ALA B 1 43 ? -21.016 18.516 0.885 1 96.88 43 ALA B O 1
ATOM 1825 N N . PRO B 1 44 ? -20.266 20.406 -0.008 1 96.5 44 PRO B N 1
ATOM 1826 C CA . PRO B 1 44 ? -20.938 20.203 -1.295 1 96.5 44 PRO B CA 1
ATOM 1827 C C . PRO B 1 44 ? -20.375 19.031 -2.082 1 96.5 44 PRO B C 1
ATOM 1829 O O . PRO B 1 44 ? -21.078 18.453 -2.93 1 96.5 44 PRO B O 1
ATOM 1832 N N . THR B 1 45 ? -19.109 18.672 -1.958 1 98.06 45 THR B N 1
ATOM 1833 C CA . THR B 1 45 ? -18.5 17.562 -2.674 1 98.06 45 THR B CA 1
ATOM 1834 C C . THR B 1 45 ? -17.812 16.609 -1.704 1 98.06 45 THR B C 1
ATOM 1836 O O . THR B 1 45 ? -17.453 17 -0.592 1 98.06 45 THR B O 1
ATOM 1839 N N . PRO B 1 46 ? -17.594 15.344 -2.125 1 98.38 46 PRO B N 1
ATOM 1840 C CA . PRO B 1 46 ? -16.891 14.383 -1.277 1 98.38 46 PRO B CA 1
ATOM 1841 C C . PRO B 1 46 ? -15.484 14.859 -0.895 1 98.38 46 PRO B C 1
ATOM 1843 O O . PRO B 1 46 ? -15.062 14.68 0.25 1 98.38 46 PRO B O 1
ATOM 1846 N N . ALA B 1 47 ? -14.742 15.453 -1.794 1 98.69 47 ALA B N 1
ATOM 1847 C CA . ALA B 1 47 ? -13.398 15.969 -1.527 1 98.69 47 ALA B CA 1
ATOM 1848 C C . ALA B 1 47 ? -13.43 17.047 -0.451 1 98.69 47 ALA B C 1
ATOM 1850 O O . ALA B 1 47 ? -12.617 17.031 0.477 1 98.69 47 ALA B O 1
ATOM 1851 N N . GLU B 1 48 ? -14.375 17.969 -0.574 1 98.62 48 GLU B N 1
ATOM 1852 C CA . GLU B 1 48 ? -14.516 19.047 0.401 1 98.62 48 GLU B CA 1
ATOM 1853 C C . GLU B 1 48 ? -14.945 18.5 1.762 1 98.62 48 GLU B C 1
ATOM 1855 O O . GLU B 1 48 ? -14.539 19.031 2.801 1 98.62 48 GLU B O 1
ATOM 1860 N N . LEU B 1 49 ? -15.828 17.5 1.705 1 98.38 49 LEU B N 1
ATOM 1861 C CA . LEU B 1 49 ? -16.266 16.875 2.949 1 98.38 49 LEU B CA 1
ATOM 1862 C C . LEU B 1 49 ? -15.086 16.25 3.684 1 98.38 49 LEU B C 1
ATOM 1864 O O . LEU B 1 49 ? -14.898 16.484 4.879 1 98.38 49 LEU B O 1
ATOM 1868 N N . ALA B 1 50 ? -14.266 15.477 2.982 1 98.44 50 ALA B N 1
ATOM 1869 C CA . ALA B 1 50 ? -13.078 14.852 3.57 1 98.44 50 ALA B CA 1
ATOM 1870 C C . ALA B 1 50 ? -12.148 15.898 4.18 1 98.44 50 ALA B C 1
ATOM 1872 O O . ALA B 1 50 ? -11.641 15.711 5.285 1 98.44 50 ALA B O 1
ATOM 1873 N N . LEU B 1 51 ? -11.961 16.969 3.443 1 98.81 51 LEU B N 1
ATOM 1874 C CA . LEU B 1 51 ? -11.07 18.047 3.9 1 98.81 51 LEU B CA 1
ATOM 1875 C C . LEU B 1 51 ? -11.625 18.703 5.156 1 98.81 51 LEU B C 1
ATOM 1877 O O . LEU B 1 51 ? -10.898 18.922 6.125 1 98.81 51 LEU B O 1
ATOM 1881 N N . ALA B 1 52 ? -12.922 19.047 5.121 1 98.69 52 ALA B N 1
ATOM 1882 C CA . ALA B 1 52 ? -13.555 19.703 6.262 1 98.69 52 ALA B CA 1
ATOM 1883 C C . ALA B 1 52 ? -13.445 18.844 7.52 1 98.69 52 ALA B C 1
ATOM 1885 O O . ALA B 1 52 ? -13.156 19.359 8.602 1 98.69 52 ALA B O 1
ATOM 1886 N N . LEU B 1 53 ? -13.672 17.594 7.371 1 98.25 53 LEU B N 1
ATOM 1887 C CA . LEU B 1 53 ? -13.594 16.672 8.5 1 98.25 53 LEU B CA 1
ATOM 1888 C C . LEU B 1 53 ? -12.164 16.562 9.016 1 98.25 53 LEU B C 1
ATOM 1890 O O . LEU B 1 53 ? -11.938 16.547 10.234 1 98.25 53 LEU B O 1
ATOM 1894 N N . ALA B 1 54 ? -11.156 16.469 8.148 1 98.62 54 ALA B N 1
ATOM 1895 C CA . ALA B 1 54 ? -9.75 16.422 8.547 1 98.62 54 ALA B CA 1
ATOM 1896 C C . ALA B 1 54 ? -9.367 17.672 9.352 1 98.62 54 ALA B C 1
ATOM 1898 O O . ALA B 1 54 ? -8.711 17.562 10.391 1 98.62 54 ALA B O 1
ATOM 1899 N N . GLU B 1 55 ? -9.766 18.812 8.844 1 98.69 55 GLU B N 1
ATOM 1900 C CA . GLU B 1 55 ? -9.469 20.062 9.516 1 98.69 55 GLU B CA 1
ATOM 1901 C C . GLU B 1 55 ? -10.141 20.125 10.883 1 98.69 55 GLU B C 1
ATOM 1903 O O . GLU B 1 55 ? -9.531 20.594 11.859 1 98.69 55 GLU B O 1
ATOM 1908 N N . ALA B 1 56 ? -11.406 19.703 10.953 1 98.31 56 ALA B N 1
ATOM 1909 C CA . ALA B 1 56 ? -12.125 19.703 12.219 1 98.31 56 ALA B CA 1
ATOM 1910 C C . ALA B 1 56 ? -11.422 18.812 13.25 1 98.31 56 ALA B C 1
ATOM 1912 O O . ALA B 1 56 ? -11.203 19.234 14.391 1 98.31 56 ALA B O 1
ATOM 1913 N N . LYS B 1 57 ? -11.031 17.656 12.82 1 98.38 57 LYS B N 1
ATOM 1914 C CA . LYS B 1 57 ? -10.352 16.734 13.719 1 98.38 57 LYS B CA 1
ATOM 1915 C C . LYS B 1 57 ? -9.016 17.297 14.195 1 98.38 57 LYS B C 1
ATOM 1917 O O . LYS B 1 57 ? -8.703 17.25 15.383 1 98.38 57 LYS B O 1
ATOM 1922 N N . ALA B 1 58 ? -8.227 17.797 13.305 1 98.62 58 ALA B N 1
ATOM 1923 C CA . ALA B 1 58 ? -6.926 18.375 13.641 1 98.62 58 ALA B CA 1
ATOM 1924 C C . ALA B 1 58 ? -7.074 19.562 14.594 1 98.62 58 ALA B C 1
ATOM 1926 O O . ALA B 1 58 ? -6.32 19.672 15.562 1 98.62 58 ALA B O 1
ATOM 1927 N N . SER B 1 59 ? -8.031 20.422 14.289 1 98.06 59 SER B N 1
ATOM 1928 C CA . SER B 1 59 ? -8.211 21.641 15.062 1 98.06 59 SER B CA 1
ATOM 1929 C C . SER B 1 59 ? -8.594 21.328 16.5 1 98.06 59 SER B C 1
ATOM 1931 O O . SER B 1 59 ? -8.078 21.953 17.438 1 98.06 59 SER B O 1
ATOM 1933 N N . VAL B 1 60 ? -9.508 20.375 16.688 1 98.19 60 VAL B N 1
ATOM 1934 C CA . VAL B 1 60 ? -9.969 20 18.031 1 98.19 60 VAL B CA 1
ATOM 1935 C C . VAL B 1 60 ? -8.797 19.453 18.844 1 98.19 60 VAL B C 1
ATOM 1937 O O . VAL B 1 60 ? -8.594 19.844 19.984 1 98.19 60 VAL B O 1
ATOM 1940 N N . VAL B 1 61 ? -8.016 18.562 18.281 1 98.62 61 VAL B N 1
ATOM 1941 C CA . VAL B 1 61 ? -6.891 17.953 18.984 1 98.62 61 VAL B CA 1
ATOM 1942 C C . VAL B 1 61 ? -5.805 19 19.234 1 98.62 61 VAL B C 1
ATOM 1944 O O . VAL B 1 61 ? -5.211 19.031 20.312 1 98.62 61 VAL B O 1
ATOM 1947 N N . ALA B 1 62 ? -5.52 19.906 18.281 1 98.44 62 ALA B N 1
ATOM 1948 C CA . ALA B 1 62 ? -4.48 20.922 18.391 1 98.44 62 ALA B CA 1
ATOM 1949 C C . ALA B 1 62 ? -4.777 21.891 19.531 1 98.44 62 ALA B C 1
ATOM 1951 O O . ALA B 1 62 ? -3.857 22.469 20.109 1 98.44 62 ALA B O 1
ATOM 1952 N N . ALA B 1 63 ? -6.051 22.078 19.875 1 97.81 63 ALA B N 1
ATOM 1953 C CA . ALA B 1 63 ? -6.465 23.031 20.891 1 97.81 63 ALA B CA 1
ATOM 1954 C C . ALA B 1 63 ? -6.266 22.453 22.297 1 97.81 63 ALA B C 1
ATOM 1956 O O . ALA B 1 63 ? -6.344 23.188 23.281 1 97.81 63 ALA B O 1
ATOM 1957 N N . ARG B 1 64 ? -5.996 21.172 22.359 1 97.44 64 ARG B N 1
ATOM 1958 C CA . ARG B 1 64 ? -5.801 20.531 23.656 1 97.44 64 ARG B CA 1
ATOM 1959 C C . ARG B 1 64 ? -4.438 20.891 24.234 1 97.44 64 ARG B C 1
ATOM 1961 O O . ARG B 1 64 ? -3.445 20.953 23.516 1 97.44 64 ARG B O 1
ATOM 1968 N N . PRO B 1 65 ? -4.363 21 25.594 1 96.12 65 PRO B N 1
ATOM 1969 C CA . PRO B 1 65 ? -3.094 21.359 26.234 1 96.12 65 PRO B CA 1
ATOM 1970 C C . PRO B 1 65 ? -2.004 20.312 26.016 1 96.12 65 PRO B C 1
ATOM 1972 O O . PRO B 1 65 ? -0.83 20.672 25.859 1 96.12 65 PRO B O 1
ATOM 1975 N N . GLU B 1 66 ? -2.371 19.109 25.938 1 95.12 66 GLU B N 1
ATOM 1976 C CA . GLU B 1 66 ? -1.389 18.031 25.797 1 95.12 66 GLU B CA 1
ATOM 1977 C C . GLU B 1 66 ? -0.76 18.031 24.406 1 95.12 66 GLU B C 1
ATOM 1979 O O . GLU B 1 66 ? 0.258 17.375 24.188 1 95.12 66 GLU B O 1
ATOM 1984 N N . SER B 1 67 ? -1.333 18.75 23.422 1 96.88 67 SER B N 1
ATOM 1985 C CA . SER B 1 67 ? -0.824 18.797 22.047 1 96.88 67 SER B CA 1
ATOM 1986 C C . SER B 1 67 ? 0.132 19.969 21.844 1 96.88 67 SER B C 1
ATOM 1988 O O . SER B 1 67 ? 0.739 20.109 20.781 1 96.88 67 SER B O 1
ATOM 1990 N N . MET B 1 68 ? 0.296 20.828 22.891 1 95.69 68 MET B N 1
ATOM 1991 C CA . MET B 1 68 ? 1.159 22 22.75 1 95.69 68 MET B CA 1
ATOM 1992 C C . MET B 1 68 ? 2.586 21.594 22.406 1 95.69 68 MET B C 1
ATOM 1994 O O . MET B 1 68 ? 3.143 20.688 23.031 1 95.69 68 MET B O 1
ATOM 1998 N N . GLY B 1 69 ? 3.131 22.25 21.344 1 96.56 69 GLY B N 1
ATOM 1999 C CA . GLY B 1 69 ? 4.492 21.984 20.922 1 96.56 69 GLY B CA 1
ATOM 2000 C C . GLY B 1 69 ? 4.578 20.906 19.859 1 96.56 69 GLY B C 1
ATOM 2001 O O . GLY B 1 69 ? 5.633 20.719 19.25 1 96.56 69 GLY B O 1
ATOM 2002 N N . ALA B 1 70 ? 3.475 20.25 19.609 1 98.19 70 ALA B N 1
ATOM 2003 C CA . ALA B 1 70 ? 3.477 19.125 18.688 1 98.19 70 ALA B CA 1
ATOM 2004 C C . ALA B 1 70 ? 2.994 19.547 17.297 1 98.19 70 ALA B C 1
ATOM 2006 O O . ALA B 1 70 ? 2.451 20.641 17.125 1 98.19 70 ALA B O 1
ATOM 2007 N N . LEU B 1 71 ? 3.318 18.797 16.297 1 98.75 71 LEU B N 1
ATOM 2008 C CA . LEU B 1 71 ? 2.623 18.781 15.016 1 98.75 71 LEU B CA 1
ATOM 2009 C C . LEU B 1 71 ? 1.445 17.812 15.055 1 98.75 71 LEU B C 1
ATOM 2011 O O . LEU B 1 71 ? 1.608 16.641 15.406 1 98.75 71 LEU B O 1
ATOM 2015 N N . VAL B 1 72 ? 0.253 18.312 14.75 1 98.88 72 VAL B N 1
ATOM 2016 C CA . VAL B 1 72 ? -0.957 17.484 14.797 1 98.88 72 VAL B CA 1
ATOM 2017 C C . VAL B 1 72 ? -1.432 17.188 13.375 1 98.88 72 VAL B C 1
ATOM 2019 O O . VAL B 1 72 ? -1.591 18.109 12.562 1 98.88 72 VAL B O 1
ATOM 2022 N N . ILE B 1 73 ? -1.66 15.93 13.086 1 98.94 73 ILE B N 1
ATOM 2023 C CA . ILE B 1 73 ? -2.152 15.508 11.781 1 98.94 73 ILE B CA 1
ATOM 2024 C C . ILE B 1 73 ? -3.584 14.992 11.914 1 98.94 73 ILE B C 1
ATOM 2026 O O . ILE B 1 73 ? -3.852 14.078 12.688 1 98.94 73 ILE B O 1
ATOM 2030 N N . GLY B 1 74 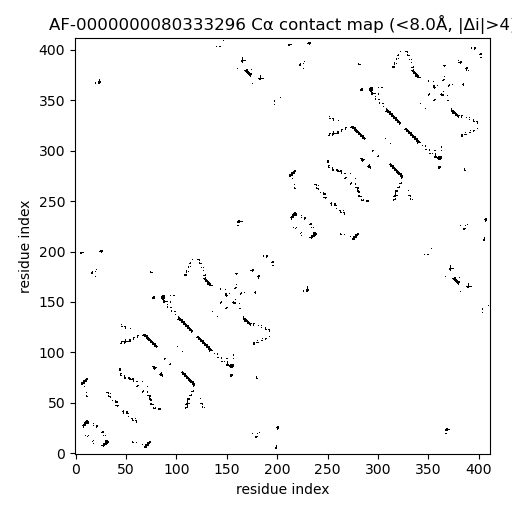? -4.453 15.594 11.219 1 98.81 74 GLY B N 1
ATOM 2031 C CA . GLY B 1 74 ? -5.812 15.094 11.047 1 98.81 74 GLY B CA 1
ATOM 2032 C C . GLY B 1 74 ? -6.117 14.664 9.625 1 98.81 74 GLY B C 1
ATOM 2033 O O . GLY B 1 74 ? -5.719 15.336 8.672 1 98.81 74 GLY B O 1
ATOM 2034 N N . CYS B 1 75 ? -6.809 13.555 9.484 1 98.5 75 CYS B N 1
ATOM 2035 C CA . CYS B 1 75 ? -7.211 13.031 8.18 1 98.5 75 CYS B CA 1
ATOM 2036 C C . CYS B 1 75 ? -8.648 12.523 8.219 1 98.5 75 CYS B C 1
ATOM 2038 O O . CYS B 1 75 ? -9.172 12.203 9.289 1 98.5 75 CYS B O 1
ATOM 2040 N N . ASP B 1 76 ? -9.25 12.414 7.109 1 98.19 76 ASP B N 1
ATOM 2041 C CA . ASP B 1 76 ? -10.539 11.766 6.906 1 98.19 76 ASP B CA 1
ATOM 2042 C C . ASP B 1 76 ? -10.711 11.312 5.457 1 98.19 76 ASP B C 1
ATOM 2044 O O . ASP B 1 76 ? -10.25 11.992 4.535 1 98.19 76 ASP B O 1
ATOM 2048 N N . SER B 1 77 ? -11.359 10.164 5.262 1 98 77 SER B N 1
ATOM 2049 C CA . SER B 1 77 ? -11.469 9.586 3.93 1 98 77 SER B CA 1
ATOM 2050 C C . SER B 1 77 ? -12.914 9.273 3.578 1 98 77 SER B C 1
ATOM 2052 O O . SER B 1 77 ? -13.703 8.875 4.441 1 98 77 SER B O 1
ATOM 2054 N N . VAL B 1 78 ? -13.25 9.445 2.32 1 97.88 78 VAL B N 1
ATOM 2055 C CA . VAL B 1 78 ? -14.516 9 1.761 1 97.88 78 VAL B CA 1
ATOM 2056 C C . VAL B 1 78 ? -14.305 8.492 0.337 1 97.88 78 VAL B C 1
ATOM 2058 O O . VAL B 1 78 ? -13.453 9 -0.39 1 97.88 78 VAL B O 1
ATOM 2061 N N . LEU B 1 79 ? -15.039 7.469 -0.038 1 98.25 79 LEU B N 1
ATOM 2062 C CA . LEU B 1 79 ? -15.078 7.059 -1.438 1 98.25 79 LEU B CA 1
ATOM 2063 C C . LEU B 1 79 ? -16.078 7.902 -2.225 1 98.25 79 LEU B C 1
ATOM 2065 O O . LEU B 1 79 ? -17.234 8.008 -1.845 1 98.25 79 LEU B O 1
ATOM 2069 N N . ASP B 1 80 ? -15.555 8.602 -3.203 1 98.44 80 ASP B N 1
ATOM 2070 C CA . ASP B 1 80 ? -16.375 9.344 -4.152 1 98.44 80 ASP B CA 1
ATOM 2071 C C . ASP B 1 80 ? -16.828 8.453 -5.309 1 98.44 80 ASP B C 1
ATOM 2073 O O . ASP B 1 80 ? -16.031 8.117 -6.184 1 98.44 80 ASP B O 1
ATOM 2077 N N . LEU B 1 81 ? -18.016 7.996 -5.309 1 96.69 81 LEU B N 1
ATOM 2078 C CA . LEU B 1 81 ? -18.594 7.223 -6.398 1 96.69 81 LEU B CA 1
ATOM 2079 C C . LEU B 1 81 ? -19.75 7.992 -7.051 1 96.69 81 LEU B C 1
ATOM 2081 O O . LEU B 1 81 ? -20.828 8.117 -6.465 1 96.69 81 LEU B O 1
ATOM 2085 N N . ASP B 1 82 ? -19.547 8.531 -8.258 1 94.56 82 ASP B N 1
ATOM 2086 C CA . ASP B 1 82 ? -20.531 9.312 -9 1 94.56 82 ASP B CA 1
ATOM 2087 C C . ASP B 1 82 ? -20.969 10.539 -8.203 1 94.56 82 ASP B C 1
ATOM 2089 O O . ASP B 1 82 ? -22.156 10.852 -8.148 1 94.56 82 ASP B O 1
ATOM 2093 N N . GLY B 1 83 ? -20.078 11.094 -7.488 1 95.88 83 GLY B N 1
ATOM 2094 C CA . GLY B 1 83 ? -20.359 12.32 -6.77 1 95.88 83 GLY B CA 1
ATOM 2095 C C . GLY B 1 83 ? -20.922 12.086 -5.379 1 95.88 83 GLY B C 1
ATOM 2096 O O . GLY B 1 83 ? -21.172 13.031 -4.633 1 95.88 83 GLY B O 1
ATOM 2097 N N . GLU B 1 84 ? -21.125 10.891 -5.043 1 95.31 84 GLU B N 1
ATOM 2098 C CA . GLU B 1 84 ? -21.625 10.539 -3.721 1 95.31 84 GLU B CA 1
ATOM 2099 C C . GLU B 1 84 ? -20.5 10.094 -2.795 1 95.31 84 GLU B C 1
ATOM 2101 O O . GLU B 1 84 ? -19.625 9.336 -3.203 1 95.31 84 GLU B O 1
ATOM 2106 N N . ALA B 1 85 ? -20.562 10.633 -1.531 1 96.44 85 ALA B N 1
ATOM 2107 C CA . ALA B 1 85 ? -19.578 10.234 -0.527 1 96.44 85 ALA B CA 1
ATOM 2108 C C . ALA B 1 85 ? -20.016 8.953 0.186 1 96.44 85 ALA B C 1
ATOM 2110 O O . ALA B 1 85 ? -21.062 8.922 0.834 1 96.44 85 ALA B O 1
ATOM 2111 N N . LEU B 1 86 ? -19.234 7.945 0.009 1 95.62 86 LEU B N 1
ATOM 2112 C CA . LEU B 1 86 ? -19.516 6.672 0.658 1 95.62 86 LEU B CA 1
ATOM 2113 C C . LEU B 1 86 ? -18.516 6.398 1.777 1 95.62 86 LEU B C 1
ATOM 2115 O O . LEU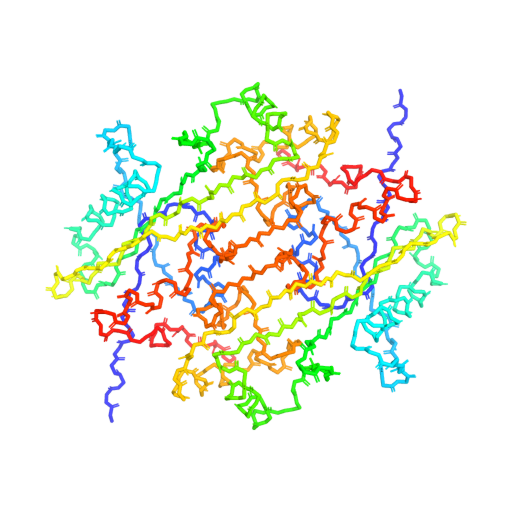 B 1 86 ? -17.344 6.109 1.514 1 95.62 86 LEU B O 1
ATOM 2119 N N . GLY B 1 87 ? -18.969 6.543 3.031 1 94.56 87 GLY B N 1
ATOM 2120 C CA . GLY B 1 87 ? -18.188 6.156 4.191 1 94.56 87 GLY B CA 1
ATOM 2121 C C . GLY B 1 87 ? -18.281 4.676 4.508 1 94.56 87 GLY B C 1
ATOM 2122 O O . GLY B 1 87 ? -18.281 3.84 3.604 1 94.56 87 GLY B O 1
ATOM 2123 N N . LYS B 1 88 ? -18.328 4.375 5.715 1 94.75 88 LYS B N 1
ATOM 2124 C CA . LYS B 1 88 ? -18.469 2.994 6.164 1 94.75 88 LYS B CA 1
ATOM 2125 C C . LYS B 1 88 ? -19.906 2.52 6.004 1 94.75 88 LYS B C 1
ATOM 2127 O O . LYS B 1 88 ? -20.859 3.266 6.289 1 94.75 88 LYS B O 1
ATOM 2132 N N . PRO B 1 89 ? -20.062 1.296 5.441 1 97.44 89 PRO B N 1
ATOM 2133 C CA . PRO B 1 89 ? -21.438 0.774 5.391 1 97.44 89 PRO B CA 1
ATOM 2134 C C . PRO B 1 89 ? -22.016 0.512 6.777 1 97.44 89 PRO B C 1
ATOM 2136 O O . PRO B 1 89 ? -21.281 0.229 7.719 1 97.44 89 PRO B O 1
ATOM 2139 N N . ALA B 1 90 ? -23.328 0.557 6.879 1 96.38 90 ALA B N 1
ATOM 2140 C CA . ALA B 1 90 ? -24.016 0.396 8.156 1 96.38 90 ALA B CA 1
ATOM 2141 C C . ALA B 1 90 ? -24.078 -1.074 8.562 1 96.38 90 ALA B C 1
ATOM 2143 O O . ALA B 1 90 ? -24.125 -1.396 9.75 1 96.38 90 ALA B O 1
ATOM 2144 N N . ASP B 1 91 ? -24.156 -1.967 7.586 1 97.81 91 ASP B N 1
ATOM 2145 C CA . ASP B 1 91 ? -24.297 -3.391 7.879 1 97.81 91 ASP B CA 1
ATOM 2146 C C . ASP B 1 91 ? -23.875 -4.238 6.68 1 97.81 91 ASP B C 1
ATOM 2148 O O . ASP B 1 91 ? -23.453 -3.707 5.652 1 97.81 91 ASP B O 1
ATOM 2152 N N . ALA B 1 92 ? -24 -5.496 6.867 1 98.12 92 ALA B N 1
ATOM 2153 C CA . ALA B 1 92 ? -23.547 -6.465 5.867 1 98.12 92 ALA B CA 1
ATOM 2154 C C . ALA B 1 92 ? -24.359 -6.324 4.578 1 98.12 92 ALA B C 1
ATOM 2156 O O . ALA B 1 92 ? -23.812 -6.484 3.48 1 98.12 92 ALA B O 1
ATOM 2157 N N . GLU B 1 93 ? -25.609 -6.066 4.699 1 98.31 93 GLU B N 1
ATOM 2158 C CA . GLU B 1 93 ? -26.469 -5.918 3.531 1 98.31 93 GLU B CA 1
ATOM 2159 C C . GLU B 1 93 ? -26.047 -4.73 2.674 1 98.31 93 GLU B C 1
ATOM 2161 O O . GLU B 1 93 ? -25.938 -4.844 1.451 1 98.31 93 GLU B O 1
ATOM 2166 N N . GLU B 1 94 ? -25.828 -3.656 3.326 1 97.94 94 GLU B N 1
ATOM 2167 C CA . GLU B 1 94 ? -25.359 -2.473 2.609 1 97.94 94 GLU B CA 1
ATOM 2168 C C . GLU B 1 94 ? -24 -2.717 1.972 1 97.94 94 GLU B C 1
ATOM 2170 O O . GLU B 1 94 ? -23.75 -2.289 0.843 1 97.94 94 GLU B O 1
ATOM 2175 N N . ALA B 1 95 ? -23.094 -3.359 2.695 1 98.44 95 ALA B N 1
ATOM 2176 C CA . ALA B 1 95 ? -21.766 -3.68 2.162 1 98.44 95 ALA B CA 1
ATOM 2177 C C . ALA B 1 95 ? -21.875 -4.531 0.901 1 98.44 95 ALA B C 1
ATOM 2179 O O . ALA B 1 95 ? -21.172 -4.281 -0.085 1 98.44 95 ALA B O 1
ATOM 2180 N N . THR B 1 96 ? -22.734 -5.527 0.931 1 98.62 96 THR B N 1
ATOM 2181 C CA . THR B 1 96 ? -22.953 -6.402 -0.217 1 98.62 96 THR B CA 1
ATOM 2182 C C . THR B 1 96 ? -23.469 -5.613 -1.413 1 98.62 96 THR B C 1
ATOM 2184 O O . THR B 1 96 ? -22.953 -5.746 -2.525 1 98.62 96 THR B O 1
ATOM 2187 N N . ALA B 1 97 ? -24.453 -4.801 -1.14 1 97.94 97 ALA B N 1
ATOM 2188 C CA . ALA B 1 97 ? -25.031 -3.99 -2.205 1 97.94 97 ALA B CA 1
ATOM 2189 C C . ALA B 1 97 ? -24 -3.049 -2.809 1 97.94 97 ALA B C 1
ATOM 2191 O O . ALA B 1 97 ? -23.938 -2.873 -4.027 1 97.94 97 ALA B O 1
ATOM 2192 N N . ARG B 1 98 ? -23.219 -2.496 -2 1 97.5 98 ARG B N 1
ATOM 2193 C CA . ARG B 1 98 ? -22.172 -1.587 -2.449 1 97.5 98 ARG B CA 1
ATOM 2194 C C . ARG B 1 98 ? -21.172 -2.303 -3.359 1 97.5 98 ARG B C 1
ATOM 2196 O O . ARG B 1 98 ? -20.828 -1.802 -4.434 1 97.5 98 ARG B O 1
ATOM 2203 N N . TRP B 1 99 ? -20.703 -3.432 -2.949 1 98.31 99 TRP B N 1
ATOM 2204 C CA . TRP B 1 99 ? -19.719 -4.168 -3.73 1 98.31 99 TRP B CA 1
ATOM 2205 C C . TRP B 1 99 ? -20.297 -4.598 -5.074 1 98.31 99 TRP B C 1
ATOM 2207 O O . TRP B 1 99 ? -19.594 -4.559 -6.098 1 98.31 99 TRP B O 1
ATOM 2217 N N . LYS B 1 100 ? -21.516 -4.98 -5.07 1 97.75 100 LYS B N 1
ATOM 2218 C CA . LYS B 1 100 ? -22.156 -5.355 -6.328 1 97.75 100 LYS B CA 1
ATOM 2219 C C . LYS B 1 100 ? -22.266 -4.156 -7.262 1 97.75 100 LYS B C 1
ATOM 2221 O O . LYS B 1 100 ? -22.141 -4.293 -8.477 1 97.75 100 LYS B O 1
ATOM 2226 N N . SER B 1 101 ? -22.438 -3.033 -6.66 1 95.94 101 SER B N 1
ATOM 2227 C CA . SER B 1 101 ? -22.531 -1.809 -7.449 1 95.94 101 SER B CA 1
ATOM 2228 C C . SER B 1 101 ? -21.172 -1.344 -7.926 1 95.94 101 SER B C 1
ATOM 2230 O O . SER B 1 101 ? -21.047 -0.784 -9.016 1 95.94 101 SER B O 1
ATOM 2232 N N . MET B 1 102 ? -20.125 -1.601 -7.195 1 96.88 102 MET B N 1
ATOM 2233 C CA . MET B 1 102 ? -18.766 -1.095 -7.445 1 96.88 102 MET B CA 1
ATOM 2234 C C . MET B 1 102 ? -18.031 -1.996 -8.422 1 96.88 102 MET B C 1
ATOM 2236 O O . MET B 1 102 ? -17.141 -1.537 -9.141 1 96.88 102 MET B O 1
ATOM 2240 N N . ARG B 1 103 ? -18.375 -3.271 -8.453 1 97.38 103 ARG B N 1
ATOM 2241 C CA . ARG B 1 103 ? -17.609 -4.238 -9.227 1 97.38 103 ARG B CA 1
ATOM 2242 C C . ARG B 1 103 ? -17.5 -3.807 -10.688 1 97.38 103 ARG B C 1
ATOM 2244 O O . ARG B 1 103 ? -18.5 -3.42 -11.305 1 97.38 103 ARG B O 1
ATOM 2251 N N . GLY B 1 104 ? -16.266 -3.82 -11.211 1 97.94 104 GLY B N 1
ATOM 2252 C CA . GLY B 1 104 ? -16.016 -3.49 -12.602 1 97.94 104 GLY B CA 1
ATOM 2253 C C . GLY B 1 104 ? -16 -1.996 -12.867 1 97.94 104 GLY B C 1
ATOM 2254 O O . GLY B 1 104 ? -15.836 -1.565 -14.016 1 97.94 104 GLY B O 1
ATOM 2255 N N . ARG B 1 105 ? -16.125 -1.211 -11.859 1 98.12 105 ARG B N 1
ATOM 2256 C CA . ARG B 1 105 ? -16.172 0.24 -12.008 1 98.12 105 ARG B CA 1
ATOM 2257 C C . ARG B 1 105 ? -14.961 0.898 -11.359 1 98.12 105 ARG B C 1
ATOM 2259 O O . ARG B 1 105 ? -14.031 0.212 -10.922 1 98.12 105 ARG B O 1
ATOM 2266 N N . ALA B 1 106 ? -14.922 2.201 -11.453 1 98.56 106 ALA B N 1
ATOM 2267 C CA . ALA B 1 106 ? -13.883 2.988 -10.789 1 98.56 106 ALA B CA 1
ATOM 2268 C C . ALA B 1 106 ? -14.5 4.035 -9.867 1 98.56 106 ALA B C 1
ATOM 2270 O O . ALA B 1 106 ? -15.602 4.527 -10.117 1 98.56 106 ALA B O 1
ATOM 2271 N N . GLY B 1 107 ? -13.891 4.281 -8.812 1 98.25 107 GLY B N 1
ATOM 2272 C CA . GLY B 1 107 ? -14.188 5.371 -7.898 1 98.25 107 GLY B CA 1
ATOM 2273 C C . GLY B 1 107 ? -12.953 6.152 -7.473 1 98.25 107 GLY B C 1
ATOM 2274 O O . GLY B 1 107 ? -11.836 5.812 -7.863 1 98.25 107 GLY B O 1
ATOM 2275 N N . THR B 1 108 ? -13.195 7.211 -6.785 1 98.81 108 THR B N 1
ATOM 2276 C CA . THR B 1 108 ? -12.086 8.023 -6.309 1 98.81 108 THR B CA 1
ATOM 2277 C C . THR B 1 108 ? -12.078 8.094 -4.785 1 98.81 108 THR B C 1
ATOM 2279 O O . THR B 1 108 ? -13.07 8.484 -4.172 1 98.81 108 THR B O 1
ATOM 2282 N N . LEU B 1 109 ? -11.055 7.633 -4.195 1 98.75 109 LEU B N 1
ATOM 2283 C CA . LEU B 1 109 ? -10.914 7.832 -2.756 1 98.75 109 LEU B CA 1
ATOM 2284 C C . LEU B 1 109 ? -10.375 9.227 -2.449 1 98.75 109 LEU B C 1
ATOM 2286 O O . LEU B 1 109 ? -9.312 9.602 -2.934 1 98.75 109 LEU B O 1
ATOM 2290 N N . GLN B 1 110 ? -11.172 10 -1.748 1 98.81 110 GLN B N 1
ATOM 2291 C CA . GLN B 1 110 ? -10.812 11.328 -1.275 1 98.81 110 GLN B CA 1
ATOM 2292 C C . GLN B 1 110 ? -10.367 11.297 0.183 1 98.81 110 GLN B C 1
ATOM 2294 O O . GLN B 1 110 ? -11.117 10.867 1.059 1 98.81 110 GLN B O 1
ATOM 2299 N N . THR B 1 111 ? -9.156 11.711 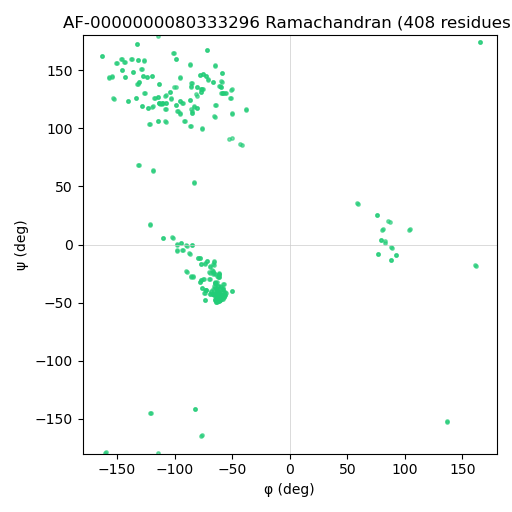0.403 1 98.75 111 THR B N 1
ATOM 2300 C CA . THR B 1 111 ? -8.695 11.836 1.781 1 98.75 111 THR B CA 1
ATOM 2301 C C . THR B 1 111 ? -8.227 13.258 2.074 1 98.75 111 THR B C 1
ATOM 2303 O O . THR B 1 111 ? -7.324 13.766 1.405 1 98.75 111 THR B O 1
ATOM 2306 N N . GLY B 1 112 ? -8.922 13.867 2.994 1 98.81 112 GLY B N 1
ATOM 2307 C CA . GLY B 1 112 ? -8.469 15.164 3.486 1 98.81 112 GLY B CA 1
ATOM 2308 C C . GLY B 1 112 ? -7.316 15.055 4.469 1 98.81 112 GLY B C 1
ATOM 2309 O O . GLY B 1 112 ? -7.246 14.102 5.246 1 98.81 112 GLY B O 1
ATOM 2310 N N . HIS B 1 113 ? -6.418 16.031 4.441 1 98.94 113 HIS B N 1
ATOM 2311 C CA . HIS B 1 113 ? -5.273 16.141 5.34 1 98.94 113 HIS B CA 1
ATOM 2312 C C . HIS B 1 113 ? -5.152 17.531 5.926 1 98.94 113 HIS B C 1
ATOM 2314 O O . HIS B 1 113 ? -5.328 18.531 5.215 1 98.94 113 HIS B O 1
ATOM 2320 N N . CYS B 1 114 ? -4.852 17.547 7.152 1 98.94 114 CYS B N 1
ATOM 2321 C CA . CYS B 1 114 ? -4.543 18.812 7.809 1 98.94 114 CYS B CA 1
ATOM 2322 C C . CYS B 1 114 ? -3.387 18.656 8.789 1 98.94 114 CYS B C 1
ATOM 2324 O O . CYS B 1 114 ? -3.408 17.766 9.641 1 98.94 114 CYS B O 1
ATOM 2326 N N . VAL B 1 115 ? -2.352 19.406 8.641 1 98.94 115 VAL B N 1
ATOM 2327 C CA . VAL B 1 115 ? -1.242 19.469 9.586 1 98.94 115 VAL B CA 1
ATOM 2328 C C . VAL B 1 115 ? -1.285 20.797 10.344 1 98.94 115 VAL B C 1
ATOM 2330 O O . VAL B 1 115 ? -1.268 21.859 9.734 1 98.94 115 VAL B O 1
ATOM 2333 N N . TYR B 1 116 ? -1.368 20.703 11.625 1 98.75 116 TYR B N 1
ATOM 2334 C CA . TYR B 1 116 ? -1.419 21.859 12.508 1 98.75 116 TYR B CA 1
ATOM 2335 C C . TYR B 1 116 ? -0.137 21.984 13.32 1 98.75 116 TYR B C 1
ATOM 2337 O O . TYR B 1 116 ? 0.265 21.031 14.008 1 98.75 116 TYR B O 1
ATOM 2345 N N . ASP B 1 117 ? 0.555 23.109 13.211 1 98.5 117 ASP B N 1
ATOM 2346 C CA . ASP B 1 117 ? 1.714 23.422 14.039 1 98.5 117 ASP B CA 1
ATOM 2347 C C . ASP B 1 117 ? 1.299 24.203 15.289 1 98.5 117 ASP B C 1
ATOM 2349 O O . ASP B 1 117 ? 1.043 25.406 15.227 1 98.5 117 ASP B O 1
ATOM 2353 N N . THR B 1 118 ? 1.309 23.562 16.422 1 98.12 118 THR B N 1
ATOM 2354 C CA . THR B 1 118 ? 0.737 24.156 17.625 1 98.12 118 THR B CA 1
ATOM 2355 C C . THR B 1 118 ? 1.676 25.203 18.203 1 98.12 118 THR B C 1
ATOM 2357 O O . THR B 1 118 ? 1.273 26 19.062 1 98.12 118 THR B O 1
ATOM 2360 N N . LEU B 1 119 ? 2.936 25.219 17.812 1 96.44 119 LEU B N 1
ATOM 2361 C CA . LEU B 1 119 ? 3.863 26.25 18.266 1 96.44 119 LEU B CA 1
ATOM 2362 C C . LEU B 1 119 ? 3.574 27.578 17.578 1 96.44 119 LEU B C 1
ATOM 2364 O O . LEU B 1 119 ? 3.488 28.625 18.234 1 96.44 119 LEU B O 1
ATOM 2368 N N . SER B 1 120 ? 3.424 27.578 16.312 1 96.38 120 SER B N 1
ATOM 2369 C CA . SER B 1 120 ? 3.232 28.797 15.539 1 96.38 120 SER B CA 1
ATOM 2370 C C . SER B 1 120 ? 1.753 29.156 15.422 1 96.38 120 SER B C 1
ATOM 2372 O O . SER B 1 120 ? 1.404 30.297 15.117 1 96.38 120 SER B O 1
ATOM 2374 N N . GLY B 1 121 ? 0.871 28.141 15.562 1 96.75 121 GLY B N 1
ATOM 2375 C CA . GLY B 1 121 ? -0.556 28.328 15.359 1 96.75 121 GLY B CA 1
ATOM 2376 C C . GLY B 1 121 ? -0.967 28.266 13.906 1 96.75 121 GLY B C 1
ATOM 2377 O O . GLY B 1 121 ? -2.148 28.406 13.578 1 96.75 121 GLY B O 1
ATOM 2378 N N . ARG B 1 122 ? -0.007 28 13.031 1 98.25 122 ARG B N 1
ATOM 2379 C CA . ARG B 1 122 ? -0.286 27.891 11.609 1 98.25 122 ARG B CA 1
ATOM 2380 C C . ARG B 1 122 ? -0.717 26.469 11.242 1 98.25 122 ARG B C 1
ATOM 2382 O O . ARG B 1 122 ? -0.421 25.516 11.961 1 98.25 122 ARG B O 1
ATOM 2389 N N . TYR B 1 123 ? -1.463 26.328 10.164 1 98.75 123 TYR B N 1
ATOM 2390 C CA . TYR B 1 123 ? -1.817 25.016 9.656 1 98.75 123 TYR B CA 1
ATOM 2391 C C . TYR B 1 123 ? -1.846 25.016 8.133 1 98.75 123 TYR B C 1
ATOM 2393 O O . TYR B 1 123 ? -1.887 26.078 7.504 1 98.75 123 TYR B O 1
ATOM 2401 N N . ALA B 1 124 ? -1.686 23.875 7.527 1 98.88 124 ALA B N 1
ATOM 2402 C CA . ALA B 1 124 ? -1.814 23.594 6.098 1 98.88 124 ALA B CA 1
ATOM 2403 C C . ALA B 1 124 ? -2.697 22.375 5.844 1 98.88 124 ALA B C 1
ATOM 2405 O O . ALA B 1 124 ? -2.68 21.422 6.621 1 98.88 124 ALA B O 1
ATOM 2406 N N . SER B 1 125 ? -3.545 22.453 4.812 1 98.94 125 SER B N 1
ATOM 2407 C CA . SER B 1 125 ? -4.457 21.344 4.531 1 98.94 125 SER B CA 1
ATOM 2408 C C . SER B 1 125 ? -4.688 21.188 3.033 1 98.94 125 SER B C 1
ATOM 2410 O O . SER B 1 125 ? -4.52 22.141 2.268 1 98.94 125 SER B O 1
ATOM 2412 N N . ALA B 1 126 ? -4.926 20.031 2.604 1 98.94 126 ALA B N 1
ATOM 2413 C CA . ALA B 1 126 ? -5.258 19.703 1.221 1 98.94 126 ALA B CA 1
ATOM 2414 C C . ALA B 1 126 ? -5.883 18.312 1.124 1 98.94 126 ALA B C 1
ATOM 2416 O O . ALA B 1 126 ? -5.84 17.531 2.082 1 98.94 126 ALA B O 1
ATOM 2417 N N . THR B 1 127 ? -6.527 18.047 0.05 1 98.88 127 THR B N 1
ATOM 2418 C CA . THR B 1 127 ? -7.109 16.75 -0.232 1 98.88 127 THR B CA 1
ATOM 2419 C C . THR B 1 127 ? -6.266 15.984 -1.254 1 98.88 127 THR B C 1
ATOM 2421 O O . THR B 1 127 ? -5.797 16.562 -2.234 1 98.88 127 THR B O 1
ATOM 2424 N N . ALA B 1 128 ? -5.957 14.742 -0.972 1 98.81 128 ALA B N 1
ATOM 2425 C CA . ALA B 1 128 ? -5.41 13.836 -1.977 1 98.81 128 ALA B CA 1
ATOM 2426 C C . ALA B 1 128 ? -6.512 12.992 -2.617 1 98.81 128 ALA B C 1
ATOM 2428 O O . ALA B 1 128 ? -7.48 12.617 -1.952 1 98.81 128 ALA B O 1
ATOM 2429 N N . SER B 1 129 ? -6.375 12.758 -3.852 1 98.81 129 SER B N 1
ATOM 2430 C CA . SER B 1 129 ? -7.336 11.977 -4.625 1 98.81 129 SER B CA 1
ATOM 2431 C C . SER B 1 129 ? -6.652 10.82 -5.352 1 98.81 129 SER B C 1
ATOM 2433 O O . SER B 1 129 ? -5.602 11.008 -5.973 1 98.81 129 SER B O 1
ATOM 2435 N N . THR B 1 130 ? -7.188 9.648 -5.23 1 98.81 130 THR B N 1
ATOM 2436 C CA . THR B 1 130 ? -6.664 8.477 -5.926 1 98.81 130 THR B CA 1
ATOM 2437 C C . THR B 1 130 ? -7.793 7.684 -6.578 1 98.81 130 THR B C 1
ATOM 2439 O O . THR B 1 130 ? -8.773 7.336 -5.922 1 98.81 130 THR B O 1
ATOM 2442 N N . VAL B 1 131 ? -7.695 7.426 -7.844 1 98.88 131 VAL B N 1
ATOM 2443 C CA . VAL B 1 131 ? -8.672 6.598 -8.547 1 98.88 131 VAL B CA 1
ATOM 2444 C C . VAL B 1 131 ? -8.43 5.125 -8.227 1 98.88 131 VAL B C 1
ATOM 2446 O O . VAL B 1 131 ? -7.293 4.656 -8.25 1 98.88 131 VAL B O 1
ATOM 2449 N N . VAL B 1 132 ? -9.453 4.445 -7.879 1 98.75 132 VAL B N 1
ATOM 2450 C CA . VAL B 1 132 ? -9.43 3.016 -7.582 1 98.75 132 VAL B CA 1
ATOM 2451 C C . VAL B 1 132 ? -10.227 2.252 -8.633 1 98.75 132 VAL B C 1
ATOM 2453 O O . VAL B 1 132 ? -11.398 2.553 -8.867 1 98.75 132 VAL B O 1
ATOM 2456 N N . ARG B 1 133 ? -9.617 1.36 -9.273 1 98.81 133 ARG B N 1
ATOM 2457 C CA . ARG B 1 133 ? -10.297 0.479 -10.211 1 98.81 133 ARG B CA 1
ATOM 2458 C C . ARG B 1 133 ? -10.641 -0.857 -9.562 1 98.81 133 ARG B C 1
ATOM 2460 O O . ARG B 1 133 ? -9.75 -1.635 -9.227 1 98.81 133 ARG B O 1
ATOM 2467 N N . PHE B 1 134 ? -11.945 -1.068 -9.453 1 98.69 134 PHE B N 1
ATOM 2468 C CA . PHE B 1 134 ? -12.422 -2.293 -8.82 1 98.69 134 PHE B CA 1
ATOM 2469 C C . PHE B 1 134 ? -12.492 -3.432 -9.836 1 98.69 134 PHE B C 1
ATOM 2471 O O . PHE B 1 134 ? -12.891 -3.227 -10.977 1 98.69 134 PHE B O 1
ATOM 2478 N N . GLY B 1 135 ? -12.078 -4.582 -9.375 1 98.56 135 GLY B N 1
ATOM 2479 C CA . GLY B 1 135 ? -12.211 -5.766 -10.211 1 98.56 135 GLY B CA 1
ATOM 2480 C C . GLY B 1 135 ? -13.633 -6.305 -10.258 1 98.56 135 GLY B C 1
ATOM 2481 O O . GLY B 1 135 ? -14.586 -5.57 -9.992 1 98.56 135 GLY B O 1
ATOM 2482 N N . GLU B 1 136 ? -13.695 -7.543 -10.734 1 98.25 136 GLU B N 1
ATOM 2483 C CA . GLU B 1 136 ? -15.008 -8.172 -10.883 1 98.25 136 GLU B CA 1
ATOM 2484 C C . GLU B 1 136 ? -15.117 -9.43 -10.016 1 98.25 136 GLU B C 1
ATOM 2486 O O . GLU B 1 136 ? -15.312 -10.531 -10.531 1 98.25 136 GLU B O 1
ATOM 2491 N N . PRO B 1 137 ? -15.031 -9.234 -8.688 1 98.62 137 PRO B N 1
ATOM 2492 C CA . PRO B 1 137 ? -15.266 -10.414 -7.84 1 98.62 137 PRO B CA 1
ATOM 2493 C C . PRO B 1 137 ? -16.641 -11.031 -8.062 1 98.62 137 PRO B C 1
ATOM 2495 O O . PRO B 1 137 ? -17.609 -10.312 -8.352 1 98.62 137 PRO B O 1
ATOM 2498 N N . THR B 1 138 ? -16.734 -12.336 -7.91 1 98.31 138 THR B N 1
ATOM 2499 C CA . THR B 1 138 ? -18 -13.039 -8.031 1 98.31 138 THR B CA 1
ATOM 2500 C C . THR B 1 138 ? -18.891 -12.75 -6.824 1 98.31 138 THR B C 1
ATOM 2502 O O . THR B 1 138 ? -18.438 -12.211 -5.82 1 98.31 138 THR B O 1
ATOM 2505 N N . ASP B 1 139 ? -20.172 -13.117 -6.949 1 98.19 139 ASP B N 1
ATOM 2506 C CA . ASP B 1 139 ? -21.078 -12.992 -5.812 1 98.19 139 ASP B CA 1
ATOM 2507 C C . ASP B 1 139 ? -20.562 -13.781 -4.613 1 98.19 139 ASP B C 1
ATOM 2509 O O . ASP B 1 139 ? -20.688 -13.344 -3.469 1 98.19 139 ASP B O 1
ATOM 2513 N N . GLU B 1 140 ? -20 -14.914 -4.855 1 98.06 140 GLU B N 1
ATOM 2514 C CA . GLU B 1 140 ? -19.453 -15.75 -3.791 1 98.06 140 GLU B CA 1
ATOM 2515 C C . GLU B 1 140 ? -18.266 -15.07 -3.107 1 98.06 140 GLU B C 1
ATOM 2517 O O . GLU B 1 140 ? -18.141 -15.125 -1.884 1 98.06 140 GLU B O 1
ATOM 2522 N N . GLU B 1 141 ? -17.406 -14.477 -3.877 1 98.38 141 GLU B N 1
ATOM 2523 C CA . GLU B 1 141 ? -16.25 -13.75 -3.332 1 98.38 141 GLU B CA 1
ATOM 2524 C C . GLU B 1 141 ? -16.703 -12.547 -2.51 1 98.38 141 GLU B C 1
ATOM 2526 O O . GLU B 1 141 ? -16.156 -12.281 -1.44 1 98.38 141 GLU B O 1
ATOM 2531 N N . ILE B 1 142 ? -17.703 -11.828 -3.045 1 98.56 142 ILE B N 1
ATOM 2532 C CA . ILE B 1 142 ? -18.25 -10.688 -2.322 1 98.56 142 ILE B CA 1
ATOM 2533 C C . ILE B 1 142 ? -18.828 -11.148 -0.99 1 98.56 142 ILE B C 1
ATOM 2535 O O . ILE B 1 142 ? -18.578 -10.539 0.052 1 98.56 142 ILE B O 1
ATOM 2539 N N . ALA B 1 143 ? -19.594 -12.242 -1.032 1 98.38 143 ALA B N 1
ATOM 2540 C CA . ALA B 1 143 ? -20.203 -12.773 0.186 1 98.38 143 ALA B CA 1
ATOM 2541 C C . ALA B 1 143 ? -19.141 -13.172 1.201 1 98.38 143 ALA B C 1
ATOM 2543 O O . ALA B 1 143 ? -19.266 -12.891 2.395 1 98.38 143 ALA B O 1
ATOM 2544 N N . ALA B 1 144 ? -18.078 -13.836 0.757 1 97.88 144 ALA B N 1
ATOM 2545 C CA . ALA B 1 144 ? -16.984 -14.234 1.636 1 97.88 144 ALA B CA 1
ATOM 2546 C C . ALA B 1 144 ? -16.312 -13.008 2.266 1 97.88 144 ALA B C 1
ATOM 2548 O O . ALA B 1 144 ? -16.031 -13 3.467 1 97.88 144 ALA B O 1
ATOM 2549 N N . TYR B 1 145 ? -16.109 -12.008 1.44 1 98.38 145 TYR B N 1
ATOM 2550 C CA . TYR B 1 145 ? -15.469 -10.797 1.931 1 98.38 145 TYR B CA 1
ATOM 2551 C C . TYR B 1 145 ? -16.328 -10.102 2.977 1 98.38 145 TYR B C 1
ATOM 2553 O O . TYR B 1 145 ? -15.852 -9.742 4.051 1 98.38 145 TYR B O 1
ATOM 2561 N N . VAL B 1 146 ? -17.578 -9.906 2.697 1 98.31 146 VAL B N 1
ATOM 2562 C CA . VAL B 1 146 ? -18.5 -9.25 3.621 1 98.31 146 VAL B CA 1
ATOM 2563 C C . VAL B 1 146 ? -18.578 -10.047 4.922 1 98.31 146 VAL B C 1
ATOM 2565 O O . VAL B 1 146 ? -18.625 -9.469 6.008 1 98.31 146 VAL B O 1
ATOM 2568 N N . ALA B 1 147 ? -18.531 -11.359 4.82 1 97.38 147 ALA B N 1
ATOM 2569 C CA . ALA B 1 147 ? -18.609 -12.234 5.988 1 97.38 147 ALA B CA 1
ATOM 2570 C C . ALA B 1 147 ? -17.406 -12.055 6.895 1 97.38 147 ALA B C 1
ATOM 2572 O O . ALA B 1 147 ? -17.469 -12.352 8.094 1 97.38 147 ALA B O 1
ATOM 2573 N N . SER B 1 148 ? -16.297 -11.617 6.344 1 96.81 148 SER B N 1
ATOM 2574 C CA . SER B 1 148 ? -15.094 -11.406 7.137 1 96.81 148 SER B CA 1
ATOM 2575 C C . SER B 1 148 ? -15.281 -10.258 8.125 1 96.81 148 SER B C 1
ATOM 2577 O O . SER B 1 148 ? -14.508 -10.117 9.078 1 96.81 148 SER B O 1
ATOM 2579 N N . GLY B 1 149 ? -16.25 -9.328 7.844 1 97.12 149 GLY B N 1
ATOM 2580 C CA . GLY B 1 149 ? -16.484 -8.172 8.695 1 97.12 149 GLY B CA 1
ATOM 2581 C C . GLY B 1 149 ? -15.625 -6.977 8.328 1 97.12 149 GLY B C 1
ATOM 2582 O O . GLY B 1 149 ? -15.914 -5.848 8.727 1 97.12 149 GLY B O 1
ATOM 2583 N N . GLU B 1 150 ? -14.625 -7.117 7.531 1 96.62 150 GLU B N 1
ATOM 2584 C CA . GLU B 1 150 ? -13.664 -6.07 7.203 1 96.62 150 GLU B CA 1
ATOM 2585 C C . GLU B 1 150 ? -14.344 -4.887 6.527 1 96.62 150 GLU B C 1
ATOM 2587 O O . GLU B 1 150 ? -14.047 -3.73 6.836 1 96.62 150 GLU B O 1
ATOM 2592 N N . PRO B 1 151 ? -15.305 -5.059 5.641 1 97.38 151 PRO B N 1
ATOM 2593 C CA . PRO B 1 151 ? -15.906 -3.932 4.93 1 97.38 151 PRO B CA 1
ATOM 2594 C C . PRO B 1 151 ? -16.594 -2.943 5.867 1 97.38 151 PRO B C 1
ATOM 2596 O O . PRO B 1 151 ? -16.719 -1.76 5.547 1 97.38 151 PRO B O 1
ATOM 2599 N N . LEU B 1 152 ? -17.016 -3.385 7.016 1 96.56 152 LEU B N 1
ATOM 2600 C CA . LEU B 1 152 ? -17.828 -2.562 7.91 1 96.56 152 LEU B CA 1
ATOM 2601 C C . LEU B 1 152 ? -16.969 -1.555 8.656 1 96.56 152 LEU B C 1
ATOM 2603 O O . LEU B 1 152 ? -17.484 -0.598 9.234 1 96.56 152 LEU B O 1
ATOM 2607 N N . SER B 1 153 ? -15.664 -1.718 8.578 1 94.69 153 SER B N 1
ATOM 2608 C CA . SER B 1 153 ? -14.773 -0.899 9.391 1 94.69 153 SER B CA 1
ATOM 2609 C C . SER B 1 153 ? -13.992 0.086 8.539 1 94.69 153 SER B C 1
ATOM 2611 O O . SER B 1 153 ? -13.117 0.796 9.039 1 94.69 153 SER B O 1
ATOM 2613 N N . VAL B 1 154 ? -14.305 0.138 7.258 1 94.81 154 VAL B N 1
ATOM 2614 C CA . VAL B 1 154 ? -13.461 0.943 6.379 1 94.81 154 VAL B CA 1
ATOM 2615 C C . VAL B 1 154 ? -14.336 1.757 5.426 1 94.81 154 VAL B C 1
ATOM 2617 O O . VAL B 1 154 ? -15.398 1.299 5.008 1 94.81 154 VAL B O 1
ATOM 2620 N N . ALA B 1 155 ? -13.797 2.955 5.078 1 92.56 155 ALA B N 1
ATOM 2621 C CA . ALA B 1 155 ? -14.469 3.803 4.094 1 92.56 155 ALA B CA 1
ATOM 2622 C C . ALA B 1 155 ? -14.578 3.096 2.744 1 92.56 155 ALA B C 1
ATOM 2624 O O . ALA B 1 155 ? -13.633 2.439 2.301 1 92.56 155 ALA B O 1
ATOM 2625 N N . GLY B 1 156 ? -15.742 3.186 2.096 1 95.25 156 GLY B N 1
ATOM 2626 C CA . GLY B 1 156 ? -15.953 2.605 0.778 1 95.25 156 GLY B CA 1
ATOM 2627 C C . GLY B 1 156 ? -16.156 1.103 0.814 1 95.25 156 GLY B C 1
ATOM 2628 O O . GLY B 1 156 ? -16.406 0.481 -0.219 1 95.25 156 GLY B O 1
ATOM 2629 N N . ALA B 1 157 ? -15.953 0.464 1.993 1 97.56 157 ALA B N 1
ATOM 2630 C CA . ALA B 1 157 ? -16.203 -0.957 2.227 1 97.56 157 ALA B CA 1
ATOM 2631 C C . ALA B 1 157 ? -15.102 -1.812 1.605 1 97.56 157 ALA B C 1
ATOM 2633 O O . ALA B 1 157 ? -15.336 -2.961 1.225 1 97.56 157 ALA B O 1
ATOM 2634 N N . PHE B 1 158 ? -13.953 -1.288 1.44 1 98.12 158 PHE B N 1
ATOM 2635 C CA . PHE B 1 158 ? -12.875 -2.096 0.894 1 98.12 158 PHE B CA 1
ATOM 2636 C C . PHE B 1 158 ? -11.531 -1.689 1.499 1 98.12 158 PHE B C 1
ATOM 2638 O O . PHE B 1 158 ? -11.406 -0.595 2.051 1 98.12 158 PHE B O 1
ATOM 2645 N N . THR B 1 159 ? -10.594 -2.557 1.417 1 97.38 159 THR B N 1
ATOM 2646 C CA . THR B 1 159 ? -9.195 -2.301 1.753 1 97.38 159 THR B CA 1
ATOM 2647 C C . THR B 1 159 ? -8.297 -2.533 0.542 1 97.38 159 THR B C 1
ATOM 2649 O O . THR B 1 159 ? -8.578 -3.4 -0.29 1 97.38 159 THR B O 1
ATOM 2652 N N . LEU B 1 160 ? -7.301 -1.734 0.482 1 96.88 160 LEU B N 1
ATOM 2653 C CA . LEU B 1 160 ? -6.293 -1.923 -0.554 1 96.88 160 LEU B CA 1
ATOM 2654 C C . LEU B 1 160 ? -5.262 -2.963 -0.127 1 96.88 160 LEU B C 1
ATOM 2656 O O . LEU B 1 160 ? -4.668 -3.641 -0.971 1 96.88 160 LEU B O 1
ATOM 2660 N N . ASP B 1 161 ? -5.074 -3.104 1.179 1 94.44 161 ASP B N 1
ATOM 2661 C CA . ASP B 1 161 ? -4.004 -3.926 1.732 1 94.44 161 ASP B CA 1
ATOM 2662 C C . ASP B 1 161 ? -4.566 -5.023 2.637 1 94.44 161 ASP B C 1
ATOM 2664 O O . ASP B 1 161 ? -3.873 -5.516 3.527 1 94.44 161 ASP B O 1
ATOM 2668 N N . GLY B 1 162 ? -5.789 -5.316 2.564 1 97.06 162 GLY B N 1
ATOM 2669 C CA . GLY B 1 162 ? -6.434 -6.367 3.334 1 97.06 162 GLY B CA 1
ATOM 2670 C C . GLY B 1 162 ? -7.078 -7.434 2.467 1 97.06 162 GLY B C 1
ATOM 2671 O O . GLY B 1 162 ? -6.543 -7.793 1.416 1 97.06 162 GLY B O 1
ATOM 2672 N N . ARG B 1 163 ? -8.203 -7.965 2.934 1 97.81 163 ARG B N 1
ATOM 2673 C CA . ARG B 1 163 ? -8.828 -9.133 2.314 1 97.81 163 ARG B CA 1
ATOM 2674 C C . ARG B 1 163 ? -9.406 -8.781 0.947 1 97.81 163 ARG B C 1
ATOM 2676 O O . ARG B 1 163 ? -9.57 -9.656 0.095 1 97.81 163 ARG B O 1
ATOM 2683 N N . SER B 1 164 ? -9.719 -7.535 0.732 1 98.31 164 SER B N 1
ATOM 2684 C CA . SER B 1 164 ? -10.297 -7.191 -0.564 1 98.31 164 SER B CA 1
ATOM 2685 C C . SER B 1 164 ? -9.211 -6.836 -1.575 1 98.31 164 SER B C 1
ATOM 2687 O O . SER B 1 164 ? -9.508 -6.547 -2.736 1 98.31 164 SER B O 1
ATOM 2689 N N . ALA B 1 165 ? -7.91 -6.855 -1.18 1 98.5 165 ALA B N 1
ATOM 2690 C CA . ALA B 1 165 ? -6.793 -6.508 -2.057 1 98.5 165 ALA B CA 1
ATOM 2691 C C . ALA B 1 165 ? -6.875 -7.27 -3.377 1 98.5 165 ALA B C 1
ATOM 2693 O O . ALA B 1 165 ? -6.672 -6.688 -4.445 1 98.5 165 ALA B O 1
ATOM 2694 N N . PRO B 1 166 ? -7.254 -8.578 -3.406 1 98.69 166 PRO B N 1
ATOM 2695 C CA . PRO B 1 166 ? -7.332 -9.312 -4.672 1 98.69 166 PRO B CA 1
ATOM 2696 C C . PRO B 1 166 ? -8.422 -8.781 -5.598 1 98.69 166 PRO B C 1
ATOM 2698 O O . PRO B 1 166 ? -8.461 -9.133 -6.781 1 98.69 166 PRO B O 1
ATOM 2701 N N . PHE B 1 167 ? -9.32 -7.977 -5.062 1 98.81 167 PHE B N 1
ATOM 2702 C CA . PHE B 1 167 ? -10.484 -7.547 -5.832 1 98.81 167 PHE B CA 1
ATOM 2703 C C . PHE B 1 167 ? -10.297 -6.129 -6.352 1 98.81 167 PHE B C 1
ATOM 2705 O O . PHE B 1 167 ? -11.219 -5.535 -6.91 1 98.81 167 PHE B O 1
ATOM 2712 N N . ILE B 1 168 ? -9.117 -5.555 -6.156 1 98.69 168 ILE B N 1
ATOM 2713 C CA . ILE B 1 168 ? -8.758 -4.23 -6.656 1 98.69 168 ILE B CA 1
ATOM 2714 C C . ILE B 1 168 ? -7.762 -4.371 -7.809 1 98.69 168 ILE B C 1
ATOM 2716 O O . ILE B 1 168 ? -6.633 -4.832 -7.609 1 98.69 168 ILE B O 1
ATOM 2720 N N . ASP B 1 169 ? -8.109 -3.965 -8.977 1 98.44 169 ASP B N 1
ATOM 2721 C CA . ASP B 1 169 ? -7.277 -4.164 -10.164 1 98.44 169 ASP B CA 1
ATOM 2722 C C . ASP B 1 169 ? -6.086 -3.207 -10.164 1 98.44 169 ASP B C 1
ATOM 2724 O O . ASP B 1 169 ? -5.035 -3.514 -10.734 1 98.44 169 ASP B O 1
ATOM 2728 N N . GLY B 1 170 ? -6.293 -2.057 -9.562 1 98.62 170 GLY B N 1
ATOM 2729 C CA . GLY B 1 170 ? -5.207 -1.092 -9.5 1 98.62 170 GLY B CA 1
ATOM 2730 C C . GLY B 1 170 ? -5.672 0.301 -9.109 1 98.62 170 GLY B C 1
ATOM 2731 O O . GLY B 1 170 ? -6.867 0.539 -8.945 1 98.62 170 GLY B O 1
ATOM 2732 N N . ILE B 1 171 ? -4.719 1.134 -8.938 1 98.81 171 ILE B N 1
ATOM 2733 C CA . ILE B 1 171 ? -5.023 2.516 -8.586 1 98.81 171 ILE B CA 1
ATOM 2734 C C . ILE B 1 171 ? -4.227 3.463 -9.484 1 98.81 171 ILE B C 1
ATOM 2736 O O . ILE B 1 171 ? -3.26 3.049 -10.133 1 98.81 171 ILE B O 1
ATOM 2740 N N . ASP B 1 172 ? -4.66 4.66 -9.609 1 98.81 172 ASP B N 1
ATOM 2741 C CA . ASP B 1 172 ? -3.938 5.793 -10.172 1 98.81 172 ASP B CA 1
ATOM 2742 C C . ASP B 1 172 ? -3.832 6.938 -9.172 1 98.81 172 ASP B C 1
ATOM 2744 O O . ASP B 1 172 ? -4.797 7.676 -8.953 1 98.81 172 ASP B O 1
ATOM 2748 N N . GLY B 1 173 ? -2.705 7.098 -8.594 1 98.69 173 GLY B N 1
ATOM 2749 C CA . GLY B 1 173 ? -2.455 8.047 -7.516 1 98.69 173 GLY B CA 1
ATOM 2750 C C . GLY B 1 173 ? -1.615 7.465 -6.395 1 98.69 173 GLY B C 1
ATOM 2751 O O . GLY B 1 173 ? -0.768 6.602 -6.629 1 98.69 173 GLY B O 1
ATOM 2752 N N . ASP B 1 174 ? -1.804 7.988 -5.27 1 98.19 174 ASP B N 1
ATOM 2753 C CA . ASP B 1 174 ? -1.007 7.645 -4.094 1 98.19 174 ASP B CA 1
ATOM 2754 C C . ASP B 1 174 ? -1.666 6.523 -3.293 1 98.19 174 ASP B C 1
ATOM 2756 O O . ASP B 1 174 ? -2.777 6.688 -2.787 1 98.19 174 ASP B O 1
ATOM 2760 N N . HIS B 1 175 ? -0.989 5.422 -3.098 1 98.19 175 HIS B N 1
ATOM 2761 C CA . HIS B 1 175 ? -1.564 4.27 -2.41 1 98.19 175 HIS B CA 1
ATOM 2762 C C . HIS B 1 175 ? -1.906 4.605 -0.963 1 98.19 175 HIS B C 1
ATOM 2764 O O . HIS B 1 175 ? -2.926 4.152 -0.441 1 98.19 175 HIS B O 1
ATOM 2770 N N . GLY B 1 176 ? -0.996 5.375 -0.266 1 98.44 176 GLY B N 1
ATOM 2771 C CA . GLY B 1 176 ? -1.278 5.766 1.106 1 98.44 176 GLY B CA 1
ATOM 2772 C C . GLY B 1 176 ? -2.578 6.535 1.253 1 98.44 176 GLY B C 1
ATOM 2773 O O . GLY B 1 176 ? -3.273 6.402 2.262 1 98.44 176 GLY B O 1
ATOM 2774 N N . ASN B 1 177 ? -2.9 7.316 0.242 1 98.56 177 ASN B N 1
ATOM 2775 C CA . ASN B 1 177 ? -4.164 8.047 0.218 1 98.56 177 ASN B CA 1
ATOM 2776 C C . ASN B 1 177 ? -5.359 7.098 0.309 1 98.56 177 ASN B C 1
ATOM 2778 O O . ASN B 1 177 ? -6.352 7.406 0.966 1 98.56 177 ASN B O 1
ATOM 2782 N N . VAL B 1 178 ? -5.285 5.965 -0.339 1 98.5 178 VAL B N 1
ATOM 2783 C CA . VAL B 1 178 ? -6.363 4.984 -0.346 1 98.5 178 VAL B CA 1
ATOM 2784 C C . VAL B 1 178 ? -6.426 4.273 1.004 1 98.5 178 VAL B C 1
ATOM 2786 O O . VAL B 1 178 ? -7.512 4.031 1.538 1 98.5 178 VAL B O 1
ATOM 2789 N N . ILE B 1 179 ? -5.246 3.992 1.538 1 97.44 179 ILE B N 1
ATOM 2790 C CA . ILE B 1 179 ? -5.184 3.277 2.809 1 97.44 179 ILE B CA 1
ATOM 2791 C C . ILE B 1 179 ? -5.613 4.207 3.943 1 97.44 179 ILE B C 1
ATOM 2793 O O . ILE B 1 179 ? -6.316 3.785 4.863 1 97.44 179 ILE B O 1
ATOM 2797 N N . GLY B 1 180 ? -5.152 5.527 3.82 1 97.19 180 GLY B N 1
ATOM 2798 C CA . GLY B 1 180 ? -5.711 6.398 4.844 1 97.19 180 GLY B CA 1
ATOM 2799 C C . GLY B 1 180 ? -4.93 7.684 5.02 1 97.19 180 GLY B C 1
ATOM 2800 O O . GLY B 1 180 ? -5.414 8.633 5.648 1 97.19 180 GLY B O 1
ATOM 2801 N N . ILE B 1 181 ? -3.729 7.738 4.57 1 98.69 181 ILE B N 1
ATOM 2802 C CA . ILE B 1 181 ? -2.928 8.945 4.723 1 98.69 181 ILE B CA 1
ATOM 2803 C C . ILE B 1 181 ? -1.886 9.016 3.611 1 98.69 181 ILE B C 1
ATOM 2805 O O . ILE B 1 181 ? -1.158 8.055 3.369 1 98.69 181 ILE B O 1
ATOM 2809 N N . SER B 1 182 ? -1.853 10.117 2.877 1 98.81 182 SER B N 1
ATOM 2810 C CA . SER B 1 182 ? -0.878 10.352 1.817 1 98.81 182 SER B CA 1
ATOM 2811 C C . SER B 1 182 ? 0.419 10.922 2.379 1 98.81 182 SER B C 1
ATOM 2813 O O . SER B 1 182 ? 0.466 12.086 2.785 1 98.81 182 SER B O 1
ATOM 2815 N N . LEU B 1 183 ? 1.472 10.211 2.314 1 98.81 183 LEU B N 1
ATOM 2816 C CA . LEU B 1 183 ? 2.74 10.648 2.883 1 98.81 183 LEU B CA 1
ATOM 2817 C C . LEU B 1 183 ? 3.4 11.703 1.992 1 98.81 183 LEU B C 1
ATOM 2819 O O . LEU B 1 183 ? 4.016 12.641 2.49 1 98.81 183 LEU B O 1
ATOM 2823 N N . PRO B 1 184 ? 3.301 11.57 0.625 1 98.81 184 PRO B N 1
ATOM 2824 C CA . PRO B 1 184 ? 3.814 12.68 -0.185 1 98.81 184 PRO B CA 1
ATOM 2825 C C . PRO B 1 184 ? 3.072 13.992 0.065 1 98.81 184 PRO B C 1
ATOM 2827 O O . PRO B 1 184 ? 3.674 15.062 0.012 1 98.81 184 PRO B O 1
ATOM 2830 N N . LEU B 1 185 ? 1.763 13.93 0.306 1 98.88 185 LEU B N 1
ATOM 2831 C CA . LEU B 1 185 ? 1.027 15.148 0.622 1 98.88 185 LEU B CA 1
ATOM 2832 C C . LEU B 1 185 ? 1.423 15.688 1.995 1 98.88 185 LEU B C 1
ATOM 2834 O O . LEU B 1 185 ? 1.601 16.891 2.168 1 98.88 185 LEU B O 1
ATOM 2838 N N . ILE B 1 186 ? 1.572 14.812 2.994 1 98.88 186 ILE B N 1
ATOM 2839 C CA . ILE B 1 186 ? 2.037 15.227 4.312 1 98.88 186 ILE B CA 1
ATOM 2840 C C . ILE B 1 186 ? 3.389 15.93 4.188 1 98.88 186 ILE B C 1
ATOM 2842 O O . ILE B 1 186 ? 3.623 16.953 4.82 1 98.88 186 ILE B O 1
ATOM 2846 N N . ARG B 1 187 ? 4.297 15.367 3.357 1 98.81 187 ARG B N 1
ATOM 2847 C CA . ARG B 1 187 ? 5.602 15.984 3.123 1 98.81 187 ARG B CA 1
ATOM 2848 C C . ARG B 1 187 ? 5.453 17.406 2.604 1 98.81 187 ARG B C 1
ATOM 2850 O O . ARG B 1 187 ? 6.117 18.328 3.09 1 98.81 187 ARG B O 1
ATOM 2857 N N . ARG B 1 188 ? 4.566 17.578 1.652 1 98.75 188 ARG B N 1
ATOM 2858 C CA . ARG B 1 188 ? 4.34 18.906 1.082 1 98.75 188 ARG B CA 1
ATOM 2859 C C . ARG B 1 188 ? 3.775 19.859 2.125 1 98.75 188 ARG B C 1
ATOM 2861 O O . ARG B 1 188 ? 4.238 21 2.246 1 98.75 188 ARG B O 1
ATOM 2868 N N . LEU B 1 189 ? 2.748 19.438 2.861 1 98.88 189 LEU B N 1
ATOM 2869 C CA . LEU B 1 189 ? 2.105 20.281 3.871 1 98.88 189 LEU B CA 1
ATOM 2870 C C . LEU B 1 189 ? 3.092 20.656 4.973 1 98.88 189 LEU B C 1
ATOM 2872 O O . LEU B 1 189 ? 3.107 21.797 5.434 1 98.88 189 LEU B O 1
ATOM 2876 N N . LEU B 1 190 ? 3.906 19.688 5.434 1 98.62 190 LEU B N 1
ATOM 2877 C CA . LEU B 1 190 ? 4.957 19.984 6.402 1 98.62 190 LEU B CA 1
ATOM 2878 C C . LEU B 1 190 ? 5.926 21.016 5.852 1 98.62 190 LEU B C 1
ATOM 2880 O O . LEU B 1 190 ? 6.332 21.938 6.566 1 98.62 190 LEU B O 1
ATOM 2884 N N . GLY B 1 191 ? 6.301 20.828 4.57 1 98.31 191 GLY B N 1
ATOM 2885 C CA . GLY B 1 191 ? 7.164 21.812 3.924 1 98.31 191 GLY B CA 1
ATOM 2886 C C . GLY B 1 191 ? 6.605 23.219 3.959 1 98.31 191 GLY B C 1
ATOM 2887 O O . GLY B 1 191 ? 7.344 24.172 4.191 1 98.31 191 GLY B O 1
ATOM 2888 N N . GLU B 1 192 ? 5.324 23.391 3.738 1 98.5 192 GLU B N 1
ATOM 2889 C CA . GLU B 1 192 ? 4.652 24.688 3.795 1 98.5 192 GLU B CA 1
ATOM 2890 C C . GLU B 1 192 ? 4.762 25.297 5.188 1 98.5 192 GLU B C 1
ATOM 2892 O O . GLU B 1 192 ? 4.703 26.531 5.336 1 98.5 192 GLU B O 1
ATOM 2897 N N . LEU B 1 193 ? 4.918 24.484 6.195 1 98.25 193 LEU B N 1
ATOM 2898 C CA . LEU B 1 193 ? 5.012 24.938 7.578 1 98.25 193 LEU B CA 1
ATOM 2899 C C . LEU B 1 193 ? 6.465 25.031 8.023 1 98.25 193 LEU B C 1
ATOM 2901 O O . LEU B 1 193 ? 6.746 25.297 9.195 1 98.25 193 LEU B O 1
ATOM 2905 N N . GLY B 1 194 ? 7.371 24.703 7.105 1 97.5 194 GLY B N 1
ATOM 2906 C CA . GLY B 1 194 ? 8.789 24.859 7.379 1 97.5 194 GLY B CA 1
ATOM 2907 C C . GLY B 1 194 ? 9.398 23.672 8.094 1 97.5 194 GLY B C 1
ATOM 2908 O O . GLY B 1 194 ? 10.422 23.812 8.773 1 97.5 194 GLY B O 1
ATOM 2909 N N . VAL B 1 195 ? 8.781 22.547 8.031 1 97.69 195 VAL B N 1
ATOM 2910 C CA . VAL B 1 195 ? 9.273 21.344 8.695 1 97.69 195 VAL B CA 1
ATOM 2911 C C . VAL B 1 195 ? 9.688 20.312 7.645 1 97.69 195 VAL B C 1
ATOM 2913 O O . VAL B 1 195 ? 8.898 19.969 6.762 1 97.69 195 VAL B O 1
ATOM 2916 N N . GLY B 1 196 ? 10.953 19.875 7.656 1 97.69 196 GLY B N 1
ATOM 2917 C CA . GLY B 1 196 ? 11.383 18.766 6.816 1 97.69 196 GLY B CA 1
ATOM 2918 C C . GLY B 1 196 ? 10.93 17.422 7.344 1 97.69 196 GLY B C 1
ATOM 2919 O O . GLY B 1 196 ? 11.07 17.125 8.531 1 97.69 196 GLY B O 1
ATOM 2920 N N . ILE B 1 197 ? 10.414 16.609 6.473 1 97.94 197 ILE B N 1
ATOM 2921 C CA . ILE B 1 197 ? 9.75 15.391 6.906 1 97.94 197 ILE B CA 1
ATOM 2922 C C . ILE B 1 197 ? 10.766 14.453 7.555 1 97.94 197 ILE B C 1
ATOM 2924 O O . ILE B 1 197 ? 10.445 13.742 8.508 1 97.94 197 ILE B O 1
ATOM 2928 N N . THR B 1 198 ? 12.008 14.391 7.086 1 97.62 198 THR B N 1
ATOM 2929 C CA . THR B 1 198 ? 13.008 13.477 7.621 1 97.62 198 THR B CA 1
ATOM 2930 C C . THR B 1 198 ? 13.422 13.883 9.031 1 97.62 198 THR B C 1
ATOM 2932 O O . THR B 1 198 ? 13.984 13.078 9.773 1 97.62 198 THR B O 1
ATOM 2935 N N . GLN B 1 199 ? 13.164 15.133 9.414 1 96.19 199 GLN B N 1
ATOM 2936 C CA . GLN B 1 199 ? 13.438 15.609 10.766 1 96.19 199 GLN B CA 1
ATOM 2937 C C . GLN B 1 199 ? 12.555 14.906 11.789 1 96.19 199 GLN B C 1
ATOM 2939 O O . GLN B 1 199 ? 12.836 14.938 12.984 1 96.19 199 GLN B O 1
ATOM 2944 N N . LEU B 1 200 ? 11.508 14.312 11.289 1 97.56 200 LEU B N 1
ATOM 2945 C CA . LEU B 1 200 ? 10.523 13.703 12.188 1 97.56 200 LEU B CA 1
ATOM 2946 C C . LEU B 1 200 ? 10.773 12.203 12.32 1 97.56 200 LEU B C 1
ATOM 2948 O O . LEU B 1 200 ? 10.078 11.531 13.086 1 97.56 200 LEU B O 1
ATOM 2952 N N . TRP B 1 201 ? 11.734 11.617 11.57 1 97.25 201 TRP B N 1
ATOM 2953 C CA . TRP B 1 201 ? 12.039 10.195 11.656 1 97.25 201 TRP B CA 1
ATOM 2954 C C . TRP B 1 201 ? 12.633 9.852 13.023 1 97.25 201 TRP B C 1
ATOM 2956 O O . TRP B 1 201 ? 13.438 10.617 13.562 1 97.25 201 TRP B O 1
ATOM 2966 N N . VAL B 1 202 ? 12.227 8.734 13.547 1 94.62 202 VAL B N 1
ATOM 2967 C CA . VAL B 1 202 ? 12.82 8.242 14.789 1 94.62 202 VAL B CA 1
ATOM 2968 C C . VAL B 1 202 ? 14.086 7.441 14.469 1 94.62 202 VAL B C 1
ATOM 2970 O O . VAL B 1 202 ? 14.125 6.699 13.484 1 94.62 202 VAL B O 1
ATOM 2973 N N . PRO B 1 203 ? 15.094 7.703 15.258 1 84.69 203 PRO B N 1
ATOM 2974 C CA . PRO B 1 203 ? 16.312 6.934 15.023 1 84.69 203 PRO B CA 1
ATOM 2975 C C . PRO B 1 203 ? 16.094 5.43 15.133 1 84.69 203 PRO B C 1
ATOM 2977 O O . PRO B 1 203 ? 15.273 4.977 15.938 1 84.69 203 PRO B O 1
ATOM 2980 N N . GLN B 1 204 ? 16.562 4.703 14.133 1 74.25 204 GLN B N 1
ATOM 2981 C CA . GLN B 1 204 ? 16.484 3.246 14.172 1 74.25 204 GLN B CA 1
ATOM 2982 C C . GLN B 1 204 ? 17.344 2.68 15.305 1 74.25 204 GLN B C 1
ATOM 2984 O O . GLN B 1 204 ? 18.438 3.184 15.57 1 74.25 204 GLN B O 1
ATOM 2989 N N . GLU B 1 205 ? 16.734 2.156 16.328 1 53.56 205 GLU B N 1
ATOM 2990 C CA . GLU B 1 205 ? 17.578 1.531 17.344 1 53.56 205 GLU B CA 1
ATOM 2991 C C . GLU B 1 205 ? 18.578 0.559 16.719 1 53.56 205 GLU B C 1
ATOM 2993 O O . GLU B 1 205 ? 18.219 -0.203 15.82 1 53.56 205 GLU B O 1
ATOM 2998 N N . ARG B 1 206 ? 19.828 0.864 16.781 1 43.78 206 ARG B N 1
ATOM 2999 C CA . ARG B 1 206 ? 20.875 -0.101 16.453 1 43.78 206 ARG B CA 1
ATOM 3000 C C . ARG B 1 206 ? 20.672 -1.407 17.219 1 43.78 206 ARG B C 1
ATOM 3002 O O . ARG B 1 206 ? 20.25 -1.4 18.375 1 43.78 206 ARG B O 1
#

Sequence (412 aa):
MTEKPRRRLVLASQSPARLGLLRQAGFAPEVVVSGVDEDAVSAPTPAELALALAEAKASVVAARPESMGALVIGCDSVLDLDGEALGKPADAEEATARWKSMRGRAGTLQTGHCVYDTLSGRYASATASTVVRFGEPTDEEIAAYVASGEPLSVAGAFTLDGRSAPFIDGIDGDHGNVIGISLPLIRRLLGELGVGITQLWVPQERMTEKPRRRLVLASQSPARLGLLRQAGFAPEVVVSGVDEDAVSAPTPAELALALAEAKASVVAARPESMGALVIGCDSVLDLDGEALGKPADAEEATARWKSMRGRAGTLQTGHCVYDTLSGRYASATASTVVRFGEPTDEEIAAYVASGEPLSVAGAFTLDGRSAPFIDGIDGDHGNVIGISLPLIRRLLGELGVGITQLWVPQER

pLDDT: mean 95.76, std 8.97, range [35.03, 98.94]